Protein 4BE3 (pdb70)

Organism: Zobellia galactanivorans (strain DSM 12802 / CCUG 47099 / CIP 106680 / NCIMB 13871 / Dsij) (NCBI:txid63186)

Radius of gyration: 28.87 Å; Cα contacts (8 Å, |Δi|>4): 1869; chains: 2; bounding box: 66×68×76 Å

Foldseek 3Di:
DDFCCVQAVVPQQKWWQWQQRDTGNGRVPDADPQAWGWDDDVDAIWTKGKHFQFHDPDPLDRGGGGKIWGPDKDFLQFWKKKKFKWFWAAAFQAFFQLALQHQKWFFKWKFFPDQSRHTQKTWMWHFHHPDFFTWIKMWGKFQFDPDCVLIDIDIGTDFFDTSLQGAPTGRGGDHGGPRGAGGVFMKMKMFFRYSQKTWIWIGGPPHDIDIDIHRQQADQFADQVSDDPSCCPSCVLPRHRTTHPGGTRGPTMITMMGHTGHQAHLADCNVPRHRDTNTDCVVNDGVVSVVNRRMIMMIISYIDMDGHDDDD/DKAVCVQAVVQQQWWWAWQQGDTGNGRDVDADPQAWIWDADDDAIWTKGKHFQQHDPDPLDRGGGGKIWGPDKDFLQFWKKKKFKWFWQAFFQFWFQLFLQHQKWFFKWKFFPDQSRHTQKTWMWHFHHPAFFTWIKMWGKFSFDPDCLQIDIDIGTDWFDTSLQGDPTRPDGDDGGPTGAGGVFMKMKMFFRYSQKTWIWIGGPPHDIDIDIHRQQADQFADLVSDDVSCCPQCVLPNHRTTHDRRHRGPTIITMMGHTGHQAHLADCNVHRHRDINTDCPVNPGVVSVVNRRMIMMIISYMDMGGHDDDD

Nearest PDB structures (foldseek):
  4be3-assembly1_B  TM=1.001E+00  e=1.731E-63  Zobellia galactanivorans
  4ozx-assembly1_A  TM=7.334E-01  e=7.986E-20  Klebsiella pneumoniae
  8wok-assembly1_A  TM=7.374E-01  e=2.477E-18  Saccharina japonica
  7w12-assembly1_A  TM=7.523E-01  e=3.243E-16  Vibrio splendidus
  5xnr-assembly1_A  TM=7.032E-01  e=8.454E-13  Persicobacter sp. CCB-QB2

CATH classification: 2.60.120.200

Sequence (624 aa):
TKYPSELIPQMDEWKILLGDGTHKEDDLVNYAKDDFFYVEHENETDWVVFKTPNSGITSRTSSNTRTELGQKKHWIPETGGKLNATLKVQHVSTSGDARVAASYSVVVGQIHSDEGHENEPIKIFYKKFPGHTKGSVFWNYEINTKGDNSKRWDYSTAVWGYDMSVVGPTATSYPEEPEDGIALGEEEFSYEINVYEGIMYLTFSSSEGHKTIKFTKNLLKSNFTKKSDIPQQIKTLYASSIGRDGIERENAYAGEIQYFKLGAYNQTNGKSSPEDNLLVWSTGADVYDGDIAKQYANGSYAEVWFKEATLGSGSAPETKYPSELIPQMDEWKILLGDGTHKEDDLVNYAKDDFFYVEHENETDWVVFKTPNSGITSRTSSNTRTELGQKKHWIPETGGKLNATLKVQHVSTSGDARVAASYSVVVGQIHSSDEGHENEPIKIFYKKFPGHTKGSVFWNYEINTKGDNSKRWDYSTAVWGYDMSVVGPTATSYPEEEPEDGIALGEEFSYEINVYEGIMYLTFSSEEGHKTIKFTTKNLLKSNFTKKKSDIPQQIKTLYASIGRDGIERRENNAYAGEIQYFKLGAYNQTNGKSPEDNLVWSTGADVYDGDIIAKQYANGSYAEVWFKEATLGSSGSAPE

InterPro domains:
  IPR013320 Concanavalin A-like lectin/glucanase domain superfamily [SSF49899] (52-309)
  IPR014895 Alginate lyase 2 [PF08787] (49-343)

Secondary structure (DSSP, 8-state):
---GGGT-TTGGGEEEE-TTS-EES--TT--BTTTEEEEEETTEEEEEEEEESSS---TT-SS-EEEEEESS-B-TTT-EEEEEEEEEEE--S-S-TTSTTTTEEEEEEEEESSTT---SEEEEEE--TT-SEEEEEEEEE--BSS-GGG--EEEEEEES--TT---SBTTB-PPPPTT-EETT--EEEEEEEETTEEEEEEE-TTS--EEEEEESSS-S-SSGGGS-HHHHHHTTTT-----B-TTTTTT--EEEEEEEEE------GGG-TTT------GGG-HHHHHHTT-EEEEEEEEEEEE------/---GGGT-TTGGGEEEE-TTS-EES--TT--BTTTEEEEEETTEEEEEEEEESSS---TT-SS-EEEEEESS-B-TTT-EEEEEEEEEEE--S-S-TTSTTTTEEEEEEEEESSTT---SEEEEEE--TT-SEEEEEEEEE--BSS-GGG--EEEEEEES--TT---SBTTB--PPPTT-EETT--EEEEEEEETTEEEEEEE-TTS--EEEEEESSS-S--SGGGS-HHHHHHTGGGT----B-TTTTTT--EEEEEEEEE---SS-TTT-TTT------GGG-HHHHHHTT-EEEEEEEEEEEE------

Solvent-accessible surface area: 25024 Å² total; per-residue (Å²): 183,90,84,0,18,98,40,4,126,42,1,82,70,0,70,2,13,0,0,38,20,42,135,73,97,82,0,70,94,32,35,72,122,75,16,0,43,28,66,119,62,117,160,46,30,4,1,0,0,29,0,0,1,30,20,98,54,21,231,90,22,55,11,0,13,0,1,0,4,19,68,70,39,7,6,0,50,22,0,2,42,0,40,2,22,0,17,1,41,32,6,1,72,21,14,12,0,84,1,0,0,0,0,0,0,0,0,0,0,0,20,0,67,68,60,56,72,6,21,0,0,8,0,0,0,8,18,6,27,81,32,94,50,0,4,0,0,14,0,3,13,0,1,0,124,52,84,27,65,93,78,1,5,73,3,31,38,12,8,15,50,29,2,35,48,47,2,108,77,35,111,44,74,23,139,60,5,143,78,2,0,26,62,34,50,69,2,30,3,46,0,6,0,70,109,0,48,0,47,2,37,1,38,12,167,75,54,165,76,43,146,43,93,20,48,0,43,143,19,97,15,45,120,111,106,52,12,26,132,32,0,111,92,26,5,77,98,49,58,34,59,4,42,1,83,127,82,4,0,37,37,16,20,0,33,0,20,0,0,0,17,0,3,0,5,34,96,56,13,140,115,28,56,1,46,3,0,32,10,77,30,81,149,31,51,35,78,116,0,30,83,79,12,0,30,0,18,0,14,1,83,76,5,53,11,38,55,15,42,62,67,197,96,120,61,0,20,101,38,6,127,43,2,80,70,0,68,2,15,0,0,40,19,42,133,81,102,84,0,65,98,36,31,79,119,74,14,0,42,26,69,119,58,124,154,42,41,3,3,0,2,28,0,0,1,30,16,107,52,20,253,92,25,57,9,1,12,0,1,3,4,19,74,67,38,6,6,0,50,23,0,2,42,0,39,2,21,0,16,0,44,32,5,1,76,24,16,12,0,66,0,0,0,0,2,0,0,0,0,0,0,0,19,0,68,70,62,56,76,5,21,0,0,8,0,0,0,8,18,6,24,82,25,89,76,1,4,0,1,12,0,2,14,0,2,1,129,53,95,30,64,93,80,1,6,72,4,33,38,11,7,15,55,29,2,33,45,50,3,104,69,37,115,41,78,25,144,63,6,150,67,2,0,24,66,32,52,68,3,33,3,42,0,5,0,71,111,0,46,0,49,1,38,0,38,13,170,74,53,161,73,42,149,43,95,21,44,0,39,142,20,93,16,48,115,118,100,44,12,24,160,32,2,116,107,14,6,79,84,35,59,32,59,4,43,2,86,128,79,2,0,38,38,16,18,0,32,0,20,1,0,0,17,0,3,0,6,38,101,48,17,137,116,27,53,0,52,1,0,33,9,81,30,76,151,31,66,38,75,104,0,32,84,71,11,1,32,0,19,0,13,1,78,78,6,61,10,38,61,13,42,63,69,217

B-factor: mean 28.96, std 10.92, range [13.58, 100.96]

Structure (mmCIF, N/CA/C/O backbone):
data_4BE3
#
_entry.id   4BE3
#
_cell.length_a   93.420
_cell.length_b   93.910
_cell.length_c   130.150
_cell.angle_alpha   90.00
_cell.angle_beta   90.00
_cell.angle_gamma   90.00
#
_symmetry.space_group_name_H-M   'P 21 21 21'
#
loop_
_entity.id
_entity.type
_entity.pdbx_description
1 polymer 'ALGINATE LYASE, FAMILY PL7'
2 non-polymer 'S,R MESO-TARTARIC ACID'
3 non-polymer 'SODIUM ION'
4 non-polymer 'D(-)-TARTARIC ACID'
5 non-polymer 'L(+)-TARTARIC ACID'
6 water water
#
loop_
_atom_site.group_PDB
_atom_site.id
_atom_site.type_symbol
_atom_site.label_atom_id
_atom_site.label_alt_id
_atom_site.label_comp_id
_atom_site.label_asym_id
_atom_site.label_entity_id
_atom_site.label_seq_id
_atom_site.pdbx_PDB_ins_code
_atom_site.Cartn_x
_atom_site.Cartn_y
_atom_site.Cartn_z
_atom_site.occupancy
_atom_site.B_iso_or_equiv
_atom_site.auth_seq_id
_atom_site.auth_comp_id
_atom_site.auth_asym_id
_atom_site.auth_atom_id
_atom_site.pdbx_PDB_model_num
ATOM 1 N N . THR A 1 1 ? -18.683 103.764 22.318 0.50 40.96 39 THR A N 1
ATOM 2 C CA . THR A 1 1 ? -18.483 103.736 20.833 0.50 40.05 39 THR A CA 1
ATOM 3 C C . THR A 1 1 ? -17.006 104.082 20.413 0.50 40.77 39 THR A C 1
ATOM 4 O O . THR A 1 1 ? -16.638 103.936 19.239 0.50 34.62 39 THR A O 1
ATOM 8 N N . LYS A 1 2 ? -16.147 104.483 21.368 1.00 54.02 40 LYS A N 1
ATOM 9 C CA . LYS A 1 2 ? -14.780 104.749 21.020 1.00 43.81 40 LYS A CA 1
ATOM 10 C C . LYS A 1 2 ? -13.924 103.514 20.783 1.00 42.35 40 LYS A C 1
ATOM 11 O O . LYS A 1 2 ? -14.184 102.455 21.271 1.00 42.89 40 LYS A O 1
ATOM 17 N N . TYR A 1 3 ? -12.917 103.700 19.926 1.00 36.80 41 TYR A N 1
ATOM 18 C CA . TYR A 1 3 ? -11.894 102.708 19.678 1.00 33.68 41 TYR A CA 1
ATOM 19 C C . TYR A 1 3 ? -10.693 103.148 20.591 1.00 33.43 41 TYR A C 1
ATOM 20 O O . TYR A 1 3 ? -10.473 104.300 20.844 1.00 29.67 41 TYR A O 1
ATOM 29 N N . PRO A 1 4 ? -9.926 102.171 21.019 1.00 30.41 42 PRO A N 1
ATOM 30 C CA . PRO A 1 4 ? -8.685 102.440 21.757 1.00 28.95 42 PRO A CA 1
ATOM 31 C C . PRO A 1 4 ? -7.816 103.447 21.020 1.00 31.39 42 PRO A C 1
ATOM 32 O O . PRO A 1 4 ? -7.121 104.291 21.720 1.00 29.72 42 PRO A O 1
ATOM 36 N N . SER A 1 5 ? -7.850 103.496 19.628 1.00 28.50 43 SER A N 1
ATOM 37 C CA . SER A 1 5 ? -6.944 104.413 18.939 1.00 27.00 43 SER A CA 1
ATOM 38 C C . SER A 1 5 ? -7.342 105.848 19.261 1.00 28.13 43 SER A C 1
ATOM 39 O O . SER A 1 5 ? -6.508 106.720 19.070 1.00 27.39 43 SER A O 1
ATOM 42 N N . GLU A 1 6 ? -8.576 106.057 19.716 1.00 29.57 44 GLU A N 1
ATOM 43 C CA . GLU A 1 6 ? -8.945 107.442 20.055 1.00 28.70 44 GLU A CA 1
ATOM 44 C C . GLU A 1 6 ? -8.272 107.905 21.332 1.00 33.15 44 GLU A C 1
ATOM 45 O O . GLU A 1 6 ? -8.278 109.079 21.624 1.00 29.31 44 GLU A O 1
ATOM 51 N N . LEU A 1 7 ? -7.780 106.909 22.132 1.00 27.73 45 LEU A N 1
ATOM 52 C CA . LEU A 1 7 ? -7.069 107.244 23.457 1.00 30.01 45 LEU A CA 1
ATOM 53 C C . LEU A 1 7 ? -5.561 107.132 23.388 1.00 32.15 45 LEU A C 1
ATOM 54 O O . LEU A 1 7 ? -4.904 107.613 24.224 1.00 32.62 45 LEU A O 1
ATOM 59 N N . ILE A 1 8 ? -5.026 106.524 22.344 1.00 30.88 46 ILE A N 1
ATOM 60 C CA . ILE A 1 8 ? -3.615 106.289 22.200 1.00 30.25 46 ILE A CA 1
ATOM 61 C C . ILE A 1 8 ? -3.210 106.768 20.793 1.00 27.47 46 ILE A C 1
ATOM 62 O O . ILE A 1 8 ? -3.295 106.049 19.788 1.00 29.33 46 ILE A O 1
ATOM 67 N N . PRO A 1 9 ? -2.619 107.897 20.755 1.00 28.42 47 PRO A N 1
ATOM 68 C CA . PRO A 1 9 ? -2.317 108.517 19.467 1.00 30.60 47 PRO A CA 1
ATOM 69 C C . PRO A 1 9 ? -1.268 107.790 18.700 1.00 34.09 47 PRO A C 1
ATOM 70 O O . PRO A 1 9 ? -1.165 107.994 17.483 1.00 31.67 47 PRO A O 1
ATOM 74 N N . GLN A 1 10 ? -0.409 106.998 19.380 1.00 30.20 48 GLN A N 1
ATOM 75 C CA . GLN A 1 10 ? 0.525 106.203 18.649 1.00 28.67 48 GLN A CA 1
ATOM 76 C C . GLN A 1 10 ? 0.018 104.819 18.406 1.00 26.97 48 GLN A C 1
ATOM 77 O O . GLN A 1 10 ? 0.833 103.899 18.202 1.00 27.72 48 GLN A O 1
ATOM 83 N N . MET A 1 11 ? -1.288 104.640 18.266 1.00 27.95 49 MET A N 1
ATOM 84 C CA . MET A 1 11 ? -1.798 103.295 18.109 1.00 30.41 49 MET A CA 1
ATOM 85 C C . MET A 1 11 ? -1.250 102.640 16.866 1.00 27.90 49 MET A C 1
ATOM 86 O O . MET A 1 11 ? -1.040 101.374 16.857 1.00 29.06 49 MET A O 1
ATOM 91 N N . ASP A 1 12 ? -0.857 103.468 15.846 1.00 28.07 50 ASP A N 1
ATOM 92 C CA . ASP A 1 12 ? -0.392 102.816 14.628 1.00 29.22 50 ASP A CA 1
ATOM 93 C C . ASP A 1 12 ? 1.038 102.326 14.778 1.00 28.02 50 ASP A C 1
ATOM 94 O O . ASP A 1 12 ? 1.550 101.736 13.904 1.00 29.93 50 ASP A O 1
ATOM 99 N N . GLU A 1 13 ? 1.683 102.538 15.909 1.00 25.50 51 GLU A N 1
ATOM 100 C CA . GLU A 1 13 ? 3.041 102.012 16.207 1.00 24.55 51 GLU A CA 1
ATOM 101 C C . GLU A 1 13 ? 3.020 100.622 16.897 1.00 24.83 51 GLU A C 1
ATOM 102 O O . GLU A 1 13 ? 4.080 100.049 17.112 1.00 24.92 51 GLU A O 1
ATOM 108 N N . TRP A 1 14 ? 1.824 100.143 17.135 1.00 23.83 52 TRP A N 1
ATOM 109 C CA . TRP A 1 14 ? 1.631 98.819 17.776 1.00 25.29 52 TRP A CA 1
ATOM 110 C C . TRP A 1 14 ? 0.878 97.812 16.949 1.00 26.27 52 TRP A C 1
ATOM 111 O O . TRP A 1 14 ? -0.059 98.251 16.201 1.00 28.70 52 TRP A O 1
ATOM 122 N N . LYS A 1 15 ? 1.152 96.479 17.090 1.00 24.23 53 LYS A N 1
ATOM 123 C CA . LYS A 1 15 ? 0.291 95.435 16.571 1.00 24.59 53 LYS A CA 1
ATOM 124 C C . LYS A 1 15 ? -0.278 94.751 17.848 1.00 27.99 53 LYS A C 1
ATOM 125 O O . LYS A 1 15 ? 0.196 95.098 19.009 1.00 26.93 53 LYS A O 1
ATOM 131 N N . ILE A 1 16 ? -1.258 93.894 17.671 1.00 27.36 54 ILE A N 1
ATOM 132 C CA . ILE A 1 16 ? -1.809 93.217 18.880 1.00 25.26 54 ILE A CA 1
ATOM 133 C C . ILE A 1 16 ? -1.915 91.720 18.643 1.00 28.60 54 ILE A C 1
ATOM 134 O O . ILE A 1 16 ? -2.093 91.266 17.463 1.00 27.81 54 ILE A O 1
ATOM 139 N N . LEU A 1 17 ? -1.838 90.951 19.764 1.00 24.49 55 LEU A N 1
ATOM 140 C CA . LEU A 1 17 ? -2.330 89.555 19.739 1.00 25.88 55 LEU A CA 1
ATOM 141 C C . LEU A 1 17 ? -3.462 89.574 20.803 1.00 27.18 55 LEU A C 1
ATOM 142 O O . LEU A 1 17 ? -3.212 90.054 21.962 1.00 26.02 55 LEU A O 1
ATOM 147 N N . LEU A 1 18 ? -4.643 88.999 20.538 1.00 26.02 56 LEU A N 1
ATOM 148 C CA . LEU A 1 18 ? -5.733 88.887 21.527 1.00 25.95 56 LEU A CA 1
ATOM 149 C C . LEU A 1 18 ? -5.747 87.544 22.166 1.00 27.22 56 LEU A C 1
ATOM 150 O O . LEU A 1 18 ? -5.132 86.572 21.608 1.00 26.51 56 LEU A O 1
ATOM 155 N N . GLY A 1 19 ? -6.534 87.435 23.236 1.00 26.76 57 GLY A N 1
ATOM 156 C CA . GLY A 1 19 ? -6.614 86.182 24.039 1.00 24.76 57 GLY A CA 1
ATOM 157 C C . GLY A 1 19 ? -7.210 85.043 23.208 1.00 30.04 57 GLY A C 1
ATOM 158 O O . GLY A 1 19 ? -7.009 83.885 23.564 1.00 31.07 57 GLY A O 1
ATOM 159 N N . ASP A 1 20 ? -7.973 85.366 22.157 1.00 31.41 58 ASP A N 1
ATOM 160 C CA . ASP A 1 20 ? -8.459 84.307 21.319 1.00 34.85 58 ASP A CA 1
ATOM 161 C C . ASP A 1 20 ? -7.574 83.950 20.090 1.00 40.14 58 ASP A C 1
ATOM 162 O O . ASP A 1 20 ? -8.056 83.189 19.215 1.00 34.56 58 ASP A O 1
ATOM 167 N N . GLY A 1 21 ? -6.355 84.464 20.040 1.00 31.88 59 GLY A N 1
ATOM 168 C CA . GLY A 1 21 ? -5.291 84.119 19.083 1.00 32.31 59 GLY A CA 1
ATOM 169 C C . GLY A 1 21 ? -5.405 85.026 17.831 1.00 32.28 59 GLY A C 1
ATOM 170 O O . GLY A 1 21 ? -4.585 84.911 16.912 1.00 36.56 59 GLY A O 1
ATOM 171 N N . THR A 1 22 ? -6.263 86.032 17.854 1.00 30.51 60 THR A N 1
ATOM 172 C CA . THR A 1 22 ? -6.326 86.967 16.703 1.00 34.84 60 THR A CA 1
ATOM 173 C C . THR A 1 22 ? -5.075 87.844 16.673 1.00 37.43 60 THR A C 1
ATOM 174 O O . THR A 1 22 ? -4.759 88.480 17.700 1.00 32.22 60 THR A O 1
ATOM 178 N N . HIS A 1 23 ? -4.420 87.953 15.503 1.00 34.66 61 HIS A N 1
ATOM 179 C CA . HIS A 1 23 ? -3.337 88.933 15.313 1.00 32.56 61 HIS A CA 1
ATOM 180 C C . HIS A 1 23 ? -3.824 90.072 14.522 1.00 36.05 61 HIS A C 1
ATOM 181 O O . HIS A 1 23 ? -4.566 89.875 13.503 1.00 34.35 61 HIS A O 1
ATOM 188 N N . LYS A 1 24 ? -3.462 91.292 14.861 1.00 32.17 62 LYS A N 1
ATOM 189 C CA . LYS A 1 24 ? -4.013 92.426 14.069 1.00 32.96 62 LYS A CA 1
ATOM 190 C C . LYS A 1 24 ? -2.875 93.439 13.996 1.00 36.17 62 LYS A C 1
ATOM 191 O O . LYS A 1 24 ? -2.288 93.807 15.025 1.00 30.94 62 LYS A O 1
ATOM 197 N N . GLU A 1 25 ? -2.534 93.876 12.757 1.00 31.92 63 GLU A N 1
ATOM 198 C CA . GLU A 1 25 ? -1.346 94.723 12.627 1.00 34.35 63 GLU A CA 1
ATOM 199 C C . GLU A 1 25 ? -1.782 96.191 12.607 1.00 35.80 63 GLU A C 1
ATOM 200 O O . GLU A 1 25 ? -1.010 97.086 12.962 1.00 36.43 63 GLU A O 1
ATOM 206 N N . ASP A 1 26 ? -2.962 96.466 12.047 1.00 34.89 64 ASP A N 1
ATOM 207 C CA A ASP A 1 26 ? -3.468 97.879 11.897 0.50 34.77 64 ASP A CA 1
ATOM 208 C CA B ASP A 1 26 ? -3.411 97.826 11.867 0.50 35.72 64 ASP A CA 1
ATOM 209 C C . ASP A 1 26 ? -4.507 98.153 12.927 1.00 33.17 64 ASP A C 1
ATOM 210 O O . ASP A 1 26 ? -5.634 97.651 12.854 1.00 36.09 64 ASP A O 1
ATOM 219 N N . LEU A 1 27 ? -4.154 98.939 13.944 1.00 31.95 65 LEU A N 1
ATOM 220 C CA . LEU A 1 27 ? -5.054 98.986 15.155 1.00 29.62 65 LEU A CA 1
ATOM 221 C C . LEU A 1 27 ? -5.794 100.230 15.227 1.00 29.26 65 LEU A C 1
ATOM 222 O O . LEU A 1 27 ? -6.590 100.503 16.116 1.00 31.90 65 LEU A O 1
ATOM 227 N N . VAL A 1 28 ? -5.604 101.070 14.187 1.00 32.69 66 VAL A N 1
ATOM 228 C CA . VAL A 1 28 ? -6.484 102.247 14.147 1.00 30.13 66 VAL A CA 1
ATOM 229 C C . VAL A 1 28 ? -7.933 101.853 13.904 1.00 36.11 66 VAL A C 1
ATOM 230 O O . VAL A 1 28 ? -8.239 101.013 12.893 1.00 33.57 66 VAL A O 1
ATOM 234 N N . ASN A 1 29 ? -8.863 102.411 14.721 1.00 30.45 67 ASN A N 1
ATOM 235 C CA . ASN A 1 29 ? -10.270 102.001 14.665 1.00 32.25 67 ASN A CA 1
ATOM 236 C C . ASN A 1 29 ? -10.463 100.506 14.703 1.00 38.51 67 ASN A C 1
ATOM 237 O O . ASN A 1 29 ? -11.171 99.927 13.843 1.00 36.62 67 ASN A O 1
ATOM 242 N N . TYR A 1 30 ? -9.852 99.848 15.713 1.00 31.17 68 TYR A N 1
ATOM 243 C CA . TYR A 1 30 ? -10.023 98.397 15.866 1.00 33.05 68 TYR A CA 1
ATOM 244 C C . TYR A 1 30 ? -10.374 98.098 17.255 1.00 31.49 68 TYR A C 1
ATOM 245 O O . TYR A 1 30 ? -9.718 98.658 18.150 1.00 33.56 68 TYR A O 1
ATOM 254 N N . ALA A 1 31 ? -11.390 97.257 17.474 1.00 33.16 69 ALA A N 1
ATOM 255 C CA . ALA A 1 31 ? -11.668 96.798 18.864 1.00 30.57 69 ALA A CA 1
ATOM 256 C C . ALA A 1 31 ? -12.195 95.403 18.704 1.00 34.09 69 ALA A C 1
ATOM 257 O O . ALA A 1 31 ? -12.625 94.997 17.585 1.00 32.03 69 ALA A O 1
ATOM 259 N N . LYS A 1 32 ? -12.202 94.635 19.812 1.00 28.44 70 LYS A N 1
ATOM 260 C CA . LYS A 1 32 ? -12.915 93.414 19.753 1.00 32.98 70 LYS A CA 1
ATOM 261 C C . LYS A 1 32 ? -13.456 93.217 21.139 1.00 35.12 70 LYS A C 1
ATOM 262 O O . LYS A 1 32 ? -12.709 93.238 22.174 1.00 33.51 70 LYS A O 1
ATOM 268 N N . ASP A 1 33 ? -14.782 93.073 21.225 1.00 36.97 71 ASP A N 1
ATOM 269 C CA . ASP A 1 33 ? -15.479 92.897 22.471 1.00 34.76 71 ASP A CA 1
ATOM 270 C C . ASP A 1 33 ? -14.833 91.747 23.296 1.00 36.95 71 ASP A C 1
ATOM 271 O O . ASP A 1 33 ? -14.392 90.693 22.727 1.00 33.57 71 ASP A O 1
ATOM 276 N N . ASP A 1 34 ? -14.835 91.969 24.608 1.00 36.61 72 ASP A N 1
ATOM 277 C CA . ASP A 1 34 ? -14.209 90.982 25.581 1.00 35.78 72 ASP A CA 1
ATOM 278 C C . ASP A 1 34 ? -12.698 90.849 25.512 1.00 31.50 72 ASP A C 1
ATOM 279 O O . ASP A 1 34 ? -12.196 89.973 26.248 1.00 30.17 72 ASP A O 1
ATOM 284 N N . PHE A 1 35 ? -11.984 91.589 24.650 1.00 27.16 73 PHE A N 1
ATOM 285 C CA . PHE A 1 35 ? -10.507 91.472 24.639 1.00 27.13 73 PHE A CA 1
ATOM 286 C C . PHE A 1 35 ? -9.899 92.839 24.661 1.00 26.95 73 PHE A C 1
ATOM 287 O O . PHE A 1 35 ? -8.982 93.090 25.408 1.00 25.57 73 PHE A O 1
ATOM 295 N N . PHE A 1 36 ? -10.339 93.723 23.731 1.00 28.37 74 PHE A N 1
ATOM 296 C CA . PHE A 1 36 ? -9.496 94.934 23.487 1.00 24.66 74 PHE A CA 1
ATOM 297 C C . PHE A 1 36 ? -10.463 96.023 23.123 1.00 29.80 74 PHE A C 1
ATOM 298 O O . PHE A 1 36 ? -11.070 95.956 22.013 1.00 30.33 74 PHE A O 1
ATOM 306 N N . TYR A 1 37 ? -10.757 96.900 24.068 1.00 29.76 75 TYR A N 1
ATOM 307 C CA . TYR A 1 37 ? -11.937 97.807 23.859 1.00 31.28 75 TYR A CA 1
ATOM 308 C C . TYR A 1 37 ? -11.802 98.948 24.825 1.00 32.84 75 TYR A C 1
ATOM 309 O O . TYR A 1 37 ? -10.912 98.990 25.633 1.00 33.02 75 TYR A O 1
ATOM 318 N N . VAL A 1 38 ? -12.681 99.919 24.718 1.00 32.52 76 VAL A N 1
ATOM 319 C CA . VAL A 1 38 ? -12.584 101.143 25.555 1.00 31.34 76 VAL A CA 1
ATOM 320 C C . VAL A 1 38 ? -13.670 101.037 26.610 1.00 33.87 76 VAL A C 1
ATOM 321 O O . VAL A 1 38 ? -14.796 100.574 26.300 1.00 33.91 76 VAL A O 1
ATOM 325 N N . GLU A 1 39 ? -13.410 101.472 27.836 1.00 31.72 77 GLU A N 1
ATOM 326 C CA . GLU A 1 39 ? -14.441 101.516 28.887 1.00 34.45 77 GLU A CA 1
ATOM 327 C C . GLU A 1 39 ? -14.375 102.897 29.446 1.00 36.71 77 GLU A C 1
ATOM 328 O O . GLU A 1 39 ? -13.294 103.461 29.617 1.00 34.78 77 GLU A O 1
ATOM 334 N N . HIS A 1 40 ? -15.572 103.470 29.671 1.00 42.83 78 HIS A N 1
ATOM 335 C CA . HIS A 1 40 ? -15.703 104.834 30.188 1.00 43.96 78 HIS A CA 1
ATOM 336 C C . HIS A 1 40 ? -16.040 104.782 31.674 1.00 41.47 78 HIS A C 1
ATOM 337 O O . HIS A 1 40 ? -16.910 104.014 32.078 1.00 41.69 78 HIS A O 1
ATOM 344 N N . GLU A 1 41 ? -15.378 105.563 32.516 1.00 42.43 79 GLU A N 1
ATOM 345 C CA . GLU A 1 41 ? -15.666 105.545 33.948 1.00 47.56 79 GLU A CA 1
ATOM 346 C C . GLU A 1 41 ? -15.511 106.896 34.637 1.00 55.93 79 GLU A C 1
ATOM 347 O O . GLU A 1 41 ? -14.393 107.453 34.625 1.00 53.37 79 GLU A O 1
ATOM 353 N N . ASN A 1 42 ? -16.617 107.430 35.235 1.00 59.99 80 ASN A N 1
ATOM 354 C CA . ASN A 1 42 ? -16.702 108.911 35.616 1.00 64.85 80 ASN A CA 1
ATOM 355 C C . ASN A 1 42 ? -16.118 109.797 34.515 1.00 62.19 80 ASN A C 1
ATOM 356 O O . ASN A 1 42 ? -16.690 109.840 33.450 1.00 67.88 80 ASN A O 1
ATOM 361 N N . GLU A 1 43 ? -14.989 110.458 34.709 0.50 52.55 81 GLU A N 1
ATOM 362 C CA . GLU A 1 43 ? -14.556 111.371 33.669 0.50 52.71 81 GLU A CA 1
ATOM 363 C C . GLU A 1 43 ? -13.386 110.904 32.827 0.50 48.18 81 GLU A C 1
ATOM 364 O O . GLU A 1 43 ? -12.864 111.723 32.122 0.50 44.86 81 GLU A O 1
ATOM 370 N N . THR A 1 44 ? -12.995 109.614 32.887 1.00 49.00 82 THR A N 1
ATOM 371 C CA . THR A 1 44 ? -11.851 109.079 32.101 1.00 45.41 82 THR A CA 1
ATOM 372 C C . THR A 1 44 ? -12.254 107.886 31.212 1.00 39.33 82 THR A C 1
ATOM 373 O O . THR A 1 44 ? -13.025 107.040 31.597 1.00 42.64 82 THR A O 1
ATOM 377 N N . ASP A 1 45 ? -11.670 107.835 30.012 1.00 38.21 83 ASP A N 1
ATOM 378 C CA . ASP A 1 45 ? -11.815 106.672 29.144 1.00 39.11 83 ASP A CA 1
ATOM 379 C C . ASP A 1 45 ? -10.530 105.780 29.333 1.00 31.04 83 ASP A C 1
ATOM 380 O O . ASP A 1 45 ? -9.428 106.346 29.468 1.00 31.34 83 ASP A O 1
ATOM 385 N N . TRP A 1 46 ? -10.684 104.458 29.222 1.00 28.79 84 TRP A N 1
ATOM 386 C CA . TRP A 1 46 ? -9.535 103.554 29.461 1.00 28.69 84 TRP A CA 1
ATOM 387 C C . TRP A 1 46 ? -9.527 102.548 28.342 1.00 26.79 84 TRP A C 1
ATOM 388 O O . TRP A 1 46 ? -10.583 102.139 27.876 1.00 29.40 84 TRP A O 1
ATOM 399 N N . VAL A 1 47 ? -8.339 102.098 27.951 1.00 25.74 85 VAL A N 1
ATOM 400 C CA . VAL A 1 47 ? -8.217 101.069 27.027 1.00 22.90 85 VAL A CA 1
ATOM 401 C C . VAL A 1 47 ? -8.141 99.763 27.869 1.00 25.54 85 VAL A C 1
ATOM 402 O O . VAL A 1 47 ? -7.229 99.701 28.765 1.00 23.75 85 VAL A O 1
ATOM 406 N N . VAL A 1 48 ? -9.041 98.826 27.590 1.00 24.99 86 VAL A N 1
ATOM 407 C CA . VAL A 1 48 ? -9.102 97.622 28.394 1.00 26.88 86 VAL A CA 1
ATOM 408 C C . VAL A 1 48 ? -8.396 96.555 27.655 1.00 27.18 86 VAL A C 1
ATOM 409 O O . VAL A 1 48 ? -8.699 96.341 26.476 1.00 25.89 86 VAL A O 1
ATOM 413 N N . PHE A 1 49 ? -7.551 95.731 28.345 1.00 21.38 87 PHE A N 1
ATOM 414 C CA . PHE A 1 49 ? -7.066 94.560 27.762 1.00 22.84 87 PHE A CA 1
ATOM 415 C C . PHE A 1 49 ? -7.571 93.420 28.687 1.00 23.54 87 PHE A C 1
ATOM 416 O O . PHE A 1 49 ? -7.301 93.487 29.959 1.00 23.73 87 PHE A O 1
ATOM 424 N N . LYS A 1 50 ? -8.271 92.456 28.106 1.00 24.14 88 LYS A N 1
ATOM 425 C CA . LYS A 1 50 ? -8.872 91.423 28.955 1.00 23.28 88 LYS A CA 1
ATOM 426 C C . LYS A 1 50 ? -8.497 90.113 28.290 1.00 27.13 88 LYS A C 1
ATOM 427 O O . LYS A 1 50 ? -8.473 90.003 27.026 1.00 24.78 88 LYS A O 1
ATOM 433 N N . THR A 1 51 ? -8.106 89.126 29.097 1.00 23.03 89 THR A N 1
ATOM 434 C CA . THR A 1 51 ? -7.727 87.849 28.491 1.00 23.78 89 THR A CA 1
ATOM 435 C C . THR A 1 51 ? -8.021 86.689 29.480 1.00 24.35 89 THR A C 1
ATOM 436 O O . THR A 1 51 ? -7.787 86.839 30.678 1.00 23.16 89 THR A O 1
ATOM 440 N N . PRO A 1 52 ? -8.389 85.543 28.961 1.00 23.42 90 PRO A N 1
ATOM 441 C CA . PRO A 1 52 ? -8.681 84.452 29.940 1.00 21.38 90 PRO A CA 1
ATOM 442 C C . PRO A 1 52 ? -7.382 83.768 30.338 1.00 23.29 90 PRO A C 1
ATOM 443 O O . PRO A 1 52 ? -6.295 84.062 29.772 1.00 23.75 90 PRO A O 1
ATOM 447 N N . ASN A 1 53 ? -7.490 82.816 31.293 1.00 21.92 91 ASN A N 1
ATOM 448 C CA . ASN A 1 53 ? -6.329 82.068 31.657 1.00 24.18 91 ASN A CA 1
ATOM 449 C C . ASN A 1 53 ? -5.866 81.075 30.560 1.00 24.38 91 ASN A C 1
ATOM 450 O O . ASN A 1 53 ? -4.691 80.799 30.413 1.00 25.48 91 ASN A O 1
ATOM 455 N N . SER A 1 54 ? -6.855 80.582 29.755 1.00 26.09 92 SER A N 1
ATOM 456 C CA . SER A 1 54 ? -6.487 79.678 28.717 1.00 27.00 92 SER A CA 1
ATOM 457 C C . SER A 1 54 ? -7.286 80.058 27.435 1.00 29.74 92 SER A C 1
ATOM 458 O O . SER A 1 54 ? -8.499 79.880 27.384 1.00 33.13 92 SER A O 1
ATOM 461 N N . GLY A 1 55 ? -6.637 80.806 26.510 1.00 29.15 93 GLY A N 1
ATOM 462 C CA . GLY A 1 55 ? -7.351 81.111 25.177 1.00 29.88 93 GLY A CA 1
ATOM 463 C C . GLY A 1 55 ? -6.419 80.498 24.137 1.00 35.12 93 GLY A C 1
ATOM 464 O O . GLY A 1 55 ? -5.962 79.350 24.308 1.00 38.07 93 GLY A O 1
ATOM 465 N N . ILE A 1 56 ? -6.092 81.213 23.084 1.00 31.25 94 ILE A N 1
ATOM 466 C CA . ILE A 1 56 ? -5.114 80.719 22.109 1.00 32.01 94 ILE A CA 1
ATOM 467 C C . ILE A 1 56 ? -3.779 81.474 22.290 1.00 32.57 94 ILE A C 1
ATOM 468 O O . ILE A 1 56 ? -3.787 82.709 22.262 1.00 32.38 94 ILE A O 1
ATOM 473 N N . THR A 1 57 ? -2.717 80.717 22.576 1.00 33.45 95 THR A N 1
ATOM 474 C CA . THR A 1 57 ? -1.452 81.376 22.971 1.00 33.40 95 THR A CA 1
ATOM 475 C C . THR A 1 57 ? -0.592 81.631 21.674 1.00 37.29 95 THR A C 1
ATOM 476 O O . THR A 1 57 ? -0.791 81.021 20.606 1.00 34.18 95 THR A O 1
ATOM 480 N N . SER A 1 58 ? 0.441 82.473 21.811 1.00 33.93 96 SER A N 1
ATOM 481 C CA . SER A 1 58 ? 1.427 82.678 20.792 1.00 36.49 96 SER A CA 1
ATOM 482 C C . SER A 1 58 ? 2.303 81.411 20.729 1.00 40.80 96 SER A C 1
ATOM 483 O O . SER A 1 58 ? 2.311 80.552 21.655 1.00 39.73 96 SER A O 1
ATOM 486 N N . ARG A 1 59 ? 3.009 81.245 19.617 1.00 48.12 97 ARG A N 1
ATOM 487 C CA . ARG A 1 59 ? 3.904 80.071 19.472 1.00 53.76 97 ARG A CA 1
ATOM 488 C C . ARG A 1 59 ? 5.005 80.072 20.580 1.00 49.69 97 ARG A C 1
ATOM 489 O O . ARG A 1 59 ? 5.430 79.047 21.005 1.00 56.55 97 ARG A O 1
ATOM 497 N N . THR A 1 60 ? 5.421 81.251 21.042 1.00 52.62 98 THR A N 1
ATOM 498 C CA . THR A 1 60 ? 6.539 81.448 21.982 1.00 52.11 98 THR A CA 1
ATOM 499 C C . THR A 1 60 ? 6.122 81.217 23.481 1.00 57.47 98 THR A C 1
ATOM 500 O O . THR A 1 60 ? 6.967 81.306 24.406 1.00 55.31 98 THR A O 1
ATOM 504 N N . SER A 1 61 ? 4.842 80.955 23.748 1.00 43.66 99 SER A N 1
ATOM 505 C CA . SER A 1 61 ? 4.365 80.952 25.156 1.00 35.88 99 SER A CA 1
ATOM 506 C C . SER A 1 61 ? 3.270 79.961 25.517 1.00 36.19 99 SER A C 1
ATOM 507 O O . SER A 1 61 ? 2.374 79.676 24.710 1.00 38.47 99 SER A O 1
ATOM 510 N N . SER A 1 62 ? 3.283 79.498 26.772 1.00 32.50 100 SER A N 1
ATOM 511 C CA . SER A 1 62 ? 2.090 78.745 27.298 1.00 32.82 100 SER A CA 1
ATOM 512 C C . SER A 1 62 ? 0.991 79.664 27.849 1.00 31.06 100 SER A C 1
ATOM 513 O O . SER A 1 62 ? -0.050 79.187 28.255 1.00 31.00 100 SER A O 1
ATOM 516 N N . ASN A 1 63 ? 1.268 80.966 27.965 1.00 26.85 101 ASN A N 1
ATOM 517 C CA . ASN A 1 63 ? 0.328 81.861 28.637 1.00 22.57 101 ASN A CA 1
ATOM 518 C C . ASN A 1 63 ? -0.431 82.675 27.569 1.00 24.24 101 ASN A C 1
ATOM 519 O O . ASN A 1 63 ? 0.185 82.989 26.461 1.00 24.65 101 ASN A O 1
ATOM 524 N N . THR A 1 64 ? -1.685 83.013 27.866 1.00 22.45 102 THR A N 1
ATOM 525 C CA . THR A 1 64 ? -2.541 83.714 26.944 1.00 22.53 102 THR A CA 1
ATOM 526 C C . THR A 1 64 ? -2.404 85.197 27.184 1.00 23.36 102 THR A C 1
ATOM 527 O O . THR A 1 64 ? -2.046 85.665 28.344 1.00 23.35 102 THR A O 1
ATOM 531 N N . ARG A 1 65 ? -2.537 85.990 26.096 1.00 23.28 103 ARG A N 1
ATOM 532 C CA . ARG A 1 65 ? -2.380 87.472 26.350 1.00 20.05 103 ARG A CA 1
ATOM 533 C C . ARG A 1 65 ? -3.404 88.217 25.465 1.00 25.82 103 ARG A C 1
ATOM 534 O O . ARG A 1 65 ? -3.811 87.668 24.434 1.00 24.89 103 ARG A O 1
ATOM 542 N N . THR A 1 66 ? -3.746 89.429 25.883 1.00 21.09 104 THR A N 1
ATOM 543 C CA . THR A 1 66 ? -4.294 90.434 24.916 1.00 23.60 104 THR A CA 1
ATOM 544 C C . THR A 1 66 ? -3.300 91.546 25.069 1.00 22.43 104 THR A C 1
ATOM 545 O O . THR A 1 66 ? -3.263 92.211 26.186 1.00 22.26 104 THR A O 1
ATOM 549 N N . GLU A 1 67 ? -2.374 91.737 24.094 1.00 22.70 105 GLU A N 1
ATOM 550 C CA . GLU A 1 67 ? -1.208 92.615 24.469 1.00 21.36 105 GLU A CA 1
ATOM 551 C C . GLU A 1 67 ? -0.706 93.243 23.127 1.00 22.34 105 GLU A C 1
ATOM 552 O O . GLU A 1 67 ? -0.599 92.514 22.080 1.00 22.86 105 GLU A O 1
ATOM 558 N N . LEU A 1 68 ? -0.304 94.479 23.259 1.00 21.08 106 LEU A N 1
ATOM 559 C CA . LEU A 1 68 ? 0.328 95.193 22.064 1.00 21.53 106 LEU A CA 1
ATOM 560 C C . LEU A 1 68 ? 1.763 94.794 21.921 1.00 24.32 106 LEU A C 1
ATOM 561 O O . LEU A 1 68 ? 2.450 94.577 22.974 1.00 22.21 106 LEU A O 1
ATOM 566 N N . GLY A 1 69 ? 2.343 94.810 20.708 1.00 21.05 107 GLY A N 1
ATOM 567 C CA . GLY A 1 69 ? 3.784 94.649 20.546 1.00 21.90 107 GLY A CA 1
ATOM 568 C C . GLY A 1 69 ? 4.206 95.844 19.667 1.00 22.64 107 GLY A C 1
ATOM 569 O O . GLY A 1 69 ? 3.500 96.187 18.655 1.00 23.30 107 GLY A O 1
ATOM 570 N N . GLN A 1 70 ? 5.301 96.438 20.062 1.00 21.79 108 GLN A N 1
ATOM 571 C CA . GLN A 1 70 ? 5.762 97.634 19.284 1.00 23.18 108 GLN A CA 1
ATOM 572 C C . GLN A 1 70 ? 6.314 97.149 17.920 1.00 24.17 108 GLN A C 1
ATOM 573 O O . GLN A 1 70 ? 7.164 96.226 17.816 1.00 24.74 108 GLN A O 1
ATOM 579 N N . LYS A 1 71 ? 5.901 97.873 16.829 1.00 24.57 109 LYS A N 1
ATOM 580 C CA . LYS A 1 71 ? 6.316 97.406 15.467 1.00 24.29 109 LYS A CA 1
ATOM 581 C C . LYS A 1 71 ? 7.779 97.705 15.175 1.00 25.25 109 LYS A C 1
ATOM 582 O O . LYS A 1 71 ? 8.454 96.892 14.548 1.00 28.18 109 LYS A O 1
ATOM 588 N N . LYS A 1 72 ? 8.266 98.870 15.608 1.00 23.64 110 LYS A N 1
ATOM 589 C CA . LYS A 1 72 ? 9.654 99.244 15.271 1.00 27.19 110 LYS A CA 1
ATOM 590 C C . LYS A 1 72 ? 10.629 98.734 16.344 1.00 31.35 110 LYS A C 1
ATOM 591 O O . LYS A 1 72 ? 10.461 99.129 17.489 1.00 33.97 110 LYS A O 1
ATOM 597 N N . HIS A 1 73 ? 11.577 97.892 15.984 1.00 25.18 111 HIS A N 1
ATOM 598 C CA . HIS A 1 73 ? 12.382 97.226 16.989 1.00 25.10 111 HIS A CA 1
ATOM 599 C C . HIS A 1 73 ? 13.624 98.063 17.261 1.00 26.73 111 HIS A C 1
ATOM 600 O O . HIS A 1 73 ? 13.916 99.025 16.465 1.00 24.12 111 HIS A O 1
ATOM 607 N N . TRP A 1 74 ? 14.439 97.727 18.250 1.00 22.95 112 TRP A N 1
ATOM 608 C CA . TRP A 1 74 ? 15.601 98.492 18.584 1.00 22.13 112 TRP A CA 1
ATOM 609 C C . TRP A 1 74 ? 16.521 97.630 19.400 1.00 24.52 112 TRP A C 1
ATOM 610 O O . TRP A 1 74 ? 16.114 96.622 19.929 1.00 28.12 112 TRP A O 1
ATOM 621 N N . ILE A 1 75 ? 17.820 97.951 19.382 1.00 25.42 113 ILE A N 1
ATOM 622 C CA . ILE A 1 75 ? 18.793 97.288 20.265 1.00 24.09 113 ILE A CA 1
ATOM 623 C C . ILE A 1 75 ? 18.992 98.208 21.469 1.00 24.54 113 ILE A C 1
ATOM 624 O O . ILE A 1 75 ? 18.704 99.412 21.494 1.00 23.22 113 ILE A O 1
ATOM 629 N N . PRO A 1 76 ? 19.425 97.602 22.618 1.00 24.93 114 PRO A N 1
ATOM 630 C CA . PRO A 1 76 ? 19.521 98.430 23.835 1.00 24.44 114 PRO A CA 1
ATOM 631 C C . PRO A 1 76 ? 20.410 99.636 23.661 1.00 24.43 114 PRO A C 1
ATOM 632 O O . PRO A 1 76 ? 20.118 100.686 24.227 1.00 25.53 114 PRO A O 1
ATOM 636 N N . GLU A 1 77 ? 21.505 99.510 22.865 1.00 24.01 115 GLU A N 1
ATOM 637 C CA . GLU A 1 77 ? 22.346 100.651 22.681 1.00 24.12 115 GLU A CA 1
ATOM 638 C C . GLU A 1 77 ? 21.641 101.819 22.087 1.00 27.40 115 GLU A C 1
ATOM 639 O O . GLU A 1 77 ? 22.096 102.975 22.324 1.00 26.62 115 GLU A O 1
ATOM 645 N N . THR A 1 78 ? 20.648 101.592 21.207 1.00 23.14 116 THR A N 1
ATOM 646 C CA . THR A 1 78 ? 20.020 102.787 20.634 1.00 23.69 116 THR A CA 1
ATOM 647 C C . THR A 1 78 ? 18.814 103.181 21.461 1.00 26.16 116 THR A C 1
ATOM 648 O O . THR A 1 78 ? 18.367 104.283 21.359 1.00 30.37 116 THR A O 1
ATOM 652 N N . GLY A 1 79 ? 18.231 102.251 22.186 1.00 26.80 117 GLY A N 1
ATOM 653 C CA . GLY A 1 79 ? 17.294 102.748 23.295 1.00 25.02 117 GLY A CA 1
ATOM 654 C C . GLY A 1 79 ? 15.890 102.922 22.926 1.00 22.53 117 GLY A C 1
ATOM 655 O O . GLY A 1 79 ? 15.459 102.658 21.762 1.00 23.65 117 GLY A O 1
ATOM 656 N N . GLY A 1 80 ? 15.084 103.270 23.968 1.00 21.20 118 GLY A N 1
ATOM 657 C CA . GLY A 1 80 ? 13.678 103.438 23.725 1.00 20.47 118 GLY A CA 1
ATOM 658 C C . GLY A 1 80 ? 13.039 103.698 25.108 1.00 22.52 118 GLY A C 1
ATOM 659 O O . GLY A 1 80 ? 13.650 103.333 26.133 1.00 19.70 118 GLY A O 1
ATOM 660 N N . LYS A 1 81 ? 11.883 104.277 25.096 1.00 19.04 119 LYS A N 1
ATOM 661 C CA . LYS A 1 81 ? 11.171 104.584 26.392 1.00 20.77 119 LYS A CA 1
ATOM 662 C C . LYS A 1 81 ? 9.760 104.281 26.229 1.00 21.27 119 LYS A C 1
ATOM 663 O O . LYS A 1 81 ? 9.076 104.603 25.188 1.00 22.05 119 LYS A O 1
ATOM 669 N N . LEU A 1 82 ? 9.169 103.632 27.276 1.00 18.32 120 LEU A N 1
ATOM 670 C CA . LEU A 1 82 ? 7.787 103.352 27.273 1.00 16.83 120 LEU A CA 1
ATOM 671 C C . LEU A 1 82 ? 7.217 103.940 28.590 1.00 19.38 120 LEU A C 1
ATOM 672 O O . LEU A 1 82 ? 7.782 103.690 29.670 1.00 19.70 120 LEU A O 1
ATOM 677 N N . ASN A 1 83 ? 6.148 104.733 28.516 1.00 17.72 121 ASN A N 1
ATOM 678 C CA . ASN A 1 83 ? 5.442 105.220 29.699 1.00 21.42 121 ASN A CA 1
ATOM 679 C C . ASN A 1 83 ? 4.047 104.709 29.716 1.00 20.81 121 ASN A C 1
ATOM 680 O O . ASN A 1 83 ? 3.313 104.825 28.702 1.00 22.90 121 ASN A O 1
ATOM 685 N N . ALA A 1 84 ? 3.578 104.168 30.874 1.00 19.99 122 ALA A N 1
ATOM 686 C CA . ALA A 1 84 ? 2.256 103.754 30.970 1.00 21.21 122 ALA A CA 1
ATOM 687 C C . ALA A 1 84 ? 1.591 104.184 32.288 1.00 20.57 122 ALA A C 1
ATOM 688 O O . ALA A 1 84 ? 2.239 104.314 33.288 1.00 21.20 122 ALA A O 1
ATOM 690 N N . THR A 1 85 ? 0.302 104.463 32.269 1.00 21.22 123 THR A N 1
ATOM 691 C CA . THR A 1 85 ? -0.456 104.663 33.525 1.00 21.54 123 THR A CA 1
ATOM 692 C C . THR A 1 85 ? -1.613 103.741 33.424 1.00 21.79 123 THR A C 1
ATOM 693 O O . THR A 1 85 ? -2.359 103.737 32.409 1.00 20.65 123 THR A O 1
ATOM 697 N N . LEU A 1 86 ? -1.898 102.995 34.495 1.00 19.45 124 LEU A N 1
ATOM 698 C CA . LEU A 1 86 ? -2.859 101.871 34.323 1.00 17.88 124 LEU A CA 1
ATOM 699 C C . LEU A 1 86 ? -3.453 101.486 35.690 1.00 19.37 124 LEU A C 1
ATOM 700 O O . LEU A 1 86 ? -2.986 102.023 36.695 1.00 20.92 124 LEU A O 1
ATOM 705 N N . LYS A 1 87 ? -4.464 100.615 35.717 1.00 21.47 125 LYS A N 1
ATOM 706 C CA . LYS A 1 87 ? -4.888 99.970 36.976 1.00 23.11 125 LYS A CA 1
ATOM 707 C C . LYS A 1 87 ? -5.235 98.598 36.584 1.00 22.70 125 LYS A C 1
ATOM 708 O O . LYS A 1 87 ? -5.795 98.355 35.490 1.00 21.40 125 LYS A O 1
ATOM 714 N N . VAL A 1 88 ? -4.883 97.614 37.451 1.00 19.79 126 VAL A N 1
ATOM 715 C CA . VAL A 1 88 ? -5.265 96.267 37.208 1.00 20.41 126 VAL A CA 1
ATOM 716 C C . VAL A 1 88 ? -6.591 96.087 37.834 1.00 23.11 126 VAL A C 1
ATOM 717 O O . VAL A 1 88 ? -6.782 96.421 39.004 1.00 23.18 126 VAL A O 1
ATOM 721 N N . GLN A 1 89 ? -7.530 95.494 37.045 1.00 20.67 127 GLN A N 1
ATOM 722 C CA . GLN A 1 89 ? -8.944 95.354 37.487 1.00 21.20 127 GLN A CA 1
ATOM 723 C C . GLN A 1 89 ? -9.148 93.903 37.907 1.00 22.51 127 GLN A C 1
ATOM 724 O O . GLN A 1 89 ? -10.079 93.672 38.645 1.00 22.84 127 GLN A O 1
ATOM 730 N N . HIS A 1 90 ? -8.360 92.936 37.413 1.00 22.29 128 HIS A N 1
ATOM 731 C CA . HIS A 1 90 ? -8.700 91.590 37.760 1.00 22.34 128 HIS A CA 1
ATOM 732 C C . HIS A 1 90 ? -7.512 90.688 37.482 1.00 20.70 128 HIS A C 1
ATOM 733 O O . HIS A 1 90 ? -6.849 90.930 36.490 1.00 19.13 128 HIS A O 1
ATOM 740 N N . VAL A 1 91 ? -7.182 89.706 38.390 1.00 18.99 129 VAL A N 1
ATOM 741 C CA . VAL A 1 91 ? -6.252 88.618 38.081 1.00 17.87 129 VAL A CA 1
ATOM 742 C C . VAL A 1 91 ? -6.964 87.298 38.368 1.00 18.60 129 VAL A C 1
ATOM 743 O O . VAL A 1 91 ? -8.057 87.306 38.945 1.00 24.99 129 VAL A O 1
ATOM 747 N N . SER A 1 92 ? -6.357 86.181 37.971 1.00 20.30 130 SER A N 1
ATOM 748 C CA . SER A 1 92 ? -7.117 84.919 38.178 1.00 20.61 130 SER A CA 1
ATOM 749 C C . SER A 1 92 ? -7.436 84.735 39.637 1.00 21.49 130 SER A C 1
ATOM 750 O O . SER A 1 92 ? -6.562 84.919 40.514 1.00 21.40 130 SER A O 1
ATOM 753 N N . THR A 1 93 ? -8.673 84.286 39.928 1.00 23.37 131 THR A N 1
ATOM 754 C CA . THR A 1 93 ? -9.033 83.946 41.337 1.00 22.98 131 THR A CA 1
ATOM 755 C C . THR A 1 93 ? -8.746 82.503 41.622 1.00 27.00 131 THR A C 1
ATOM 756 O O . THR A 1 93 ? -9.131 82.081 42.679 1.00 27.63 131 THR A O 1
ATOM 760 N N . SER A 1 94 ? -8.203 81.721 40.692 1.00 22.80 132 SER A N 1
ATOM 761 C CA . SER A 1 94 ? -7.761 80.352 41.043 1.00 23.04 132 SER A CA 1
ATOM 762 C C . SER A 1 94 ? -6.325 80.143 40.564 1.00 23.37 132 SER A C 1
ATOM 763 O O . SER A 1 94 ? -5.800 80.926 39.760 1.00 21.30 132 SER A O 1
ATOM 766 N N . GLY A 1 95 ? -5.678 79.105 41.114 1.00 21.38 133 GLY A N 1
ATOM 767 C CA . GLY A 1 95 ? -4.244 78.857 40.714 1.00 19.45 133 GLY A CA 1
ATOM 768 C C . GLY A 1 95 ? -3.700 78.221 42.026 1.00 23.00 133 GLY A C 1
ATOM 769 O O . GLY A 1 95 ? -4.367 78.264 43.113 1.00 25.71 133 GLY A O 1
ATOM 770 N N . ASP A 1 96 ? -2.514 77.649 41.922 1.00 23.82 134 ASP A N 1
ATOM 771 C CA . ASP A 1 96 ? -1.873 76.958 43.010 1.00 22.27 134 ASP A CA 1
ATOM 772 C C . ASP A 1 96 ? -0.946 78.000 43.683 1.00 20.45 134 ASP A C 1
ATOM 773 O O . ASP A 1 96 ? -0.053 78.550 43.060 1.00 19.83 134 ASP A O 1
ATOM 778 N N . ALA A 1 97 ? -1.189 78.307 44.952 1.00 19.38 135 ALA A N 1
ATOM 779 C CA . ALA A 1 97 ? -0.338 79.391 45.619 1.00 18.46 135 ALA A CA 1
ATOM 780 C C . ALA A 1 97 ? 1.084 79.007 45.818 1.00 17.89 135 ALA A C 1
ATOM 781 O O . ALA A 1 97 ? 1.890 79.904 46.101 1.00 19.29 135 ALA A O 1
ATOM 783 N N . ARG A 1 98 ? 1.476 77.755 45.603 1.00 16.82 136 ARG A N 1
ATOM 784 C CA . ARG A 1 98 ? 2.897 77.411 45.734 1.00 17.35 136 ARG A CA 1
ATOM 785 C C . ARG A 1 98 ? 3.665 77.856 44.438 1.00 17.57 136 ARG A C 1
ATOM 786 O O . ARG A 1 98 ? 4.905 77.846 44.504 1.00 19.54 136 ARG A O 1
ATOM 794 N N . VAL A 1 99 ? 2.922 78.189 43.412 1.00 17.57 137 VAL A N 1
ATOM 795 C CA . VAL A 1 99 ? 3.599 78.493 42.055 1.00 16.64 137 VAL A CA 1
ATOM 796 C C . VAL A 1 99 ? 3.734 80.004 42.027 1.00 16.90 137 VAL A C 1
ATOM 797 O O . VAL A 1 99 ? 2.738 80.703 42.051 1.00 17.72 137 VAL A O 1
ATOM 801 N N . ALA A 1 100 ? 4.962 80.475 41.742 1.00 18.71 138 ALA A N 1
ATOM 802 C CA . ALA A 1 100 ? 5.345 81.929 41.821 1.00 17.37 138 ALA A CA 1
ATOM 803 C C . ALA A 1 100 ? 4.502 82.674 40.845 1.00 17.01 138 ALA A C 1
ATOM 804 O O . ALA A 1 100 ? 4.130 83.826 41.181 1.00 17.35 138 ALA A O 1
ATOM 806 N N . ALA A 1 101 ? 4.212 82.140 39.637 1.00 16.72 139 ALA A N 1
ATOM 807 C CA . ALA A 1 101 ? 3.391 82.981 38.704 1.00 17.18 139 ALA A CA 1
ATOM 808 C C . ALA A 1 101 ? 1.944 83.138 38.978 1.00 17.61 139 ALA A C 1
ATOM 809 O O . ALA A 1 101 ? 1.257 83.929 38.324 1.00 18.60 139 ALA A O 1
ATOM 811 N N . SER A 1 102 ? 1.387 82.272 39.908 1.00 17.47 140 SER A N 1
ATOM 812 C CA . SER A 1 102 ? -0.070 82.311 40.009 1.00 16.38 140 SER A CA 1
ATOM 813 C C . SER A 1 102 ? -0.605 83.719 40.394 1.00 17.49 140 SER A C 1
ATOM 814 O O . SER A 1 102 ? 0.030 84.454 41.121 1.00 17.62 140 SER A O 1
ATOM 817 N N . TYR A 1 103 ? -1.804 84.014 39.927 1.00 18.03 141 TYR A N 1
ATOM 818 C CA . TYR A 1 103 ? -2.573 85.190 40.288 1.00 17.43 141 TYR A CA 1
ATOM 819 C C . TYR A 1 103 ? -1.871 86.462 39.801 1.00 19.57 141 TYR A C 1
ATOM 820 O O . TYR A 1 103 ? -2.105 87.517 40.384 1.00 17.39 141 TYR A O 1
ATOM 829 N N . SER A 1 104 ? -1.152 86.332 38.696 1.00 18.32 142 SER A N 1
ATOM 830 C CA . SER A 1 104 ? -0.434 87.580 38.274 1.00 16.00 142 SER A CA 1
ATOM 831 C C . SER A 1 104 ? -0.696 87.868 36.769 1.00 19.25 142 SER A C 1
ATOM 832 O O . SER A 1 104 ? -1.157 87.016 35.978 1.00 18.59 142 SER A O 1
ATOM 835 N N . VAL A 1 105 ? -0.285 89.039 36.407 1.00 16.59 143 VAL A N 1
ATOM 836 C CA . VAL A 1 105 ? -0.481 89.496 34.966 1.00 16.54 143 VAL A CA 1
ATOM 837 C C . VAL A 1 105 ? 0.696 90.406 34.660 1.00 17.74 143 VAL A C 1
ATOM 838 O O . VAL A 1 105 ? 1.144 91.193 35.529 1.00 17.12 143 VAL A O 1
ATOM 842 N N . VAL A 1 106 ? 1.287 90.264 33.458 1.00 16.77 144 VAL A N 1
ATOM 843 C CA . VAL A 1 106 ? 2.419 91.200 33.109 1.00 14.51 144 VAL A CA 1
ATOM 844 C C . VAL A 1 106 ? 1.758 92.327 32.295 1.00 16.10 144 VAL A C 1
ATOM 845 O O . VAL A 1 106 ? 0.977 92.099 31.351 1.00 17.35 144 VAL A O 1
ATOM 849 N N . VAL A 1 107 ? 2.163 93.542 32.674 1.00 15.80 145 VAL A N 1
ATOM 850 C CA . VAL A 1 107 ? 1.537 94.779 32.229 1.00 17.14 145 VAL A CA 1
ATOM 851 C C . VAL A 1 107 ? 2.514 95.643 31.372 1.00 18.07 145 VAL A C 1
ATOM 852 O O . VAL A 1 107 ? 2.065 96.662 30.823 1.00 19.72 145 VAL A O 1
ATOM 856 N N . GLY A 1 108 ? 3.744 95.207 31.251 1.00 17.31 146 GLY A N 1
ATOM 857 C CA . GLY A 1 108 ? 4.739 95.838 30.290 1.00 16.03 146 GLY A CA 1
ATOM 858 C C . GLY A 1 108 ? 5.978 95.014 30.183 1.00 19.94 146 GLY A C 1
ATOM 859 O O . GLY A 1 108 ? 6.317 94.264 31.163 1.00 18.51 146 GLY A O 1
ATOM 860 N N . GLN A 1 109 ? 6.650 94.978 29.013 1.00 17.51 147 GLN A N 1
ATOM 861 C CA . GLN A 1 109 ? 7.824 94.188 28.923 1.00 18.45 147 GLN A CA 1
ATOM 862 C C . GLN A 1 109 ? 8.733 94.790 27.845 1.00 17.36 147 GLN A C 1
ATOM 863 O O . GLN A 1 109 ? 8.245 95.616 27.032 1.00 19.50 147 GLN A O 1
ATOM 869 N N . ILE A 1 110 ? 10.003 94.363 27.901 1.00 17.71 148 ILE A N 1
ATOM 870 C CA . ILE A 1 110 ? 10.869 94.441 26.686 1.00 17.63 148 ILE A CA 1
ATOM 871 C C . ILE A 1 110 ? 10.989 92.950 26.303 1.00 22.04 148 ILE A C 1
ATOM 872 O O . ILE A 1 110 ? 11.355 92.117 27.175 1.00 19.74 148 ILE A O 1
ATOM 877 N N . HIS A 1 111 ? 10.711 92.620 25.010 1.00 19.86 149 HIS A N 1
ATOM 878 C CA . HIS A 1 111 ? 10.876 91.246 24.572 1.00 21.78 149 HIS A CA 1
ATOM 879 C C . HIS A 1 111 ? 11.886 91.193 23.459 1.00 23.46 149 HIS A C 1
ATOM 880 O O . HIS A 1 111 ? 11.853 92.058 22.547 1.00 23.03 149 HIS A O 1
ATOM 887 N N . SER A 1 112 ? 12.772 90.192 23.488 1.00 20.91 150 SER A N 1
ATOM 888 C CA . SER A 1 112 ? 13.821 90.148 22.441 1.00 22.49 150 SER A CA 1
ATOM 889 C C . SER A 1 112 ? 13.122 89.479 21.201 1.00 25.95 150 SER A C 1
ATOM 890 O O . SER A 1 112 ? 12.329 88.487 21.268 1.00 25.54 150 SER A O 1
ATOM 893 N N . ASP A 1 113 ? 13.494 89.959 19.978 1.00 26.39 151 ASP A N 1
ATOM 894 C CA . ASP A 1 113 ? 12.880 89.440 18.740 1.00 27.32 151 ASP A CA 1
ATOM 895 C C . ASP A 1 113 ? 13.767 88.304 18.174 1.00 32.23 151 ASP A C 1
ATOM 896 O O . ASP A 1 113 ? 13.416 87.720 17.134 1.00 39.11 151 ASP A O 1
ATOM 901 N N . GLU A 1 114 ? 14.939 88.020 18.738 1.00 31.57 152 GLU A N 1
ATOM 902 C CA . GLU A 1 114 ? 15.804 86.974 18.117 1.00 37.37 152 GLU A CA 1
ATOM 903 C C . GLU A 1 114 ? 16.530 86.232 19.156 1.00 34.40 152 GLU A C 1
ATOM 904 O O . GLU A 1 114 ? 16.346 86.507 20.382 1.00 31.12 152 GLU A O 1
ATOM 910 N N . GLY A 1 115 ? 17.419 85.350 18.704 1.00 32.17 153 GLY A N 1
ATOM 911 C CA . GLY A 1 115 ? 18.218 84.585 19.699 1.00 31.36 153 GLY A CA 1
ATOM 912 C C . GLY A 1 115 ? 17.245 83.774 20.555 1.00 31.97 153 GLY A C 1
ATOM 913 O O . GLY A 1 115 ? 16.336 83.118 20.038 1.00 31.49 153 GLY A O 1
ATOM 914 N N . HIS A 1 116 ? 17.463 83.813 21.859 1.00 28.40 154 HIS A N 1
ATOM 915 C CA . HIS A 1 116 ? 16.589 83.088 22.780 1.00 29.52 154 HIS A CA 1
ATOM 916 C C . HIS A 1 116 ? 15.209 83.660 22.930 1.00 28.27 154 HIS A C 1
ATOM 917 O O . HIS A 1 116 ? 14.347 82.991 23.464 1.00 27.94 154 HIS A O 1
ATOM 924 N N . GLU A 1 117 ? 14.980 84.902 22.423 1.00 27.53 155 GLU A N 1
ATOM 925 C CA . GLU A 1 117 ? 13.657 85.531 22.534 1.00 25.88 155 GLU A CA 1
ATOM 926 C C . GLU A 1 117 ? 13.267 85.644 24.048 1.00 27.02 155 GLU A C 1
ATOM 927 O O . GLU A 1 117 ? 12.091 85.502 24.378 1.00 27.76 155 GLU A O 1
ATOM 933 N N . ASN A 1 118 ? 14.245 85.974 24.911 1.00 23.78 156 ASN A N 1
ATOM 934 C CA . ASN A 1 118 ? 13.866 86.151 26.359 1.00 23.94 156 ASN A CA 1
ATOM 935 C C . ASN A 1 118 ? 13.450 87.615 26.621 1.00 25.92 156 ASN A C 1
ATOM 936 O O . ASN A 1 118 ? 13.566 88.454 25.685 1.00 25.77 156 ASN A O 1
ATOM 941 N N . GLU A 1 119 ? 13.109 87.985 27.864 1.00 21.76 157 GLU A N 1
ATOM 942 C CA . GLU A 1 119 ? 12.748 89.397 28.165 1.00 20.98 157 GLU A CA 1
ATOM 943 C C . GLU A 1 119 ? 13.666 90.025 29.115 1.00 22.74 157 GLU A C 1
ATOM 944 O O . GLU A 1 119 ? 13.737 89.678 30.308 1.00 21.19 157 GLU A O 1
ATOM 950 N N . PRO A 1 120 ? 14.360 91.086 28.699 1.00 20.08 158 PRO A N 1
ATOM 951 C CA . PRO A 1 120 ? 15.089 91.885 29.613 1.00 20.82 158 PRO A CA 1
ATOM 952 C C . PRO A 1 120 ? 14.169 92.426 30.786 1.00 21.26 158 PRO A C 1
ATOM 953 O O . PRO A 1 120 ? 14.718 92.720 31.892 1.00 22.01 158 PRO A O 1
ATOM 957 N N . ILE A 1 121 ? 12.878 92.624 30.505 1.00 18.54 159 ILE A N 1
ATOM 958 C CA . ILE A 1 121 ? 12.003 93.011 31.683 1.00 16.53 159 ILE A CA 1
ATOM 959 C C . ILE A 1 121 ? 10.615 92.605 31.441 1.00 16.90 159 ILE A C 1
ATOM 960 O O . ILE A 1 121 ? 10.061 92.678 30.322 1.00 18.19 159 ILE A O 1
ATOM 965 N N . LYS A 1 122 ? 9.953 92.116 32.566 1.00 16.71 160 LYS A N 1
ATOM 966 C CA . LYS A 1 122 ? 8.522 91.894 32.503 1.00 15.57 160 LYS A CA 1
ATOM 967 C C . LYS A 1 122 ? 8.040 92.553 33.859 1.00 17.05 160 LYS A C 1
ATOM 968 O O . LYS A 1 122 ? 8.668 92.284 34.932 1.00 16.63 160 LYS A O 1
ATOM 974 N N . ILE A 1 123 ? 7.083 93.435 33.767 1.00 15.29 161 ILE A N 1
ATOM 975 C CA . ILE A 1 123 ? 6.522 94.084 35.021 1.00 16.55 161 ILE A CA 1
ATOM 976 C C . ILE A 1 123 ? 5.228 93.301 35.285 1.00 15.34 161 ILE A C 1
ATOM 977 O O . ILE A 1 123 ? 4.300 93.203 34.458 1.00 16.53 161 ILE A O 1
ATOM 982 N N . PHE A 1 124 ? 5.132 92.853 36.575 1.00 14.41 162 PHE A N 1
ATOM 983 C CA . PHE A 1 124 ? 3.960 92.042 36.997 1.00 13.71 162 PHE A CA 1
ATOM 984 C C . PHE A 1 124 ? 3.129 92.797 38.025 1.00 15.00 162 PHE A C 1
ATOM 985 O O . PHE A 1 124 ? 3.689 93.553 38.847 1.00 16.95 162 PHE A O 1
ATOM 993 N N . TYR A 1 125 ? 1.849 92.412 38.074 1.00 14.62 163 TYR A N 1
ATOM 994 C CA . TYR A 1 125 ? 0.990 92.783 39.228 1.00 14.00 163 TYR A CA 1
ATOM 995 C C . TYR A 1 125 ? 0.480 91.368 39.649 1.00 15.87 163 TYR A C 1
ATOM 996 O O . TYR A 1 125 ? -0.016 90.604 38.819 1.00 16.98 163 TYR A O 1
ATOM 1005 N N . LYS A 1 126 ? 0.635 91.053 40.967 1.00 15.93 164 LYS A N 1
ATOM 1006 C CA . LYS A 1 126 ? 0.175 89.741 41.469 1.00 14.08 164 LYS A CA 1
ATOM 1007 C C . LYS A 1 126 ? -0.674 89.979 42.755 1.00 16.57 164 LYS A C 1
ATOM 1008 O O . LYS A 1 126 ? -0.261 90.782 43.642 1.00 17.44 164 LYS A O 1
ATOM 1014 N N . LYS A 1 127 ? -1.824 89.297 42.843 1.00 16.54 165 LYS A N 1
ATOM 1015 C CA . LYS A 1 127 ? -2.637 89.541 44.066 1.00 17.02 165 LYS A CA 1
ATOM 1016 C C . LYS A 1 127 ? -3.255 88.183 44.410 1.00 17.79 165 LYS A C 1
ATOM 1017 O O . LYS A 1 127 ? -3.941 87.581 43.632 1.00 19.33 165 LYS A O 1
ATOM 1023 N N . PHE A 1 128 ? -2.976 87.726 45.655 1.00 16.77 166 PHE A N 1
ATOM 1024 C CA . PHE A 1 128 ? -3.645 86.469 46.088 1.00 19.37 166 PHE A CA 1
ATOM 1025 C C . PHE A 1 128 ? -5.139 86.611 46.259 1.00 21.84 166 PHE A C 1
ATOM 1026 O O . PHE A 1 128 ? -5.692 87.693 46.522 1.00 21.34 166 PHE A O 1
ATOM 1034 N N . PRO A 1 129 ? -5.845 85.497 46.111 1.00 22.25 167 PRO A N 1
ATOM 1035 C CA . PRO A 1 129 ? -7.271 85.569 46.185 1.00 22.47 167 PRO A CA 1
ATOM 1036 C C . PRO A 1 129 ? -7.688 86.093 47.562 1.00 24.90 167 PRO A C 1
ATOM 1037 O O . PRO A 1 129 ? -7.105 85.720 48.575 1.00 23.52 167 PRO A O 1
ATOM 1041 N N . GLY A 1 130 ? -8.734 86.911 47.561 1.00 26.19 168 GLY A N 1
ATOM 1042 C CA . GLY A 1 130 ? -9.206 87.473 48.874 1.00 28.08 168 GLY A CA 1
ATOM 1043 C C . GLY A 1 130 ? -8.429 88.660 49.374 1.00 27.50 168 GLY A C 1
ATOM 1044 O O . GLY A 1 130 ? -9.018 89.408 50.113 1.00 29.98 168 GLY A O 1
ATOM 1045 N N . HIS A 1 131 ? -7.182 88.935 48.937 1.00 23.67 169 HIS A N 1
ATOM 1046 C CA . HIS A 1 131 ? -6.451 90.068 49.402 1.00 23.53 169 HIS A CA 1
ATOM 1047 C C . HIS A 1 131 ? -6.975 91.353 48.823 1.00 24.14 169 HIS A C 1
ATOM 1048 O O . HIS A 1 131 ? -7.506 91.346 47.698 1.00 25.02 169 HIS A O 1
ATOM 1055 N N . THR A 1 132 ? -6.827 92.436 49.595 1.00 25.24 170 THR A N 1
ATOM 1056 C CA . THR A 1 132 ? -7.178 93.760 49.009 1.00 27.86 170 THR A CA 1
ATOM 1057 C C . THR A 1 132 ? -5.931 94.262 48.243 1.00 27.12 170 THR A C 1
ATOM 1058 O O . THR A 1 132 ? -6.084 94.816 47.152 1.00 27.96 170 THR A O 1
ATOM 1062 N N . LYS A 1 133 ? -4.738 94.074 48.786 1.00 23.53 171 LYS A N 1
ATOM 1063 C CA . LYS A 1 133 ? -3.572 94.713 48.136 1.00 23.60 171 LYS A CA 1
ATOM 1064 C C . LYS A 1 133 ? -2.809 93.602 47.463 1.00 23.70 171 LYS A C 1
ATOM 1065 O O . LYS A 1 133 ? -2.581 92.500 48.034 1.00 21.78 171 LYS A O 1
ATOM 1071 N N . GLY A 1 134 ? -2.300 93.944 46.267 1.00 21.69 172 GLY A N 1
ATOM 1072 C CA . GLY A 1 134 ? -1.434 93.033 45.510 1.00 19.73 172 GLY A CA 1
ATOM 1073 C C . GLY A 1 134 ? -0.014 93.673 45.473 1.00 20.83 172 GLY A C 1
ATOM 1074 O O . GLY A 1 134 ? 0.228 94.740 46.073 1.00 22.22 172 GLY A O 1
ATOM 1075 N N . SER A 1 135 ? 0.892 93.045 44.706 1.00 17.93 173 SER A N 1
ATOM 1076 C CA . SER A 1 135 ? 2.256 93.483 44.668 1.00 16.97 173 SER A CA 1
ATOM 1077 C C . SER A 1 135 ? 2.533 93.816 43.171 1.00 18.55 173 SER A C 1
ATOM 1078 O O . SER A 1 135 ? 1.990 93.218 42.239 1.00 18.70 173 SER A O 1
ATOM 1081 N N . VAL A 1 136 ? 3.450 94.738 43.037 1.00 15.57 174 VAL A N 1
ATOM 1082 C CA . VAL A 1 136 ? 4.040 95.050 41.667 1.00 15.50 174 VAL A CA 1
ATOM 1083 C C . VAL A 1 136 ? 5.497 94.735 41.771 1.00 17.14 174 VAL A C 1
ATOM 1084 O O . VAL A 1 136 ? 6.188 95.122 42.769 1.00 16.69 174 VAL A O 1
ATOM 1088 N N . PHE A 1 137 ? 6.029 93.939 40.830 1.00 16.55 175 PHE A N 1
ATOM 1089 C CA . PHE A 1 137 ? 7.424 93.634 40.905 1.00 15.58 175 PHE A CA 1
ATOM 1090 C C . PHE A 1 137 ? 7.919 93.469 39.461 1.00 16.76 175 PHE A C 1
ATOM 1091 O O . PHE A 1 137 ? 7.057 93.412 38.526 1.00 17.17 175 PHE A O 1
ATOM 1099 N N . TRP A 1 138 ? 9.207 93.477 39.235 1.00 16.49 176 TRP A N 1
ATOM 1100 C CA . TRP A 1 138 ? 9.643 93.306 37.828 1.00 15.92 176 TRP A CA 1
ATOM 1101 C C . TRP A 1 138 ? 10.720 92.256 37.743 1.00 15.61 176 TRP A C 1
ATOM 1102 O O . TRP A 1 138 ? 11.529 92.144 38.661 1.00 17.67 176 TRP A O 1
ATOM 1113 N N . ASN A 1 139 ? 10.751 91.504 36.647 1.00 15.69 177 ASN A N 1
ATOM 1114 C CA . ASN A 1 139 ? 11.707 90.358 36.550 1.00 15.62 177 ASN A CA 1
ATOM 1115 C C . ASN A 1 139 ? 12.691 90.665 35.380 1.00 16.52 177 ASN A C 1
ATOM 1116 O O . ASN A 1 139 ? 12.239 91.222 34.332 1.00 18.87 177 ASN A O 1
ATOM 1121 N N . TYR A 1 140 ? 13.944 90.293 35.579 1.00 16.86 178 TYR A N 1
ATOM 1122 C CA . TYR A 1 140 ? 14.967 90.381 34.496 1.00 17.50 178 TYR A CA 1
ATOM 1123 C C . TYR A 1 140 ? 15.204 88.935 34.124 1.00 19.84 178 TYR A C 1
ATOM 1124 O O . TYR A 1 140 ? 15.530 88.124 35.047 1.00 19.33 178 TYR A O 1
ATOM 1133 N N . GLU A 1 141 ? 15.135 88.543 32.826 1.00 17.95 179 GLU A N 1
ATOM 1134 C CA . GLU A 1 141 ? 15.471 87.165 32.503 1.00 19.10 179 GLU A CA 1
ATOM 1135 C C . GLU A 1 141 ? 16.859 87.138 31.887 1.00 22.09 179 GLU A C 1
ATOM 1136 O O . GLU A 1 141 ? 17.203 88.025 31.025 1.00 21.32 179 GLU A O 1
ATOM 1142 N N . ILE A 1 142 ? 17.741 86.198 32.292 1.00 19.95 180 ILE A N 1
ATOM 1143 C CA . ILE A 1 142 ? 19.087 86.227 31.719 1.00 21.12 180 ILE A CA 1
ATOM 1144 C C . ILE A 1 142 ? 19.071 85.880 30.248 1.00 22.61 180 ILE A C 1
ATOM 1145 O O . ILE A 1 142 ? 18.266 85.117 29.763 1.00 23.06 180 ILE A O 1
ATOM 1150 N N . ASN A 1 143 ? 19.995 86.532 29.492 1.00 22.25 181 ASN A N 1
ATOM 1151 C CA . ASN A 1 143 ? 20.181 86.068 28.131 1.00 24.69 181 ASN A CA 1
ATOM 1152 C C . ASN A 1 143 ? 21.201 84.903 28.128 1.00 25.47 181 ASN A C 1
ATOM 1153 O O . ASN A 1 143 ? 22.414 85.131 28.048 1.00 28.23 181 ASN A O 1
ATOM 1158 N N . THR A 1 144 ? 20.665 83.704 28.376 1.00 27.27 182 THR A N 1
ATOM 1159 C CA . THR A 1 144 ? 21.468 82.552 28.804 1.00 28.95 182 THR A CA 1
ATOM 1160 C C . THR A 1 144 ? 22.627 82.296 27.835 1.00 31.10 182 THR A C 1
ATOM 1161 O O . THR A 1 144 ? 22.429 82.368 26.627 1.00 32.16 182 THR A O 1
ATOM 1165 N N . LYS A 1 145 ? 23.804 82.059 28.378 1.00 31.90 183 LYS A N 1
ATOM 1166 C CA . LYS A 1 145 ? 24.981 81.640 27.538 1.00 35.50 183 LYS A CA 1
ATOM 1167 C C . LYS A 1 145 ? 24.697 80.219 27.232 1.00 36.16 183 LYS A C 1
ATOM 1168 O O . LYS A 1 145 ? 24.564 79.427 28.110 1.00 39.73 183 LYS A O 1
ATOM 1174 N N . GLY A 1 146 ? 24.594 79.842 25.960 1.00 46.11 184 GLY A N 1
ATOM 1175 C CA . GLY A 1 146 ? 24.305 78.411 25.691 1.00 47.29 184 GLY A CA 1
ATOM 1176 C C . GLY A 1 146 ? 22.819 78.053 25.753 1.00 46.16 184 GLY A C 1
ATOM 1177 O O . GLY A 1 146 ? 21.999 78.833 25.378 1.00 49.27 184 GLY A O 1
ATOM 1178 N N . ASP A 1 147 ? 22.483 76.909 26.292 1.00 41.40 185 ASP A N 1
ATOM 1179 C CA . ASP A 1 147 ? 21.170 76.332 26.182 1.00 46.18 185 ASP A CA 1
ATOM 1180 C C . ASP A 1 147 ? 20.209 77.108 27.086 1.00 41.36 185 ASP A C 1
ATOM 1181 O O . ASP A 1 147 ? 20.300 77.110 28.346 1.00 38.96 185 ASP A O 1
ATOM 1186 N N . ASN A 1 148 ? 19.215 77.625 26.435 1.00 38.54 186 ASN A N 1
ATOM 1187 C CA . ASN A 1 148 ? 18.189 78.442 27.142 1.00 33.64 186 ASN A CA 1
ATOM 1188 C C . ASN A 1 148 ? 17.283 77.617 28.057 1.00 35.99 186 ASN A C 1
ATOM 1189 O O . ASN A 1 148 ? 16.485 78.204 28.801 1.00 30.13 186 ASN A O 1
ATOM 1194 N N . SER A 1 149 ? 17.370 76.267 28.054 1.00 34.58 187 SER A N 1
ATOM 1195 C CA . SER A 1 149 ? 16.463 75.608 28.949 1.00 32.72 187 SER A CA 1
ATOM 1196 C C . SER A 1 149 ? 16.936 75.864 30.416 1.00 34.10 187 SER A C 1
ATOM 1197 O O . SER A 1 149 ? 16.194 75.491 31.306 1.00 35.20 187 SER A O 1
ATOM 1200 N N . LYS A 1 150 ? 18.162 76.376 30.636 1.00 32.18 188 LYS A N 1
ATOM 1201 C CA . LYS A 1 150 ? 18.603 76.607 32.007 1.00 33.10 188 LYS A CA 1
ATOM 1202 C C . LYS A 1 150 ? 18.338 78.088 32.433 1.00 33.07 188 LYS A C 1
ATOM 1203 O O . LYS A 1 150 ? 18.907 78.555 33.447 1.00 31.78 188 LYS A O 1
ATOM 1209 N N . ARG A 1 151 ? 17.580 78.823 31.622 1.00 28.10 189 ARG A N 1
ATOM 1210 C CA . ARG A 1 151 ? 17.326 80.265 31.959 1.00 26.66 189 ARG A CA 1
ATOM 1211 C C . ARG A 1 151 ? 16.584 80.454 33.257 1.00 26.33 189 ARG A C 1
ATOM 1212 O O . ARG A 1 151 ? 15.969 79.528 33.786 1.00 27.04 189 ARG A O 1
ATOM 1220 N N . TRP A 1 152 ? 16.539 81.718 33.763 1.00 24.01 190 TRP A N 1
ATOM 1221 C CA . TRP A 1 152 ? 15.676 82.011 34.923 1.00 22.08 190 TRP A CA 1
ATOM 1222 C C . TRP A 1 152 ? 15.470 83.525 34.897 1.00 19.43 190 TRP A C 1
ATOM 1223 O O . TRP A 1 152 ? 16.227 84.235 34.213 1.00 21.97 190 TRP A O 1
ATOM 1234 N N . ASP A 1 153 ? 14.523 83.928 35.722 1.00 20.20 191 ASP A N 1
ATOM 1235 C CA . ASP A 1 153 ? 14.152 85.332 35.950 1.00 20.52 191 ASP A CA 1
ATOM 1236 C C . ASP A 1 153 ? 14.625 85.677 37.357 1.00 24.54 191 ASP A C 1
ATOM 1237 O O . ASP A 1 153 ? 14.498 84.856 38.288 1.00 24.77 191 ASP A O 1
ATOM 1242 N N . TYR A 1 154 ? 15.094 86.887 37.553 1.00 18.05 192 TYR A N 1
ATOM 1243 C CA . TYR A 1 154 ? 15.423 87.404 38.863 1.00 19.97 192 TYR A CA 1
ATOM 1244 C C . TYR A 1 154 ? 14.430 88.500 39.156 1.00 21.03 192 TYR A C 1
ATOM 1245 O O . TYR A 1 154 ? 14.237 89.415 38.356 1.00 21.24 192 TYR A O 1
ATOM 1254 N N . SER A 1 155 ? 13.656 88.366 40.255 1.00 18.50 193 SER A N 1
ATOM 1255 C CA . SER A 1 155 ? 12.513 89.201 40.494 1.00 17.97 193 SER A CA 1
ATOM 1256 C C . SER A 1 155 ? 12.784 90.270 41.554 1.00 21.04 193 SER A C 1
ATOM 1257 O O . SER A 1 155 ? 13.349 89.968 42.644 1.00 21.35 193 SER A O 1
ATOM 1260 N N . THR A 1 156 ? 12.367 91.490 41.334 1.00 16.74 194 THR A N 1
ATOM 1261 C CA . THR A 1 156 ? 12.680 92.603 42.235 1.00 16.95 194 THR A CA 1
ATOM 1262 C C . THR A 1 156 ? 11.407 93.297 42.615 1.00 17.58 194 THR A C 1
ATOM 1263 O O . THR A 1 156 ? 10.624 93.769 41.707 1.00 18.09 194 THR A O 1
ATOM 1267 N N . ALA A 1 157 ? 11.083 93.411 43.898 1.00 18.01 195 ALA A N 1
ATOM 1268 C CA . ALA A 1 157 ? 9.867 94.060 44.308 1.00 18.23 195 ALA A CA 1
ATOM 1269 C C . ALA A 1 157 ? 9.792 95.567 44.112 1.00 17.66 195 ALA A C 1
ATOM 1270 O O . ALA A 1 157 ? 10.874 96.259 44.237 1.00 18.80 195 ALA A O 1
ATOM 1272 N N . VAL A 1 158 ? 8.636 96.054 43.668 1.00 17.74 196 VAL A N 1
ATOM 1273 C CA . VAL A 1 158 ? 8.441 97.514 43.631 1.00 18.01 196 VAL A CA 1
ATOM 1274 C C . VAL A 1 158 ? 7.617 97.922 44.860 1.00 20.70 196 VAL A C 1
ATOM 1275 O O . VAL A 1 158 ? 8.151 98.670 45.791 1.00 22.09 196 VAL A O 1
ATOM 1279 N N . TRP A 1 159 ? 6.354 97.522 44.917 1.00 18.63 197 TRP A N 1
ATOM 1280 C CA . TRP A 1 159 ? 5.482 97.774 46.143 1.00 19.55 197 TRP A CA 1
ATOM 1281 C C . TRP A 1 159 ? 4.990 96.376 46.467 1.00 21.90 197 TRP A C 1
ATOM 1282 O O . TRP A 1 159 ? 4.448 95.648 45.611 1.00 21.39 197 TRP A O 1
ATOM 1293 N N . GLY A 1 160 ? 5.278 95.907 47.703 1.00 22.50 198 GLY A N 1
ATOM 1294 C CA . GLY A 1 160 ? 4.749 94.586 48.020 1.00 20.78 198 GLY A CA 1
ATOM 1295 C C . GLY A 1 160 ? 5.853 93.543 47.920 1.00 18.73 198 GLY A C 1
ATOM 1296 O O . GLY A 1 160 ? 7.055 93.849 48.156 1.00 22.07 198 GLY A O 1
ATOM 1297 N N . TYR A 1 161 ? 5.459 92.380 47.444 1.00 17.48 199 TYR A N 1
ATOM 1298 C CA . TYR A 1 161 ? 6.386 91.268 47.385 1.00 16.55 199 TYR A CA 1
ATOM 1299 C C . TYR A 1 161 ? 6.999 91.125 45.968 1.00 19.69 199 TYR A C 1
ATOM 1300 O O . TYR A 1 161 ? 6.521 91.726 44.997 1.00 20.57 199 TYR A O 1
ATOM 1309 N N . ASP A 1 162 ? 8.068 90.399 45.866 1.00 18.09 200 ASP A N 1
ATOM 1310 C CA . ASP A 1 162 ? 8.521 89.961 44.495 1.00 17.96 200 ASP A CA 1
ATOM 1311 C C . ASP A 1 162 ? 7.888 88.547 44.180 1.00 18.21 200 ASP A C 1
ATOM 1312 O O . ASP A 1 162 ? 7.061 88.055 44.973 1.00 19.01 200 ASP A O 1
ATOM 1317 N N . MET A 1 163 ? 8.235 87.924 43.052 1.00 17.96 201 MET A N 1
ATOM 1318 C CA . MET A 1 163 ? 7.456 86.800 42.649 1.00 19.10 201 MET A CA 1
ATOM 1319 C C . MET A 1 163 ? 7.731 85.615 43.594 1.00 19.90 201 MET A C 1
ATOM 1320 O O . MET A 1 163 ? 6.941 84.631 43.544 1.00 20.25 201 MET A O 1
ATOM 1325 N N . SER A 1 164 ? 8.803 85.703 44.379 1.00 19.48 202 SER A N 1
ATOM 1326 C CA . SER A 1 164 ? 9.257 84.499 45.144 1.00 19.15 202 SER A CA 1
ATOM 1327 C C . SER A 1 164 ? 8.384 84.256 46.395 1.00 19.23 202 SER A C 1
ATOM 1328 O O . SER A 1 164 ? 8.512 83.224 47.053 1.00 20.02 202 SER A O 1
ATOM 1331 N N . VAL A 1 165 ? 7.555 85.225 46.753 1.00 16.00 203 VAL A N 1
ATOM 1332 C CA . VAL A 1 165 ? 6.749 85.095 47.999 1.00 18.67 203 VAL A CA 1
ATOM 1333 C C . VAL A 1 165 ? 5.525 84.238 47.650 1.00 21.39 203 VAL A C 1
ATOM 1334 O O . VAL A 1 165 ? 4.546 84.747 47.061 1.00 24.03 203 VAL A O 1
ATOM 1338 N N . VAL A 1 166 ? 5.578 82.961 47.953 1.00 20.20 204 VAL A N 1
ATOM 1339 C CA . VAL A 1 166 ? 4.522 82.013 47.555 1.00 18.48 204 VAL A CA 1
ATOM 1340 C C . VAL A 1 166 ? 3.772 81.594 48.807 1.00 22.55 204 VAL A C 1
ATOM 1341 O O . VAL A 1 166 ? 4.260 81.832 49.929 1.00 22.39 204 VAL A O 1
ATOM 1345 N N . GLY A 1 167 ? 2.680 80.843 48.597 1.00 20.10 205 GLY A N 1
ATOM 1346 C CA . GLY A 1 167 ? 1.965 80.297 49.779 1.00 19.85 205 GLY A CA 1
ATOM 1347 C C . GLY A 1 167 ? 2.668 78.941 50.072 1.00 24.59 205 GLY A C 1
ATOM 1348 O O . GLY A 1 167 ? 3.412 78.317 49.234 1.00 23.12 205 GLY A O 1
ATOM 1349 N N . PRO A 1 168 ? 2.505 78.505 51.313 1.00 25.36 206 PRO A N 1
ATOM 1350 C CA . PRO A 1 168 ? 3.258 77.287 51.735 1.00 27.51 206 PRO A CA 1
ATOM 1351 C C . PRO A 1 168 ? 2.454 76.067 51.228 1.00 26.01 206 PRO A C 1
ATOM 1352 O O . PRO A 1 168 ? 3.001 74.961 51.215 1.00 28.96 206 PRO A O 1
ATOM 1356 N N . THR A 1 169 ? 1.179 76.218 50.866 1.00 25.90 207 THR A N 1
ATOM 1357 C CA . THR A 1 169 ? 0.404 75.080 50.234 1.00 23.87 207 THR A CA 1
ATOM 1358 C C . THR A 1 169 ? -0.448 75.629 49.120 1.00 27.94 207 THR A C 1
ATOM 1359 O O . THR A 1 169 ? -0.437 76.835 48.947 1.00 26.32 207 THR A O 1
ATOM 1363 N N . ALA A 1 170 ? -1.137 74.803 48.345 1.00 25.81 208 ALA A N 1
ATOM 1364 C CA . ALA A 1 170 ? -1.845 75.299 47.133 1.00 25.09 208 ALA A CA 1
ATOM 1365 C C . ALA A 1 170 ? -2.931 76.250 47.431 1.00 28.03 208 ALA A C 1
ATOM 1366 O O . ALA A 1 170 ? -3.176 77.141 46.659 1.00 26.72 208 ALA A O 1
ATOM 1368 N N . THR A 1 171 ? -3.593 76.124 48.592 1.00 27.68 209 THR A N 1
ATOM 1369 C CA . THR A 1 171 ? -4.697 77.098 48.772 1.00 30.06 209 THR A CA 1
ATOM 1370 C C . THR A 1 171 ? -4.503 77.909 50.092 1.00 28.59 209 THR A C 1
ATOM 1371 O O . THR A 1 171 ? -5.488 78.460 50.583 1.00 30.77 209 THR A O 1
ATOM 1375 N N . SER A 1 172 ? -3.300 78.084 50.604 1.00 26.51 210 SER A N 1
ATOM 1376 C CA . SER A 1 172 ? -3.111 78.985 51.715 1.00 28.21 210 SER A CA 1
ATOM 1377 C C . SER A 1 172 ? -2.088 80.078 51.251 1.00 28.39 210 SER A C 1
ATOM 1378 O O . SER A 1 172 ? -1.185 79.760 50.453 1.00 25.87 210 SER A O 1
ATOM 1381 N N . TYR A 1 173 ? -2.321 81.325 51.639 1.00 22.64 211 TYR A N 1
ATOM 1382 C CA . TYR A 1 173 ? -1.590 82.448 51.004 1.00 21.83 211 TYR A CA 1
ATOM 1383 C C . TYR A 1 173 ? -0.766 83.150 52.061 1.00 23.48 211 TYR A C 1
ATOM 1384 O O . TYR A 1 173 ? -1.139 83.131 53.267 1.00 24.45 211 TYR A O 1
ATOM 1393 N N . PRO A 1 174 ? 0.297 83.798 51.655 1.00 21.55 212 PRO A N 1
ATOM 1394 C CA . PRO A 1 174 ? 1.021 84.652 52.624 1.00 22.03 212 PRO A CA 1
ATOM 1395 C C . PRO A 1 174 ? 0.066 85.809 52.997 1.00 25.18 212 PRO A C 1
ATOM 1396 O O . PRO A 1 174 ? -1.020 85.998 52.325 1.00 24.45 212 PRO A O 1
ATOM 1400 N N . GLU A 1 175 ? 0.432 86.561 53.990 1.00 22.50 213 GLU A N 1
ATOM 1401 C CA . GLU A 1 175 ? -0.483 87.670 54.323 1.00 25.27 213 GLU A CA 1
ATOM 1402 C C . GLU A 1 175 ? -0.358 88.779 53.229 1.00 25.69 213 GLU A C 1
ATOM 1403 O O . GLU A 1 175 ? 0.604 88.813 52.441 1.00 24.63 213 GLU A O 1
ATOM 1409 N N . GLU A 1 176 ? -1.345 89.597 53.144 1.00 25.05 214 GLU A N 1
ATOM 1410 C CA . GLU A 1 176 ? -1.323 90.639 52.055 1.00 25.54 214 GLU A CA 1
ATOM 1411 C C . GLU A 1 176 ? -0.188 91.597 52.349 1.00 25.71 214 GLU A C 1
ATOM 1412 O O . GLU A 1 176 ? 0.124 91.896 53.548 1.00 26.42 214 GLU A O 1
ATOM 1418 N N . PRO A 1 177 ? 0.446 92.132 51.276 1.00 23.84 215 PRO A N 1
ATOM 1419 C CA . PRO A 1 177 ? 1.531 93.043 51.505 1.00 26.71 215 PRO A CA 1
ATOM 1420 C C . PRO A 1 177 ? 0.941 94.356 52.015 1.00 28.48 215 PRO A C 1
ATOM 1421 O O . PRO A 1 177 ? 0.098 94.982 51.318 1.00 29.40 215 PRO A O 1
ATOM 1425 N N . GLU A 1 178 ? 1.475 94.846 53.090 1.00 27.76 216 GLU A N 1
ATOM 1426 C CA . GLU A 1 178 ? 0.973 96.119 53.652 1.00 32.26 216 GLU A CA 1
ATOM 1427 C C . GLU A 1 178 ? 1.256 97.311 52.770 1.00 31.89 216 GLU A C 1
ATOM 1428 O O . GLU A 1 178 ? 0.403 98.212 52.649 1.00 32.94 216 GLU A O 1
ATOM 1434 N N . ASP A 1 179 ? 2.353 97.260 52.033 1.00 29.78 217 ASP A N 1
ATOM 1435 C CA . ASP A 1 179 ? 2.632 98.413 51.193 1.00 27.69 217 ASP A CA 1
ATOM 1436 C C . ASP A 1 179 ? 2.125 98.151 49.718 1.00 32.00 217 ASP A C 1
ATOM 1437 O O . ASP A 1 179 ? 2.563 98.833 48.809 1.00 28.14 217 ASP A O 1
ATOM 1442 N N . GLY A 1 180 ? 1.223 97.222 49.484 1.00 26.12 218 GLY A N 1
ATOM 1443 C CA . GLY A 1 180 ? 0.850 96.944 48.050 1.00 22.58 218 GLY A CA 1
ATOM 1444 C C . GLY A 1 180 ? -0.200 97.844 47.407 1.00 24.77 218 GLY A C 1
ATOM 1445 O O . GLY A 1 180 ? -0.610 98.896 47.939 1.00 23.54 218 GLY A O 1
ATOM 1446 N N . ILE A 1 181 ? -0.692 97.356 46.270 1.00 20.45 219 ILE A N 1
ATOM 1447 C CA . ILE A 1 181 ? -1.519 98.177 45.326 1.00 22.87 219 ILE A CA 1
ATOM 1448 C C . ILE A 1 181 ? -2.790 97.381 45.143 1.00 23.38 219 ILE A C 1
ATOM 1449 O O . ILE A 1 181 ? -2.734 96.218 44.810 1.00 22.41 219 ILE A O 1
ATOM 1454 N N . ALA A 1 182 ? -3.949 98.029 45.363 1.00 23.14 220 ALA A N 1
ATOM 1455 C CA . ALA A 1 182 ? -5.283 97.382 45.220 1.00 24.22 220 ALA A CA 1
ATOM 1456 C C . ALA A 1 182 ? -5.686 97.190 43.728 1.00 25.98 220 ALA A C 1
ATOM 1457 O O . ALA A 1 182 ? -5.217 97.927 42.846 1.00 24.00 220 ALA A O 1
ATOM 1459 N N . LEU A 1 183 ? -6.574 96.273 43.451 1.00 24.26 221 LEU A N 1
ATOM 1460 C CA . LEU A 1 183 ? -7.278 96.336 42.141 1.00 22.63 221 LEU A CA 1
ATOM 1461 C C . LEU A 1 183 ? -7.943 97.636 42.001 1.00 25.88 221 LEU A C 1
ATOM 1462 O O . LEU A 1 183 ? -8.522 98.174 42.972 1.00 24.77 221 LEU A O 1
ATOM 1467 N N . GLY A 1 184 ? -7.842 98.217 40.795 1.00 24.32 222 GLY A N 1
ATOM 1468 C CA . GLY A 1 184 ? -8.586 99.453 40.555 1.00 26.31 222 GLY A CA 1
ATOM 1469 C C . GLY A 1 184 ? -7.768 100.652 41.042 1.00 28.70 222 GLY A C 1
ATOM 1470 O O . GLY A 1 184 ? -8.248 101.813 40.935 1.00 27.59 222 GLY A O 1
ATOM 1471 N N . GLU A 1 185 ? -6.557 100.427 41.546 1.00 24.20 223 GLU A N 1
ATOM 1472 C CA . GLU A 1 185 ? -5.710 101.548 42.035 1.00 23.47 223 GLU A CA 1
ATOM 1473 C C . GLU A 1 185 ? -4.690 101.954 40.939 1.00 24.39 223 GLU A C 1
ATOM 1474 O O . GLU A 1 185 ? -3.916 101.106 40.477 1.00 25.02 223 GLU A O 1
ATOM 1480 N N . GLU A 1 186 ? -4.678 103.241 40.523 1.00 24.81 224 GLU A N 1
ATOM 1481 C CA A GLU A 1 186 ? -3.793 103.692 39.465 0.50 23.35 224 GLU A CA 1
ATOM 1482 C CA B GLU A 1 186 ? -3.834 103.616 39.417 0.50 23.86 224 GLU A CA 1
ATOM 1483 C C . GLU A 1 186 ? -2.333 103.618 39.824 1.00 24.44 224 GLU A C 1
ATOM 1484 O O . GLU A 1 186 ? -1.946 104.048 40.904 1.00 23.38 224 GLU A O 1
ATOM 1495 N N . PHE A 1 187 ? -1.464 103.158 38.883 1.00 20.95 225 PHE A N 1
ATOM 1496 C CA . PHE A 1 187 ? -0.025 103.381 39.068 1.00 20.48 225 PHE A CA 1
ATOM 1497 C C . PHE A 1 187 ? 0.597 103.576 37.659 1.00 20.94 225 PHE A C 1
ATOM 1498 O O . PHE A 1 187 ? -0.092 103.314 36.641 1.00 21.71 225 PHE A O 1
ATOM 1506 N N . SER A 1 188 ? 1.817 104.109 37.669 1.00 19.80 226 SER A N 1
ATOM 1507 C CA . SER A 1 188 ? 2.543 104.388 36.419 1.00 21.86 226 SER A CA 1
ATOM 1508 C C . SER A 1 188 ? 3.852 103.627 36.428 1.00 19.87 226 SER A C 1
ATOM 1509 O O . SER A 1 188 ? 4.451 103.484 37.482 1.00 21.34 226 SER A O 1
ATOM 1512 N N . TYR A 1 189 ? 4.395 103.291 35.243 1.00 18.32 227 TYR A N 1
ATOM 1513 C CA . TYR A 1 189 ? 5.725 102.831 35.114 1.00 16.82 227 TYR A CA 1
ATOM 1514 C C . TYR A 1 189 ? 6.336 103.582 33.906 1.00 19.41 227 TYR A C 1
ATOM 1515 O O . TYR A 1 189 ? 5.612 104.062 32.972 1.00 20.16 227 TYR A O 1
ATOM 1524 N N . GLU A 1 190 ? 7.624 103.674 33.977 1.00 18.00 228 GLU A N 1
ATOM 1525 C CA . GLU A 1 190 ? 8.413 104.073 32.794 1.00 19.98 228 GLU A CA 1
ATOM 1526 C C . GLU A 1 190 ? 9.557 103.159 32.651 1.00 18.49 228 GLU A C 1
ATOM 1527 O O . GLU A 1 190 ? 10.303 102.913 33.655 1.00 20.46 228 GLU A O 1
ATOM 1533 N N . ILE A 1 191 ? 9.769 102.641 31.424 1.00 17.75 229 ILE A N 1
ATOM 1534 C CA . ILE A 1 191 ? 10.953 101.854 31.155 1.00 15.98 229 ILE A CA 1
ATOM 1535 C C . ILE A 1 191 ? 11.767 102.758 30.137 1.00 20.52 229 ILE A C 1
ATOM 1536 O O . ILE A 1 191 ? 11.288 102.941 29.021 1.00 20.41 229 ILE A O 1
ATOM 1541 N N . ASN A 1 192 ? 12.889 103.274 30.623 1.00 19.81 230 ASN A N 1
ATOM 1542 C CA . ASN A 1 192 ? 13.734 104.202 29.781 1.00 19.38 230 ASN A CA 1
ATOM 1543 C C . ASN A 1 192 ? 15.055 103.566 29.506 1.00 19.96 230 ASN A C 1
ATOM 1544 O O . ASN A 1 192 ? 15.924 103.439 30.425 1.00 20.39 230 ASN A O 1
ATOM 1549 N N . VAL A 1 193 ? 15.271 103.071 28.285 1.00 21.11 231 VAL A N 1
ATOM 1550 C CA . VAL A 1 193 ? 16.561 102.414 27.987 1.00 19.37 231 VAL A CA 1
ATOM 1551 C C . VAL A 1 193 ? 17.368 103.459 27.214 1.00 22.74 231 VAL A C 1
ATOM 1552 O O . VAL A 1 193 ? 16.913 103.888 26.157 1.00 21.38 231 VAL A O 1
ATOM 1556 N N . TYR A 1 194 ? 18.437 103.893 27.807 1.00 22.41 232 TYR A N 1
ATOM 1557 C CA . TYR A 1 194 ? 19.319 104.915 27.189 1.00 23.57 232 TYR A CA 1
ATOM 1558 C C . TYR A 1 194 ? 20.729 104.417 27.138 1.00 27.08 232 TYR A C 1
ATOM 1559 O O . TYR A 1 194 ? 21.331 104.108 28.197 1.00 27.15 232 TYR A O 1
ATOM 1568 N N . GLU A 1 195 ? 21.298 104.315 25.896 1.00 27.16 233 GLU A N 1
ATOM 1569 C CA . GLU A 1 195 ? 22.599 103.824 25.723 1.00 27.43 233 GLU A CA 1
ATOM 1570 C C . GLU A 1 195 ? 22.829 102.461 26.432 1.00 26.87 233 GLU A C 1
ATOM 1571 O O . GLU A 1 195 ? 23.862 102.231 27.043 1.00 28.78 233 GLU A O 1
ATOM 1577 N N . GLY A 1 196 ? 21.848 101.611 26.331 1.00 25.66 234 GLY A N 1
ATOM 1578 C CA . GLY A 1 196 ? 22.037 100.246 26.775 1.00 27.16 234 GLY A CA 1
ATOM 1579 C C . GLY A 1 196 ? 21.731 100.066 28.277 1.00 25.15 234 GLY A C 1
ATOM 1580 O O . GLY A 1 196 ? 21.882 98.936 28.762 1.00 25.55 234 GLY A O 1
ATOM 1581 N N . ILE A 1 197 ? 21.410 101.149 28.965 1.00 23.19 235 ILE A N 1
ATOM 1582 C CA . ILE A 1 197 ? 21.124 101.058 30.426 1.00 24.04 235 ILE A CA 1
ATOM 1583 C C . ILE A 1 197 ? 19.633 101.305 30.641 1.00 23.06 235 ILE A C 1
ATOM 1584 O O . ILE A 1 197 ? 19.055 102.250 30.154 1.00 22.02 235 ILE A O 1
ATOM 1589 N N . MET A 1 198 ? 18.952 100.394 31.376 1.00 20.95 236 MET A N 1
ATOM 1590 C CA . MET A 1 198 ? 17.531 100.456 31.551 1.00 19.69 236 MET A CA 1
ATOM 1591 C C . MET A 1 198 ? 17.299 101.166 32.909 1.00 23.52 236 MET A C 1
ATOM 1592 O O . MET A 1 198 ? 17.755 100.657 33.950 1.00 24.17 236 MET A O 1
ATOM 1597 N N . TYR A 1 199 ? 16.627 102.308 32.886 1.00 21.30 237 TYR A N 1
ATOM 1598 C CA . TYR A 1 199 ? 16.295 103.074 34.045 1.00 23.32 237 TYR A CA 1
ATOM 1599 C C . TYR A 1 199 ? 14.769 102.934 34.220 1.00 22.20 237 TYR A C 1
ATOM 1600 O O . TYR A 1 199 ? 13.926 103.326 33.327 1.00 21.41 237 TYR A O 1
ATOM 1609 N N . LEU A 1 200 ? 14.311 102.383 35.375 1.00 19.74 238 LEU A N 1
ATOM 1610 C CA . LEU A 1 200 ? 12.906 102.208 35.630 1.00 18.07 238 LEU A CA 1
ATOM 1611 C C . LEU A 1 200 ? 12.410 103.185 36.652 1.00 18.44 238 LEU A C 1
ATOM 1612 O O . LEU A 1 200 ? 13.178 103.527 37.590 1.00 22.01 238 LEU A O 1
ATOM 1617 N N . THR A 1 201 ? 11.153 103.629 36.415 1.00 17.85 239 THR A N 1
ATOM 1618 C CA . THR A 1 201 ? 10.545 104.490 37.474 1.00 19.71 239 THR A CA 1
ATOM 1619 C C . THR A 1 201 ? 9.181 103.962 37.675 1.00 18.79 239 THR A C 1
ATOM 1620 O O . THR A 1 201 ? 8.372 103.871 36.696 1.00 20.38 239 THR A O 1
ATOM 1624 N N . PHE A 1 202 ? 8.769 103.821 38.922 1.00 19.58 240 PHE A N 1
ATOM 1625 C CA . PHE A 1 202 ? 7.401 103.412 39.239 1.00 19.26 240 PHE A CA 1
ATOM 1626 C C . PHE A 1 202 ? 6.754 104.365 40.227 1.00 20.95 240 PHE A C 1
ATOM 1627 O O . PHE A 1 202 ? 7.433 104.737 41.183 1.00 22.60 240 PHE A O 1
ATOM 1635 N N . SER A 1 203 ? 5.539 104.843 39.933 1.00 22.20 241 SER A N 1
ATOM 1636 C CA A SER A 1 203 ? 4.954 105.835 40.854 0.50 22.25 241 SER A CA 1
ATOM 1637 C CA B SER A 1 203 ? 4.915 105.861 40.823 0.50 23.90 241 SER A CA 1
ATOM 1638 C C . SER A 1 203 ? 3.478 105.542 41.015 1.00 23.55 241 SER A C 1
ATOM 1639 O O . SER A 1 203 ? 2.828 104.933 40.143 1.00 22.15 241 SER A O 1
ATOM 1644 N N . SER A 1 204 ? 2.930 105.942 42.154 1.00 22.94 242 SER A N 1
ATOM 1645 C CA . SER A 1 204 ? 1.524 105.754 42.407 1.00 24.76 242 SER A CA 1
ATOM 1646 C C . SER A 1 204 ? 1.129 106.695 43.573 1.00 27.63 242 SER A C 1
ATOM 1647 O O . SER A 1 204 ? 1.883 106.857 44.512 1.00 26.98 242 SER A O 1
ATOM 1650 N N . GLU A 1 205 ? 0.012 107.383 43.415 1.00 29.38 243 GLU A N 1
ATOM 1651 C CA . GLU A 1 205 ? -0.319 108.406 44.425 1.00 33.02 243 GLU A CA 1
ATOM 1652 C C . GLU A 1 205 ? -0.393 107.772 45.852 1.00 31.98 243 GLU A C 1
ATOM 1653 O O . GLU A 1 205 ? -1.075 106.755 46.123 1.00 30.74 243 GLU A O 1
ATOM 1659 N N . GLY A 1 206 ? 0.349 108.368 46.772 1.00 31.27 244 GLY A N 1
ATOM 1660 C CA . GLY A 1 206 ? 0.266 107.867 48.123 1.00 36.58 244 GLY A CA 1
ATOM 1661 C C . GLY A 1 206 ? 1.292 106.778 48.403 1.00 35.42 244 GLY A C 1
ATOM 1662 O O . GLY A 1 206 ? 1.361 106.293 49.504 1.00 34.16 244 GLY A O 1
ATOM 1663 N N . HIS A 1 207 ? 2.079 106.383 47.411 1.00 28.73 245 HIS A N 1
ATOM 1664 C CA . HIS A 1 207 ? 3.141 105.447 47.534 1.00 29.16 245 HIS A CA 1
ATOM 1665 C C . HIS A 1 207 ? 4.435 106.037 47.113 1.00 26.63 245 HIS A C 1
ATOM 1666 O O . HIS A 1 207 ? 4.474 107.049 46.434 1.00 27.35 245 HIS A O 1
ATOM 1673 N N . LYS A 1 208 ? 5.523 105.431 47.574 1.00 26.07 246 LYS A N 1
ATOM 1674 C CA . LYS A 1 208 ? 6.839 105.954 47.248 1.00 27.47 246 LYS A CA 1
ATOM 1675 C C . LYS A 1 208 ? 7.140 105.723 45.765 1.00 24.05 246 LYS A C 1
ATOM 1676 O O . LYS A 1 208 ? 6.765 104.724 45.182 1.00 25.87 246 LYS A O 1
ATOM 1682 N N . THR A 1 209 ? 7.777 106.697 45.148 1.00 24.80 247 THR A N 1
ATOM 1683 C CA . THR A 1 209 ? 8.247 106.466 43.723 1.00 24.22 247 THR A CA 1
ATOM 1684 C C . THR A 1 209 ? 9.519 105.668 43.827 1.00 24.59 247 THR A C 1
ATOM 1685 O O . THR A 1 209 ? 10.460 106.005 44.612 1.00 25.44 247 THR A O 1
ATOM 1689 N N . 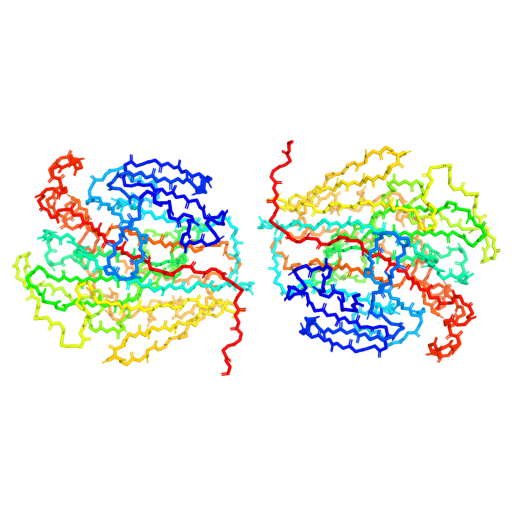ILE A 1 210 ? 9.636 104.625 43.056 1.00 22.39 248 ILE A N 1
ATOM 1690 C CA . ILE A 1 210 ? 10.733 103.716 43.224 1.00 23.48 248 ILE A CA 1
ATOM 1691 C C . ILE A 1 210 ? 11.500 103.624 41.899 1.00 23.22 248 ILE A C 1
ATOM 1692 O O . ILE A 1 210 ? 10.825 103.504 40.845 1.00 22.90 248 ILE A O 1
ATOM 1697 N N . LYS A 1 211 ? 12.811 103.732 41.940 1.00 23.11 249 LYS A N 1
ATOM 1698 C CA . LYS A 1 211 ? 13.601 103.742 40.666 1.00 22.18 249 LYS A CA 1
ATOM 1699 C C . LYS A 1 211 ? 14.587 102.613 40.666 1.00 22.67 249 LYS A C 1
ATOM 1700 O O . LYS A 1 211 ? 15.117 102.247 41.791 1.00 22.58 249 LYS A O 1
ATOM 1706 N N . PHE A 1 212 ? 14.995 102.106 39.494 1.00 21.07 250 PHE A N 1
ATOM 1707 C CA . PHE A 1 212 ? 16.002 101.040 39.436 1.00 20.72 250 PHE A CA 1
ATOM 1708 C C . PHE A 1 212 ? 16.913 101.358 38.211 1.00 22.15 250 PHE A C 1
ATOM 1709 O O . PHE A 1 212 ? 16.412 101.919 37.229 1.00 22.55 250 PHE A O 1
ATOM 1717 N N . THR A 1 213 ? 18.113 100.829 38.232 1.00 21.68 251 THR A N 1
ATOM 1718 C CA . THR A 1 213 ? 19.045 100.963 37.043 1.00 21.77 251 THR A CA 1
ATOM 1719 C C . THR A 1 213 ? 19.520 99.611 36.748 1.00 24.05 251 THR A C 1
ATOM 1720 O O . THR A 1 213 ? 20.053 98.888 37.661 1.00 26.03 251 THR A O 1
ATOM 1724 N N . LYS A 1 214 ? 19.429 99.142 35.519 1.00 22.25 252 LYS A N 1
ATOM 1725 C CA . LYS A 1 214 ? 19.975 97.800 35.185 1.00 22.76 252 LYS A CA 1
ATOM 1726 C C . LYS A 1 214 ? 20.700 97.897 33.825 1.00 23.94 252 LYS A C 1
ATOM 1727 O O . LYS A 1 214 ? 20.064 98.239 32.819 1.00 23.32 252 LYS A O 1
ATOM 1733 N N . ASN A 1 215 ? 22.018 97.595 33.803 1.00 23.15 253 ASN A N 1
ATOM 1734 C CA . ASN A 1 215 ? 22.763 97.685 32.552 1.00 25.26 253 ASN A CA 1
ATO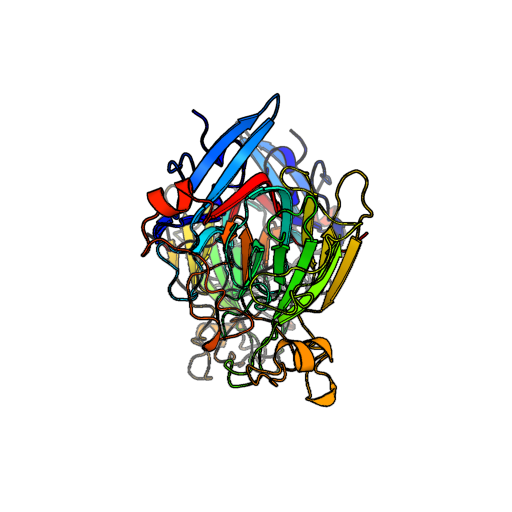M 1735 C C . ASN A 1 215 ? 22.409 96.488 31.692 1.00 27.36 253 ASN A C 1
ATOM 1736 O O . ASN A 1 215 ? 22.544 95.350 32.124 1.00 28.64 253 ASN A O 1
ATOM 1741 N N . LEU A 1 216 ? 21.912 96.710 30.473 1.00 22.35 254 LEU A N 1
ATOM 1742 C CA . LEU A 1 216 ? 21.583 95.562 29.605 1.00 22.76 254 LEU A CA 1
ATOM 1743 C C . LEU A 1 216 ? 22.723 95.118 28.649 1.00 23.62 254 LEU A C 1
ATOM 1744 O O . LEU A 1 216 ? 22.539 94.133 27.913 1.00 25.28 254 LEU A O 1
ATOM 1749 N N . LEU A 1 217 ? 23.900 95.788 28.820 1.00 24.51 255 LEU A N 1
ATOM 1750 C CA . LEU A 1 217 ? 25.059 95.491 27.977 1.00 27.89 255 LEU A CA 1
ATOM 1751 C C . LEU A 1 217 ? 26.135 94.699 28.676 1.00 31.17 255 LEU A C 1
ATOM 1752 O O . LEU A 1 217 ? 27.059 94.252 27.993 1.00 30.73 255 LEU A O 1
ATOM 1757 N N . LYS A 1 218 ? 26.075 94.609 30.020 1.00 29.00 256 LYS A N 1
ATOM 1758 C CA . LYS A 1 218 ? 27.192 93.929 30.762 1.00 32.64 256 LYS A CA 1
ATOM 1759 C C . LYS A 1 218 ? 26.446 93.094 31.833 1.00 28.95 256 LYS A C 1
ATOM 1760 O O . LYS A 1 218 ? 25.748 93.625 32.706 1.00 28.49 256 LYS A O 1
ATOM 1766 N N . SER A 1 219 ? 26.625 91.801 31.757 1.00 31.21 257 SER A N 1
ATOM 1767 C CA . SER A 1 219 ? 25.880 90.932 32.684 1.00 29.97 257 SER A CA 1
ATOM 1768 C C . SER A 1 219 ? 26.503 90.959 34.110 1.00 34.30 257 SER A C 1
ATOM 1769 O O . SER A 1 219 ? 27.717 90.961 34.242 1.00 32.81 257 SER A O 1
ATOM 1772 N N . ASN A 1 220 ? 25.671 90.837 35.135 1.00 33.05 258 ASN A N 1
ATOM 1773 C CA . ASN A 1 220 ? 26.062 90.609 36.508 1.00 39.07 258 ASN A CA 1
ATOM 1774 C C . ASN A 1 220 ? 26.097 89.121 36.822 1.00 38.98 258 ASN A C 1
ATOM 1775 O O . ASN A 1 220 ? 26.359 88.744 38.008 1.00 34.20 258 ASN A O 1
ATOM 1780 N N . PHE A 1 221 ? 25.770 88.270 35.838 1.00 32.81 259 PHE A N 1
ATOM 1781 C CA . PHE A 1 221 ? 25.462 86.863 36.147 1.00 35.31 259 PHE A CA 1
ATOM 1782 C C . PHE A 1 221 ? 26.299 85.889 35.316 1.00 34.43 259 PHE A C 1
ATOM 1783 O O . PHE A 1 221 ? 25.727 84.951 34.758 1.00 32.35 259 PHE A O 1
ATOM 1791 N N . THR A 1 222 ? 27.613 86.106 35.240 1.00 35.92 260 THR A N 1
ATOM 1792 C CA . THR A 1 222 ? 28.405 85.386 34.195 1.00 39.62 260 THR A CA 1
ATOM 1793 C C . THR A 1 222 ? 28.981 84.082 34.775 1.00 47.43 260 THR A C 1
ATOM 1794 O O . THR A 1 222 ? 29.541 83.297 34.024 1.00 43.56 260 THR A O 1
ATOM 1798 N N . LYS A 1 223 ? 28.830 83.846 36.096 1.00 45.99 261 LYS A N 1
ATOM 1799 C CA . LYS A 1 223 ? 29.195 82.505 36.647 1.00 47.71 261 LYS A CA 1
ATOM 1800 C C . LYS A 1 223 ? 28.326 82.002 37.740 1.00 49.28 261 LYS A C 1
ATOM 1801 O O . LYS A 1 223 ? 27.513 82.781 38.329 1.00 43.58 261 LYS A O 1
ATOM 1807 N N . LYS A 1 224 ? 28.493 80.713 38.067 1.00 48.01 262 LYS A N 1
ATOM 1808 C CA . LYS A 1 224 ? 27.560 80.078 39.023 1.00 48.88 262 LYS A CA 1
ATOM 1809 C C . LYS A 1 224 ? 27.508 80.798 40.357 1.00 46.38 262 LYS A C 1
ATOM 1810 O O . LYS A 1 224 ? 26.418 80.943 40.935 1.00 42.39 262 LYS A O 1
ATOM 1816 N N . SER A 1 225 ? 28.647 81.335 40.804 1.00 47.72 263 SER A N 1
ATOM 1817 C CA . SER A 1 225 ? 28.728 82.006 42.102 1.00 50.18 263 SER A CA 1
ATOM 1818 C C . SER A 1 225 ? 28.054 83.394 42.134 1.00 49.90 263 SER A C 1
ATOM 1819 O O . SER A 1 225 ? 27.930 84.045 43.191 1.00 43.75 263 SER A O 1
ATOM 1822 N N . ASP A 1 226 ? 27.653 83.857 40.954 1.00 47.78 264 ASP A N 1
ATOM 1823 C CA . ASP A 1 226 ? 26.816 85.044 40.825 1.00 45.28 264 ASP A CA 1
ATOM 1824 C C . ASP A 1 226 ? 25.298 84.806 40.762 1.00 40.44 264 ASP A C 1
AT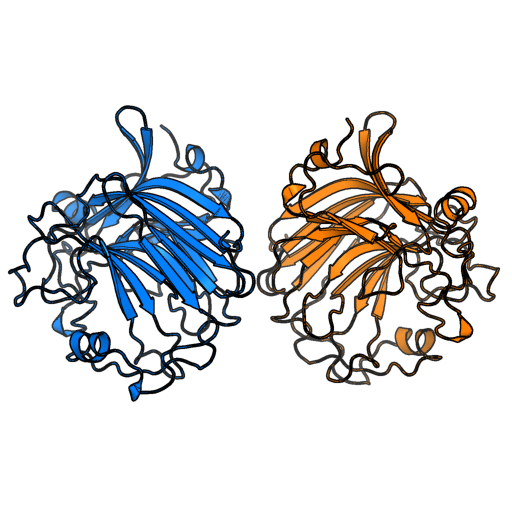OM 1825 O O . ASP A 1 226 ? 24.543 85.768 40.833 1.00 34.59 264 ASP A O 1
ATOM 1830 N N . ILE A 1 227 ? 24.823 83.573 40.679 1.00 37.78 265 ILE A N 1
ATOM 1831 C CA . ILE A 1 227 ? 23.365 83.397 40.658 1.00 32.40 265 ILE A CA 1
ATOM 1832 C C . ILE A 1 227 ? 22.772 83.834 41.984 1.00 32.64 265 ILE A C 1
ATOM 1833 O O . ILE A 1 227 ? 23.196 83.340 43.046 1.00 33.79 265 ILE A O 1
ATOM 1838 N N . PRO A 1 228 ? 21.811 84.736 42.005 1.00 31.69 266 PRO A N 1
ATOM 1839 C CA . PRO A 1 228 ? 21.283 85.118 43.331 1.00 29.26 266 PRO A CA 1
ATOM 1840 C C . PRO A 1 228 ? 20.658 83.947 44.166 1.00 33.34 266 PRO A C 1
ATOM 1841 O O . PRO A 1 228 ? 20.088 82.996 43.648 1.00 28.58 266 PRO A O 1
ATOM 1845 N N . GLN A 1 229 ? 20.726 84.065 45.487 1.00 30.72 267 GLN A N 1
ATOM 1846 C CA . GLN A 1 229 ? 19.988 83.067 46.292 1.00 29.27 267 GLN A CA 1
ATOM 1847 C C . GLN A 1 229 ? 18.539 82.941 45.968 1.00 29.86 267 GLN A C 1
ATOM 1848 O O . GLN A 1 229 ? 17.944 81.826 46.108 1.00 27.61 267 GLN A O 1
ATOM 1854 N N . GLN A 1 230 ? 17.864 84.036 45.483 1.00 25.23 268 GLN A N 1
ATOM 1855 C CA . GLN A 1 230 ? 16.494 83.938 45.153 1.00 23.90 268 GLN A CA 1
ATOM 1856 C C . GLN A 1 230 ? 16.289 82.871 44.082 1.00 22.64 268 GLN A C 1
ATOM 1857 O O . GLN A 1 230 ? 15.249 82.191 44.150 1.00 23.62 268 GLN A O 1
ATOM 1863 N N . ILE A 1 231 ? 17.236 82.786 43.152 1.00 24.47 269 ILE A N 1
ATOM 1864 C CA . ILE A 1 231 ? 17.078 81.823 41.993 1.00 25.35 269 ILE A CA 1
ATOM 1865 C C . ILE A 1 231 ? 17.268 80.386 42.584 1.00 23.60 269 ILE A C 1
ATOM 1866 O O . ILE A 1 231 ? 16.490 79.515 42.353 1.00 24.45 269 ILE A O 1
ATOM 1871 N N . LYS A 1 232 ? 18.287 80.230 43.433 1.00 25.47 270 LYS A N 1
ATOM 1872 C CA . LYS A 1 232 ? 18.571 78.828 43.992 1.00 24.94 270 LYS A CA 1
ATOM 1873 C C . LYS A 1 232 ? 17.323 78.385 44.694 1.00 22.33 270 LYS A C 1
ATOM 1874 O O . LYS A 1 232 ? 16.923 77.167 44.614 1.00 24.73 270 LYS A O 1
ATOM 1880 N N . THR A 1 233 ? 16.699 79.285 45.493 1.00 23.41 271 THR A N 1
ATOM 1881 C CA . THR A 1 233 ? 15.517 78.958 46.250 1.00 23.05 271 THR A CA 1
ATOM 1882 C C . THR A 1 233 ? 14.280 78.751 45.327 1.00 24.45 271 THR A C 1
ATOM 1883 O O . THR A 1 233 ? 13.573 77.718 45.429 1.00 23.46 271 THR A O 1
ATOM 1887 N N . LEU A 1 234 ? 13.959 79.755 44.527 1.00 22.13 272 LEU A N 1
ATOM 1888 C CA . LEU A 1 234 ? 12.640 79.636 43.843 1.00 24.50 272 LEU A CA 1
ATOM 1889 C C . LEU A 1 234 ? 12.713 78.509 42.743 1.00 22.31 272 LEU A C 1
ATOM 1890 O O . LEU A 1 234 ? 11.678 77.858 42.492 1.00 23.59 272 LEU A O 1
ATOM 1895 N N . TYR A 1 235 ? 13.896 78.277 42.143 1.00 20.40 273 TYR A N 1
ATOM 1896 C CA . TYR A 1 235 ? 13.979 77.285 41.095 1.00 21.08 273 TYR A CA 1
ATOM 1897 C C . TYR A 1 235 ? 14.445 75.921 41.658 1.00 22.50 273 TYR A C 1
ATOM 1898 O O . TYR A 1 235 ? 14.807 75.052 40.874 1.00 25.17 273 TYR A O 1
ATOM 1907 N N . ALA A 1 236 ? 14.450 75.739 43.019 1.00 22.10 274 ALA A N 1
ATOM 1908 C CA . ALA A 1 236 ? 15.070 74.519 43.533 1.00 24.57 274 ALA A CA 1
ATOM 1909 C C . ALA A 1 236 ? 14.277 73.253 43.043 1.00 25.17 274 ALA A C 1
ATOM 1910 O O . ALA A 1 236 ? 14.872 72.232 43.016 1.00 30.19 274 ALA A O 1
ATOM 1912 N N . SER A 1 237 ? 12.972 73.378 42.754 1.00 31.50 275 SER A N 1
ATOM 1913 C CA A SER A 1 237 ? 12.396 72.052 42.377 0.50 38.86 275 SER A CA 1
ATOM 1914 C CA B SER A 1 237 ? 12.101 72.253 42.294 0.50 37.92 275 SER A CA 1
ATOM 1915 C C . SER A 1 237 ? 12.428 71.868 40.863 1.00 47.35 275 SER A C 1
ATOM 1916 O O . SER A 1 237 ? 12.384 70.712 40.457 1.00 49.35 275 SER A O 1
ATOM 1921 N N . ILE A 1 238 ? 12.756 72.936 40.098 1.00 39.07 276 ILE A N 1
ATOM 1922 C CA . ILE A 1 238 ? 12.847 72.930 38.605 1.00 42.69 276 ILE A CA 1
ATOM 1923 C C . ILE A 1 238 ? 14.178 72.514 38.125 1.00 43.91 276 ILE A C 1
ATOM 1924 O O . ILE A 1 238 ? 14.191 71.822 37.138 1.00 42.75 276 ILE A O 1
ATOM 1929 N N . GLY A 1 239 ? 15.289 72.984 38.736 1.00 38.77 277 GLY A N 1
ATOM 1930 C CA . GLY A 1 239 ? 16.660 72.721 38.272 1.00 46.76 277 GLY A CA 1
ATOM 1931 C C . GLY A 1 239 ? 16.983 73.812 37.225 1.00 48.24 277 GLY A C 1
ATOM 1932 O O . GLY A 1 239 ? 16.700 73.611 36.036 1.00 50.21 277 GLY A O 1
ATOM 1933 N N . ARG A 1 240 ? 17.383 75.027 37.622 1.00 41.87 278 ARG A N 1
ATOM 1934 C CA . ARG A 1 240 ? 17.798 76.107 36.621 1.00 41.33 278 ARG A CA 1
ATOM 1935 C C . ARG A 1 240 ? 18.960 76.830 37.218 1.00 42.02 278 ARG A C 1
ATOM 1936 O O . ARG A 1 240 ? 18.859 77.537 38.210 1.00 40.31 278 ARG A O 1
ATOM 1944 N N . ASP A 1 241 ? 20.069 76.639 36.571 1.00 41.72 279 ASP A N 1
ATOM 1945 C CA . ASP A 1 241 ? 21.322 77.095 37.061 1.00 43.13 279 ASP A CA 1
ATOM 1946 C C . ASP A 1 241 ? 22.117 77.675 35.856 1.00 39.42 279 ASP A C 1
ATOM 1947 O O . ASP A 1 241 ? 23.340 77.584 35.835 1.00 37.04 279 ASP A O 1
ATOM 1952 N N . GLY A 1 242 ? 21.402 78.286 34.856 1.00 32.68 280 GLY A N 1
ATOM 1953 C CA . GLY A 1 242 ? 22.184 78.892 33.765 1.00 34.22 280 GLY A CA 1
ATOM 1954 C C . GLY A 1 242 ? 23.006 80.081 34.185 1.00 30.90 280 GLY A C 1
ATOM 1955 O O . GLY A 1 242 ? 22.718 80.730 35.216 1.00 32.39 280 GLY A O 1
ATOM 1956 N N . ILE A 1 243 ? 23.967 80.403 33.359 1.00 31.78 281 ILE A N 1
ATOM 1957 C CA . ILE A 1 243 ? 24.735 81.615 33.468 1.00 31.97 281 ILE A CA 1
ATOM 1958 C C . ILE A 1 243 ? 24.404 82.478 32.231 1.00 31.15 281 ILE A C 1
ATOM 1959 O O . ILE A 1 243 ? 23.929 81.970 31.174 1.00 30.50 281 ILE A O 1
ATOM 1964 N N . GLU A 1 244 ? 24.711 83.760 32.350 1.00 28.45 282 GLU A N 1
ATOM 1965 C CA . GLU A 1 244 ? 24.340 84.701 31.275 1.00 27.56 282 GLU A CA 1
ATOM 1966 C C . GLU A 1 244 ? 25.552 85.063 30.444 1.00 30.28 282 GLU A C 1
ATOM 1967 O O . GLU A 1 244 ? 26.705 85.143 30.944 1.00 29.02 282 GLU A O 1
ATOM 1973 N N . ARG A 1 245 ? 25.346 85.258 29.159 1.00 29.38 283 ARG A N 1
ATOM 1974 C CA . ARG A 1 245 ? 26.496 85.748 28.327 1.00 32.69 283 ARG A CA 1
ATOM 1975 C C . ARG A 1 245 ? 27.020 87.062 28.857 1.00 33.78 283 ARG A C 1
ATOM 1976 O O . ARG A 1 245 ? 26.252 87.899 29.377 1.00 32.65 283 ARG A O 1
ATOM 1984 N N . GLU A 1 246 ? 28.302 87.298 28.579 1.00 31.72 284 GLU A N 1
ATOM 1985 C CA . GLU A 1 246 ? 29.025 88.355 29.237 1.00 32.78 284 GLU A CA 1
ATOM 1986 C C . GLU A 1 246 ? 28.402 89.702 28.859 1.00 32.46 284 GLU A C 1
ATOM 1987 O O . GLU A 1 246 ? 28.385 90.646 29.657 1.00 32.49 284 GLU A O 1
ATOM 1993 N N . ASN A 1 247 ? 27.908 89.780 27.639 1.00 30.63 285 ASN A N 1
ATOM 1994 C CA . ASN A 1 247 ? 27.393 91.096 27.168 1.00 31.57 285 ASN A CA 1
ATOM 1995 C C . ASN A 1 247 ? 25.895 91.179 27.182 1.00 30.16 285 ASN A C 1
ATOM 1996 O O . ASN A 1 247 ? 25.271 92.084 26.531 1.00 29.61 285 ASN A O 1
ATOM 2001 N N . ALA A 1 248 ? 25.295 90.259 27.972 1.00 29.54 286 ALA A N 1
ATOM 2002 C CA . ALA A 1 248 ? 23.841 90.289 28.184 1.00 27.34 286 ALA A CA 1
ATOM 2003 C C . ALA A 1 248 ? 23.071 90.510 26.866 1.00 25.85 286 ALA A C 1
ATOM 2004 O O . ALA A 1 248 ? 23.064 89.644 25.974 1.00 26.68 286 ALA A O 1
ATOM 2006 N N . TYR A 1 249 ? 22.276 91.599 26.766 1.00 23.07 287 TYR A N 1
ATOM 2007 C CA . TYR A 1 249 ? 21.416 91.713 25.593 1.00 22.07 287 TYR A CA 1
ATOM 2008 C C . TYR A 1 249 ? 22.108 92.735 24.582 1.00 24.64 287 TYR A C 1
ATOM 2009 O O . TYR A 1 249 ? 21.392 93.275 23.752 1.00 23.71 287 TYR A O 1
ATOM 2018 N N . ALA A 1 250 ? 23.388 93.109 24.848 1.00 24.69 288 ALA A N 1
ATOM 2019 C CA . ALA A 1 250 ? 24.093 94.045 23.819 1.00 26.50 288 ALA A CA 1
ATOM 2020 C C . ALA A 1 250 ? 23.813 93.593 22.375 1.00 27.82 288 ALA A C 1
ATOM 2021 O O . ALA A 1 250 ? 23.942 92.381 22.065 1.00 26.98 288 ALA A O 1
ATOM 2023 N N . GLY A 1 251 ? 23.275 94.514 21.534 1.00 27.57 289 GLY A N 1
ATOM 2024 C CA . GLY A 1 251 ? 23.122 94.263 20.120 1.00 28.87 289 GLY A CA 1
ATOM 2025 C C . GLY A 1 251 ? 21.974 93.334 19.770 1.00 29.28 289 GLY A C 1
ATOM 2026 O O . GLY A 1 251 ? 21.775 92.937 18.622 1.00 30.20 289 GLY A O 1
ATOM 2027 N N . GLU A 1 252 ? 21.208 92.927 20.765 1.00 26.24 290 GLU A N 1
ATOM 2028 C CA . GLU A 1 252 ? 20.085 91.993 20.495 1.00 26.30 290 GLU A CA 1
ATOM 2029 C C . GLU A 1 252 ? 18.819 92.779 20.223 1.00 24.22 290 GLU A C 1
ATOM 2030 O O . GLU A 1 252 ? 18.325 93.643 21.078 1.00 26.24 290 GLU A O 1
ATOM 2036 N N . ILE A 1 253 ? 18.173 92.477 19.090 1.00 23.15 291 ILE A N 1
ATOM 2037 C CA . ILE A 1 253 ? 17.013 93.316 18.731 1.00 22.35 291 ILE A CA 1
ATOM 2038 C C . ILE A 1 253 ? 15.813 93.025 19.638 1.00 24.60 291 ILE A C 1
ATOM 2039 O O . ILE A 1 253 ? 15.510 91.873 19.912 1.00 24.42 291 ILE A O 1
ATOM 2044 N N . GLN A 1 254 ? 15.168 94.097 20.080 1.00 21.24 292 GLN A N 1
ATOM 2045 C CA . GLN A 1 254 ? 13.961 93.946 20.965 1.00 26.94 292 GLN A CA 1
ATOM 2046 C C . GLN A 1 254 ? 12.947 94.981 20.790 1.00 23.74 292 GLN A C 1
ATOM 2047 O O . GLN A 1 254 ? 13.083 95.842 19.869 1.00 23.28 292 GLN A O 1
ATOM 2053 N N . TYR A 1 255 ? 11.814 94.835 21.506 1.00 21.88 293 TYR A N 1
ATOM 2054 C CA . TYR A 1 255 ? 10.773 95.782 21.346 1.00 19.89 293 TYR A CA 1
ATOM 2055 C C . TYR A 1 255 ? 9.884 95.802 22.579 1.00 21.25 293 TYR A C 1
ATOM 2056 O O . TYR A 1 255 ? 9.940 94.829 23.384 1.00 20.74 293 TYR A O 1
ATOM 2065 N N . PHE A 1 256 ? 9.163 96.873 22.766 1.00 19.03 294 PHE A N 1
ATOM 2066 C CA . PHE A 1 256 ? 8.243 96.924 23.945 1.00 19.94 294 PHE A CA 1
ATOM 2067 C C . PHE A 1 256 ? 7.001 96.186 23.721 1.00 21.19 294 PHE A C 1
ATOM 2068 O O . PHE A 1 256 ? 6.521 96.009 22.571 1.00 21.52 294 PHE A O 1
ATOM 2076 N N . LYS A 1 257 ? 6.353 95.717 24.826 1.00 19.16 295 LYS A N 1
ATOM 2077 C CA . LYS A 1 257 ? 4.983 95.198 24.773 1.00 18.65 295 LYS A CA 1
ATOM 2078 C C . LYS A 1 257 ? 4.205 95.725 25.973 1.00 18.53 295 LYS A C 1
ATOM 2079 O O . LYS A 1 257 ? 4.809 96.076 27.011 1.00 19.05 295 LYS A O 1
ATOM 2085 N N . LEU A 1 258 ? 2.912 95.802 25.817 1.00 18.96 296 LEU A N 1
ATOM 2086 C CA . LEU A 1 258 ? 2.085 96.451 26.868 1.00 20.09 296 LEU A CA 1
ATOM 2087 C C . LEU A 1 258 ? 0.737 95.839 26.733 1.00 21.85 296 LEU A C 1
ATOM 2088 O O . LEU A 1 258 ? 0.165 95.736 25.566 1.00 23.24 296 LEU A O 1
ATOM 2093 N N . GLY A 1 259 ? 0.052 95.580 27.894 1.00 20.50 297 GLY A N 1
ATOM 2094 C CA . GLY A 1 259 ? -1.356 95.131 27.852 1.00 18.66 297 GLY A CA 1
ATOM 2095 C C . GLY A 1 259 ? -1.597 94.160 29.043 1.00 20.06 297 GLY A C 1
ATOM 2096 O O . GLY A 1 259 ? -1.188 94.516 30.180 1.00 19.82 297 GLY A O 1
ATOM 2097 N N . ALA A 1 260 ? -2.256 93.013 28.759 1.00 22.45 298 ALA A N 1
ATOM 2098 C CA . ALA A 1 260 ? -2.523 92.001 29.796 1.00 22.23 298 ALA A CA 1
ATOM 2099 C C . ALA A 1 260 ? -1.979 90.666 29.309 1.00 22.70 298 ALA A C 1
ATOM 2100 O O . ALA A 1 260 ? -2.630 89.977 28.522 1.00 21.88 298 ALA A O 1
ATOM 2102 N N . TYR A 1 261 ? -0.807 90.275 29.822 1.00 18.94 299 TYR A N 1
ATOM 2103 C CA . TYR A 1 261 ? -0.207 88.985 29.423 1.00 19.63 299 TYR A CA 1
ATOM 2104 C C . TYR A 1 261 ? -0.424 88.152 30.684 1.00 19.64 299 TYR A C 1
ATOM 2105 O O . TYR A 1 261 ? 0.281 88.354 31.711 1.00 18.47 299 TYR A O 1
ATOM 2114 N N . ASN A 1 262 ? -1.381 87.275 30.608 1.00 20.65 300 ASN A N 1
ATOM 2115 C CA . ASN A 1 262 ? -1.878 86.529 31.830 1.00 21.34 300 ASN A CA 1
ATOM 2116 C C . ASN A 1 262 ? -0.853 85.527 32.220 1.00 21.73 300 ASN A C 1
ATOM 2117 O O . ASN A 1 262 ? -0.520 84.716 31.395 1.00 27.81 300 ASN A O 1
ATOM 2122 N N . GLN A 1 263 ? -0.345 85.526 33.485 1.00 17.85 301 GLN A N 1
ATOM 2123 C CA . GLN A 1 263 ? 0.611 84.465 33.764 1.00 16.63 301 GLN A CA 1
ATOM 2124 C C . GLN A 1 263 ? -0.095 83.347 34.540 1.00 20.30 301 GLN A C 1
ATOM 2125 O O . GLN A 1 263 ? 0.579 82.387 34.907 1.00 20.65 301 GLN A O 1
ATOM 2131 N N . THR A 1 264 ? -1.410 83.406 34.658 1.00 19.92 302 THR A N 1
ATOM 2132 C CA . THR A 1 264 ? -2.050 82.214 35.277 1.00 19.45 302 THR A CA 1
ATOM 2133 C C . THR A 1 264 ? -2.663 81.340 34.147 1.00 21.24 302 THR A C 1
ATOM 2134 O O . THR A 1 264 ? -3.459 81.782 33.334 1.00 25.01 302 THR A O 1
ATOM 2138 N N . ASN A 1 265 ? -2.157 80.138 34.060 1.00 21.29 303 ASN A N 1
ATOM 2139 C CA . ASN A 1 265 ? -2.619 79.145 33.058 1.00 22.71 303 ASN A CA 1
ATOM 2140 C C . ASN A 1 265 ? -3.181 77.932 33.754 1.00 26.46 303 ASN A C 1
ATOM 2141 O O . ASN A 1 265 ? -3.259 77.867 34.998 1.00 24.42 303 ASN A O 1
ATOM 2146 N N . GLY A 1 266 ? -3.544 76.932 32.943 1.00 26.24 304 GLY A N 1
ATOM 2147 C CA . GLY A 1 266 ? -4.101 75.713 33.552 1.00 25.75 304 GLY A CA 1
ATOM 2148 C C . GLY A 1 266 ? -3.137 74.562 33.487 1.00 29.80 304 GLY A C 1
ATOM 2149 O O . GLY A 1 266 ? -3.554 73.415 33.780 1.00 29.02 304 GLY A O 1
ATOM 2150 N N . LYS A 1 267 ? -1.845 74.824 33.282 1.00 24.02 305 LYS A N 1
ATOM 2151 C CA . LYS A 1 267 ? -0.867 73.746 33.257 1.00 26.85 305 LYS A CA 1
ATOM 2152 C C . LYS A 1 267 ? -0.642 73.155 34.639 1.00 26.66 305 LYS A C 1
ATOM 2153 O O . LYS A 1 267 ? -0.769 73.833 35.660 1.00 25.68 305 LYS A O 1
ATOM 2159 N N . SER A 1 268 ? -0.215 71.904 34.656 1.00 26.05 306 SER A N 1
ATOM 2160 C CA A SER A 1 268 ? -0.008 71.197 35.917 0.50 25.66 306 SER A CA 1
ATOM 2161 C CA B SER A 1 268 ? -0.012 71.210 35.894 0.50 26.02 306 SER A CA 1
ATOM 2162 C C . SER A 1 268 ? 1.219 71.714 36.640 1.00 24.78 306 SER A C 1
ATOM 2163 O O . SER A 1 268 ? 2.331 71.749 36.065 1.00 26.94 306 SER A O 1
ATOM 2168 N N . PRO A 1 269 ? 1.063 72.111 37.918 1.00 26.34 307 PRO A N 1
ATOM 2169 C CA . PRO A 1 269 ? 2.249 72.600 38.695 1.00 25.07 307 PRO A CA 1
ATOM 2170 C C . PRO A 1 269 ? 3.355 71.610 38.744 1.00 29.85 307 PRO A C 1
ATOM 2171 O O . PRO A 1 269 ? 4.481 72.004 38.695 1.00 29.11 307 PRO A O 1
ATOM 2175 N N . GLU A 1 270 ? 3.024 70.297 38.739 1.00 27.35 308 GLU A N 1
ATOM 2176 C CA . GLU A 1 270 ? 4.082 69.274 38.763 1.00 35.72 308 GLU A CA 1
ATOM 2177 C C . GLU A 1 270 ? 4.998 69.418 37.573 1.00 36.36 308 GLU A C 1
ATOM 2178 O O . GLU A 1 270 ? 6.170 69.086 37.621 1.00 40.47 308 GLU A O 1
ATOM 2184 N N . ASP A 1 271 ? 4.509 69.903 36.468 1.00 35.88 309 ASP A N 1
ATOM 2185 C CA . ASP A 1 271 ? 5.392 70.065 35.320 1.00 36.97 309 ASP A CA 1
ATOM 2186 C C . ASP A 1 271 ? 6.343 71.268 35.383 1.00 38.55 309 ASP A C 1
ATOM 2187 O O . ASP A 1 271 ? 7.393 71.245 34.777 1.00 35.60 309 ASP A O 1
ATOM 2192 N N . ASN A 1 272 ? 5.968 72.336 36.086 1.00 28.84 310 ASN A N 1
ATOM 2193 C CA . ASN A 1 272 ? 6.909 73.449 36.237 1.00 29.50 310 ASN A CA 1
ATOM 2194 C C . ASN A 1 272 ? 6.361 74.251 37.463 1.00 28.06 310 ASN A C 1
ATOM 2195 O O . ASN A 1 272 ? 5.392 74.999 37.336 1.00 21.65 310 ASN A O 1
ATOM 2200 N N . LEU A 1 273 ? 6.941 73.989 38.608 1.0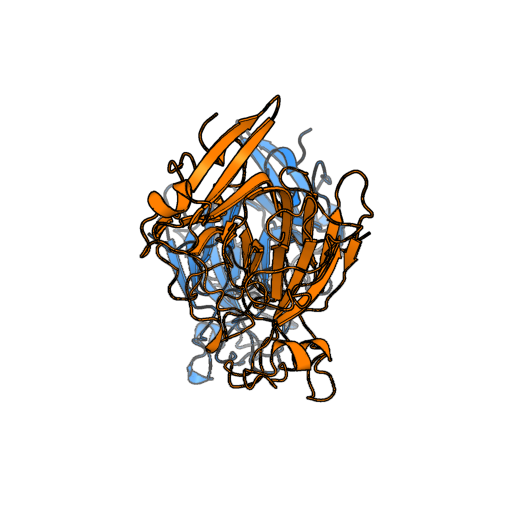0 25.53 311 LEU A N 1
ATOM 2201 C CA A LEU A 1 273 ? 6.496 74.661 39.864 0.50 25.02 311 LEU A CA 1
ATOM 2202 C CA B LEU A 1 273 ? 6.490 74.620 39.838 0.50 24.74 311 LEU A CA 1
ATOM 2203 C C . LEU A 1 273 ? 6.642 76.167 39.920 1.00 23.98 311 LEU A C 1
ATOM 2204 O O . LEU A 1 273 ? 6.172 76.758 40.824 1.00 24.56 311 LEU A O 1
ATOM 2213 N N . VAL A 1 274 ? 7.326 76.838 38.974 1.00 21.09 312 VAL A N 1
ATOM 2214 C CA . VAL A 1 274 ? 7.451 78.290 38.998 1.00 19.36 312 VAL A CA 1
ATOM 2215 C C . VAL A 1 274 ? 6.433 78.971 38.091 1.00 20.61 312 VAL A C 1
ATOM 2216 O O . VAL A 1 274 ? 5.853 80.023 38.448 1.00 20.68 312 VAL A O 1
ATOM 2220 N N . TRP A 1 275 ? 6.117 78.306 36.958 1.00 19.95 313 TRP A N 1
ATOM 2221 C CA . TRP A 1 275 ? 5.252 78.978 35.925 1.00 19.31 313 TRP A CA 1
ATOM 2222 C C . TRP A 1 275 ? 3.965 78.228 35.567 1.00 20.42 313 TRP A C 1
ATOM 2223 O O . TRP A 1 275 ? 3.157 78.836 34.883 1.00 22.93 313 TRP A O 1
ATOM 2234 N N . SER A 1 276 ? 3.795 76.929 35.944 1.00 20.04 314 SER A N 1
ATOM 2235 C CA . SER A 1 276 ? 2.542 76.207 35.580 1.00 19.14 314 SER A CA 1
ATOM 2236 C C . SER A 1 276 ? 1.639 76.267 36.800 1.00 18.90 314 SER A C 1
ATOM 2237 O O . SER A 1 276 ? 1.945 75.675 37.795 1.00 19.95 314 SER A O 1
ATOM 2240 N N . THR A 1 277 ? 0.560 77.058 36.673 1.00 19.53 315 THR A N 1
ATOM 2241 C CA . THR A 1 277 ? -0.157 77.484 37.857 1.00 20.50 315 THR A CA 1
ATOM 2242 C C . THR A 1 277 ? -1.410 76.653 38.214 1.00 22.01 315 THR A C 1
ATOM 2243 O O . THR A 1 277 ? -1.979 76.861 39.263 1.00 22.72 315 THR A O 1
ATOM 2247 N N . GLY A 1 278 ? -1.831 75.762 37.317 1.00 21.63 316 GLY A N 1
ATOM 2248 C CA . GLY A 1 278 ? -2.912 74.794 37.694 1.00 25.80 316 GLY A CA 1
ATOM 2249 C C . GLY A 1 278 ? -4.210 75.507 38.072 1.00 27.48 316 GLY A C 1
ATOM 2250 O O . GLY A 1 278 ? -4.902 75.047 38.957 1.00 25.72 316 GLY A O 1
ATOM 2251 N N . ALA A 1 279 ? -4.566 76.595 37.393 1.00 25.41 317 ALA A N 1
ATOM 2252 C CA . ALA A 1 279 ? -5.775 77.327 37.696 1.00 23.80 317 ALA A CA 1
ATOM 2253 C C . ALA A 1 279 ? -6.966 76.676 36.980 1.00 27.96 317 ALA A C 1
ATOM 2254 O O . ALA A 1 279 ? -6.789 75.770 36.123 1.00 25.92 317 ALA A O 1
ATOM 2256 N N . ASP A 1 280 ? -8.151 77.146 37.331 1.00 25.24 318 ASP A N 1
ATOM 2257 C CA . ASP A 1 280 ? -9.367 76.630 36.697 1.00 30.09 318 ASP A CA 1
ATOM 2258 C C . ASP A 1 280 ? -9.480 77.288 35.319 1.00 30.47 318 ASP A C 1
ATOM 2259 O O . ASP A 1 280 ? -9.434 78.538 35.275 1.00 28.06 318 ASP A O 1
ATOM 2264 N N . VAL A 1 281 ? -9.560 76.477 34.230 1.00 28.74 319 VAL A N 1
ATOM 2265 C CA . VAL A 1 281 ? -9.561 77.098 32.858 1.00 27.77 319 VAL A CA 1
ATOM 2266 C C . VAL A 1 281 ? -10.796 76.590 32.090 1.00 34.94 319 VAL A C 1
ATOM 2267 O O . VAL A 1 281 ? -10.897 76.907 30.933 1.00 32.85 319 VAL A O 1
ATOM 2271 N N . TYR A 1 282 ? -11.642 75.716 32.714 1.00 32.15 320 TYR A N 1
ATOM 2272 C CA . TYR A 1 282 ? -12.987 75.305 32.041 1.00 37.38 320 TYR A CA 1
ATOM 2273 C C . TYR A 1 282 ? -12.744 74.824 30.615 1.00 38.34 320 TYR A C 1
ATOM 2274 O O . TYR A 1 282 ? -13.409 75.275 29.652 1.00 40.09 320 TYR A O 1
ATOM 2283 N N . ASP A 1 283 ? -11.725 73.974 30.463 1.00 40.37 321 ASP A N 1
ATOM 2284 C CA . ASP A 1 283 ? -11.354 73.372 29.196 1.00 47.47 321 ASP A CA 1
ATOM 2285 C C . ASP A 1 283 ? -11.179 74.397 28.024 1.00 49.86 321 ASP A C 1
ATOM 2286 O O . ASP A 1 283 ? -11.459 74.114 26.834 1.00 44.31 321 ASP A O 1
ATOM 2291 N N . GLY A 1 284 ? -10.719 75.608 28.351 1.00 40.41 322 GLY A N 1
ATOM 2292 C CA . GLY A 1 284 ? -10.440 76.550 27.308 1.00 40.46 322 GLY A CA 1
ATOM 2293 C C . GLY A 1 284 ? -11.638 77.402 26.893 1.00 39.51 322 GLY A C 1
ATOM 2294 O O . GLY A 1 284 ? -11.506 78.251 25.981 1.00 35.91 322 GLY A O 1
ATOM 2295 N N . ASP A 1 285 ? -12.763 77.251 27.573 1.00 37.14 323 ASP A N 1
ATOM 2296 C CA . ASP A 1 285 ? -13.951 77.972 27.131 1.00 39.55 323 ASP A CA 1
ATOM 2297 C C . ASP A 1 285 ? -13.865 79.385 27.646 1.00 36.75 323 ASP A C 1
ATOM 2298 O O . ASP A 1 285 ? -13.954 79.631 28.851 1.00 33.98 323 ASP A O 1
ATOM 2303 N N . ILE A 1 286 ? -13.731 80.341 26.749 1.00 38.41 324 ILE A N 1
ATOM 2304 C CA . ILE A 1 286 ? -13.412 81.712 27.206 1.00 36.44 324 ILE A CA 1
ATOM 2305 C C . ILE A 1 286 ? -14.600 82.308 27.972 1.00 38.81 324 ILE A C 1
ATOM 2306 O O . ILE A 1 286 ? -14.422 82.939 29.005 1.00 33.53 324 ILE A O 1
ATOM 2311 N N . ALA A 1 287 ? -15.841 82.175 27.449 1.00 37.13 325 ALA A N 1
ATOM 2312 C CA . ALA A 1 287 ? -16.980 82.707 28.159 1.00 38.08 325 ALA A CA 1
ATOM 2313 C C . ALA A 1 287 ? -17.107 82.073 29.560 1.00 35.03 325 ALA A C 1
ATOM 2314 O O . ALA A 1 287 ? -17.412 82.795 30.486 1.00 39.21 325 ALA A O 1
ATOM 2316 N N . LYS A 1 288 ? -16.851 80.776 29.749 1.00 34.70 326 LYS A N 1
ATOM 2317 C CA . LYS A 1 288 ? -16.971 80.190 31.110 1.00 34.27 326 LYS A CA 1
ATOM 2318 C C . LYS A 1 288 ? -15.821 80.721 32.079 1.00 33.67 326 LYS A C 1
ATOM 2319 O O . LYS A 1 288 ? -16.055 81.029 33.226 1.00 33.00 326 LYS A O 1
ATOM 2325 N N . GLN A 1 289 ? -14.635 80.922 31.530 1.00 31.91 327 GLN A N 1
ATOM 2326 C CA . GLN A 1 289 ? -13.539 81.511 32.330 1.00 27.78 327 GLN A CA 1
ATOM 2327 C C . GLN A 1 289 ? -13.926 82.957 32.723 1.00 29.36 327 GLN A C 1
ATOM 2328 O O . GLN A 1 289 ? -13.776 83.385 33.845 1.00 30.09 327 GLN A O 1
ATOM 2334 N N . TYR A 1 290 ? -14.509 83.689 31.796 1.00 31.86 328 TYR A N 1
ATOM 2335 C CA . TYR A 1 290 ? -14.907 85.039 32.120 1.00 30.35 328 TYR A CA 1
ATOM 2336 C C . TYR A 1 290 ? -15.988 85.137 33.175 1.00 33.68 328 TYR A C 1
ATOM 2337 O O . TYR A 1 290 ? -16.094 86.143 33.867 1.00 35.19 328 TYR A O 1
ATOM 2346 N N . ALA A 1 291 ? -16.861 84.125 33.227 1.00 35.69 329 ALA A N 1
ATOM 2347 C CA . ALA A 1 291 ? -17.933 84.126 34.183 1.00 37.84 329 ALA A CA 1
ATOM 2348 C C . ALA A 1 291 ? -17.489 83.639 35.525 1.00 38.18 329 ALA A C 1
ATOM 2349 O O . ALA A 1 291 ? -18.223 83.770 36.537 1.00 36.54 329 ALA A O 1
ATOM 2351 N N . ASN A 1 292 ? -16.292 83.080 35.597 1.00 30.86 330 ASN A N 1
ATOM 2352 C CA . ASN A 1 292 ? -15.897 82.456 36.930 1.00 29.97 330 ASN A CA 1
ATOM 2353 C C . ASN A 1 292 ? -14.515 82.983 37.400 1.00 31.18 330 ASN A C 1
ATOM 2354 O O . ASN A 1 292 ? -13.799 82.284 38.152 1.00 30.90 330 ASN A O 1
ATOM 2359 N N . GLY A 1 293 ? -14.113 84.182 36.982 1.00 29.86 331 GLY A N 1
ATOM 2360 C CA . GLY A 1 293 ? -12.890 84.739 37.572 1.00 30.15 331 GLY A CA 1
ATOM 2361 C C . GLY A 1 293 ? -11.577 84.261 36.965 1.00 27.10 331 GLY A C 1
ATOM 2362 O O . GLY A 1 293 ? -10.520 84.581 37.524 1.00 24.53 331 GLY A O 1
ATOM 2363 N N . SER A 1 294 ? -11.614 83.469 35.912 1.00 26.15 332 SER A N 1
ATOM 2364 C CA . SER A 1 294 ? -10.420 82.855 35.376 1.00 25.32 332 SER A CA 1
ATOM 2365 C C . SER A 1 294 ? -9.911 83.750 34.212 1.00 25.57 332 SER A C 1
ATOM 2366 O O . SER A 1 294 ? -9.785 83.326 33.032 1.00 24.41 332 SER A O 1
ATOM 2369 N N . TYR A 1 295 ? -9.505 84.965 34.599 1.00 24.03 333 TYR A N 1
ATOM 2370 C CA . TYR A 1 295 ? -8.977 85.891 33.585 1.00 22.45 333 TYR A CA 1
ATOM 2371 C C . TYR A 1 295 ? -8.260 87.036 34.237 1.00 23.36 333 TYR A C 1
ATOM 2372 O O . TYR A 1 295 ? -8.294 87.225 35.494 1.00 23.19 333 TYR A O 1
ATOM 2381 N N . ALA A 1 296 ? -7.552 87.835 33.370 1.00 21.28 334 ALA A N 1
ATOM 2382 C CA . ALA A 1 296 ? -6.938 89.000 33.904 1.00 21.17 334 ALA A CA 1
ATOM 2383 C C . ALA A 1 296 ? -7.453 90.175 33.074 1.00 21.90 334 ALA A C 1
ATOM 2384 O O . ALA A 1 296 ? -7.830 89.998 31.919 1.00 20.89 334 ALA A O 1
ATOM 2386 N N . GLU A 1 297 ? -7.456 91.349 33.665 1.00 19.83 335 GLU A N 1
ATOM 2387 C CA . GLU A 1 297 ? -7.985 92.481 32.978 1.00 21.92 335 GLU A CA 1
ATOM 2388 C C . GLU A 1 297 ? -7.282 93.751 33.456 1.00 20.49 335 GLU A C 1
ATOM 2389 O O . GLU A 1 297 ? -7.135 93.978 34.677 1.00 21.82 335 GLU A O 1
ATOM 2395 N N . VAL A 1 298 ? -6.763 94.554 32.539 1.00 20.31 336 VAL A N 1
ATOM 2396 C CA . VAL A 1 298 ? -5.855 95.649 32.954 1.00 20.21 336 VAL A CA 1
ATOM 2397 C C . VAL A 1 298 ? -6.351 96.871 32.076 1.00 23.17 336 VAL A C 1
ATOM 2398 O O . VAL A 1 298 ? -6.599 96.654 30.861 1.00 23.05 336 VAL A O 1
ATOM 2402 N N . TRP A 1 299 ? -6.459 98.036 32.706 1.00 20.25 337 TRP A N 1
ATOM 2403 C CA . TRP A 1 299 ? -6.944 99.222 31.993 1.00 21.44 337 TRP A CA 1
ATOM 2404 C C . TRP A 1 299 ? -5.877 100.227 31.907 1.00 23.79 337 TRP A C 1
ATOM 2405 O O . TRP A 1 299 ? -5.171 100.462 32.878 1.00 21.89 337 TRP A O 1
ATOM 2416 N N . PHE A 1 300 ? -5.667 100.842 30.741 1.00 22.17 338 PHE A N 1
ATOM 2417 C CA . PHE A 1 300 ? -4.599 101.802 30.650 1.00 20.45 338 PHE A CA 1
ATOM 2418 C C . PHE A 1 300 ? -5.184 103.114 30.297 1.00 24.20 338 PHE A C 1
ATOM 2419 O O . PHE A 1 300 ? -6.110 103.177 29.408 1.00 24.11 338 PHE A O 1
ATOM 2427 N N . LYS A 1 301 ? -4.680 104.167 30.888 1.00 23.74 339 LYS A N 1
ATOM 2428 C CA . LYS A 1 301 ? -5.196 105.466 30.348 1.00 29.56 339 LYS A CA 1
ATOM 2429 C C . LYS A 1 301 ? -4.088 106.209 29.592 1.00 33.20 339 LYS A C 1
ATOM 2430 O O . LYS A 1 301 ? -4.308 107.252 28.963 1.00 30.34 339 LYS A O 1
ATOM 2436 N N . GLU A 1 302 ? -2.874 105.743 29.696 1.00 26.62 340 GLU A N 1
ATOM 2437 C CA . GLU A 1 302 ? -1.820 106.404 28.896 1.00 30.24 340 GLU A CA 1
ATOM 2438 C C . GLU A 1 302 ? -0.848 105.300 28.529 1.00 29.60 340 GLU A C 1
ATOM 2439 O O . GLU A 1 302 ? -0.576 104.345 29.370 1.00 26.37 340 GLU A O 1
ATOM 2445 N N . ALA A 1 303 ? -0.372 105.285 27.262 1.00 25.51 341 ALA A N 1
ATOM 2446 C CA . ALA A 1 303 ? 0.677 104.316 26.799 1.00 23.78 341 ALA A CA 1
ATOM 2447 C C . ALA A 1 303 ? 1.430 105.167 25.753 1.00 26.25 341 ALA A C 1
ATOM 2448 O O . ALA A 1 303 ? 0.869 105.469 24.659 1.00 28.84 341 ALA A O 1
ATOM 2450 N N . THR A 1 304 ? 2.663 105.537 26.033 1.00 23.15 342 THR A N 1
ATOM 2451 C CA . THR A 1 304 ? 3.443 106.397 25.111 1.00 23.63 342 THR A CA 1
ATOM 2452 C C . THR A 1 304 ? 4.761 105.767 24.843 1.00 24.54 342 THR A C 1
ATOM 2453 O O . THR A 1 304 ? 5.490 105.497 25.823 1.00 25.74 342 THR A O 1
ATOM 2457 N N . LEU A 1 305 ? 5.180 105.762 23.571 1.00 24.03 343 LEU A N 1
ATOM 2458 C CA . LEU A 1 305 ? 6.536 105.354 23.179 1.00 22.11 343 LEU A CA 1
ATOM 2459 C C . LEU A 1 305 ? 7.365 106.560 22.913 1.00 23.48 343 LEU A C 1
ATOM 2460 O O . LEU A 1 305 ? 6.837 107.527 22.300 1.00 26.33 343 LEU A O 1
ATOM 2465 N N . GLY A 1 306 ? 8.626 106.558 23.276 1.00 24.96 344 GLY A N 1
ATOM 2466 C CA . GLY A 1 306 ? 9.554 107.694 22.840 1.00 26.68 344 GLY A CA 1
ATOM 2467 C C . GLY A 1 306 ? 10.993 107.188 22.869 1.00 26.23 344 GLY A C 1
ATOM 2468 O O . GLY A 1 306 ? 11.280 105.968 22.917 1.00 22.73 344 GLY A O 1
ATOM 2469 N N . SER A 1 307 ? 11.901 108.149 22.711 1.00 23.95 345 SER A N 1
ATOM 2470 C CA . SER A 1 307 ? 13.248 107.755 22.618 1.00 26.72 345 SER A CA 1
ATOM 2471 C C . SER A 1 307 ? 13.764 107.661 24.102 1.00 25.94 345 SER A C 1
ATOM 2472 O O . SER A 1 307 ? 13.327 108.341 24.995 1.00 28.11 345 SER A O 1
ATOM 2475 N N . GLY A 1 308 ? 14.766 106.797 24.272 1.00 23.32 346 GLY A N 1
ATOM 2476 C CA . GLY A 1 308 ? 15.528 106.726 25.510 1.00 24.16 346 GLY A CA 1
ATOM 2477 C C . GLY A 1 308 ? 16.150 108.108 25.841 1.00 25.85 346 GLY A C 1
ATOM 2478 O O . GLY A 1 308 ? 16.515 108.908 24.898 1.00 22.62 346 GLY A O 1
ATOM 2479 N N . SER A 1 309 ? 16.262 108.443 27.110 1.00 25.42 347 SER A N 1
ATOM 2480 C CA . SER A 1 309 ? 16.872 109.713 27.514 1.00 25.40 347 SER A CA 1
ATOM 2481 C C . SER A 1 309 ? 17.770 109.591 28.693 1.00 29.10 347 SER A C 1
ATOM 2482 O O . SER A 1 309 ? 17.595 108.799 29.577 1.00 27.45 347 SER A O 1
ATOM 2485 N N . ALA A 1 310 ? 18.772 110.478 28.755 1.00 29.58 348 ALA A N 1
ATOM 2486 C CA . ALA A 1 310 ? 19.757 110.524 29.899 1.00 32.19 348 ALA A CA 1
ATOM 2487 C C . ALA A 1 310 ? 18.963 110.863 31.153 1.00 36.76 348 ALA A C 1
ATOM 2488 O O . ALA A 1 310 ? 18.206 111.796 31.138 1.00 35.87 348 ALA A O 1
ATOM 2490 N N . PRO A 1 311 ? 19.059 110.050 32.234 1.00 45.18 349 PRO A N 1
ATOM 2491 C CA . PRO A 1 311 ? 18.312 110.562 33.436 1.00 52.05 349 PRO A CA 1
ATOM 2492 C C . PRO A 1 311 ? 18.915 111.972 33.891 1.00 51.01 349 PRO A C 1
ATOM 2493 O O . PRO A 1 311 ? 20.149 112.115 33.869 1.00 52.29 349 PRO A O 1
ATOM 2497 N N . GLU A 1 312 ? 18.069 112.956 34.213 0.50 52.11 350 GLU A N 1
ATOM 2498 C CA . GLU A 1 312 ? 18.509 114.365 34.449 0.50 59.28 350 GLU A CA 1
ATOM 2499 C C . GLU A 1 312 ? 19.390 114.474 35.675 0.50 57.16 350 GLU A C 1
ATOM 2500 O O . GLU A 1 312 ? 19.147 113.768 36.654 0.50 52.05 350 GLU A O 1
ATOM 2506 N N . THR B 1 1 ? 6.305 133.111 7.947 1.00 48.46 39 THR B N 1
ATOM 2507 C CA . THR B 1 1 ? 6.974 132.022 8.765 1.00 51.13 39 THR B CA 1
ATOM 2508 C C . THR B 1 1 ? 8.412 132.441 9.193 1.00 38.77 39 THR B C 1
ATOM 2509 O O . THR B 1 1 ? 8.936 133.456 8.758 1.00 55.65 39 THR B O 1
ATOM 2513 N N . LYS B 1 2 ? 9.024 131.693 10.049 1.00 47.54 40 LYS B N 1
ATOM 2514 C CA . LYS B 1 2 ? 10.347 132.092 10.149 1.00 50.07 40 LYS B CA 1
ATOM 2515 C C . LYS B 1 2 ? 11.148 130.954 10.637 1.00 38.19 40 LYS B C 1
ATOM 2516 O O . LYS B 1 2 ? 12.395 130.915 10.349 1.00 50.86 40 LYS B O 1
ATOM 2522 N N . TYR B 1 3 ? 10.509 130.077 11.442 1.00 31.45 41 TYR B N 1
ATOM 2523 C CA . TYR B 1 3 ? 11.394 129.026 11.932 1.00 30.71 41 TYR B CA 1
ATOM 2524 C C . TYR B 1 3 ? 11.192 127.798 10.999 1.00 24.05 41 TYR B C 1
ATOM 2525 O O . TYR B 1 3 ? 10.101 127.314 10.854 1.00 28.16 41 TYR B O 1
ATOM 2534 N N . PRO B 1 4 ? 12.286 127.138 10.662 1.00 24.52 42 PRO B N 1
ATOM 2535 C CA . PRO B 1 4 ? 12.176 125.906 9.893 1.00 24.91 42 PRO B CA 1
ATOM 2536 C C . PRO B 1 4 ? 11.242 124.969 10.638 1.00 22.59 42 PRO B C 1
ATOM 2537 O O . PRO B 1 4 ? 10.541 124.108 10.014 1.00 24.72 42 PRO B O 1
ATOM 2541 N N . SER B 1 5 ? 11.109 125.096 11.972 1.00 23.51 43 SER B N 1
ATOM 2542 C CA . SER B 1 5 ? 10.230 124.052 12.671 1.00 22.44 43 SER B CA 1
ATOM 2543 C C . SER B 1 5 ? 8.739 124.371 12.409 1.00 26.02 43 SER B C 1
ATOM 2544 O O . SER B 1 5 ? 7.904 123.515 12.603 1.00 29.52 43 SER B O 1
ATOM 2547 N N . GLU B 1 6 ? 8.413 125.558 11.834 1.00 23.59 44 GLU B N 1
ATOM 2548 C CA . GLU B 1 6 ? 7.021 125.744 11.434 1.00 24.19 44 GLU B CA 1
ATOM 2549 C C . GLU B 1 6 ? 6.677 124.980 10.163 1.00 27.42 44 GLU B C 1
ATOM 2550 O O . GLU B 1 6 ? 5.478 124.847 9.851 1.00 28.33 44 GLU B O 1
ATOM 2556 N N . LEU B 1 7 ? 7.737 124.532 9.467 1.00 24.90 45 LEU B N 1
ATOM 2557 C CA . LEU B 1 7 ? 7.528 123.799 8.186 1.00 27.42 45 LEU B CA 1
ATOM 2558 C C . LEU B 1 7 ? 7.757 122.360 8.317 1.00 29.27 45 LEU B C 1
ATOM 2559 O O . LEU B 1 7 ? 7.229 121.587 7.442 1.00 29.15 45 LEU B O 1
ATOM 2564 N N . ILE B 1 8 ? 8.571 121.936 9.269 1.00 26.16 46 ILE B N 1
ATOM 2565 C CA . ILE B 1 8 ? 8.933 120.523 9.475 1.00 25.77 46 ILE B CA 1
ATOM 2566 C C . ILE B 1 8 ? 8.490 120.091 10.845 1.00 24.46 46 ILE B C 1
ATOM 2567 O O . ILE B 1 8 ? 9.079 120.386 11.917 1.00 28.05 46 ILE B O 1
ATOM 2572 N N . PRO B 1 9 ? 7.362 119.386 10.852 1.00 29.76 47 PRO B N 1
ATOM 2573 C CA . PRO B 1 9 ? 6.763 119.049 12.206 1.00 32.12 47 PRO B CA 1
ATOM 2574 C C . PRO B 1 9 ? 7.602 118.105 13.016 1.00 33.07 47 PRO B C 1
ATOM 2575 O O . PRO B 1 9 ? 7.411 118.003 14.227 1.00 28.14 47 PRO B O 1
ATOM 2579 N N . GLN B 1 10 ? 8.575 117.394 12.401 1.00 26.99 48 GLN B N 1
ATOM 2580 C CA . GLN B 1 10 ? 9.444 116.497 13.136 1.00 24.20 48 GLN B CA 1
ATOM 2581 C C . GLN B 1 10 ? 10.778 117.178 13.461 1.00 27.50 48 GLN B C 1
ATOM 2582 O O . GLN B 1 10 ? 11.738 116.548 13.802 1.00 25.49 48 GLN B O 1
ATOM 2588 N N . MET B 1 11 ? 10.806 118.504 13.486 1.00 24.15 49 MET B N 1
ATOM 2589 C CA . MET B 1 11 ? 12.067 119.168 13.787 1.00 27.57 49 MET B CA 1
ATOM 2590 C C . MET B 1 11 ? 12.693 118.737 15.111 1.00 26.49 49 MET B C 1
ATOM 2591 O O . MET B 1 11 ? 13.893 118.675 15.233 1.00 25.65 49 MET B O 1
ATOM 2596 N N . ASP B 1 12 ? 11.908 118.376 16.148 1.00 25.87 50 ASP B N 1
ATOM 2597 C CA . ASP B 1 12 ? 12.481 117.917 17.352 1.00 25.71 50 ASP B CA 1
ATOM 2598 C C . ASP B 1 12 ? 13.176 116.571 17.264 1.00 27.16 50 ASP B C 1
ATOM 2599 O O . ASP B 1 12 ? 13.840 116.180 18.196 1.00 28.01 50 ASP B O 1
ATOM 2604 N N . GLU B 1 13 ? 13.048 115.876 16.125 1.00 25.20 51 GLU B N 1
ATOM 2605 C CA . GLU B 1 13 ? 13.849 114.650 15.963 1.00 21.31 51 GLU B CA 1
ATOM 2606 C C . GLU B 1 13 ? 15.297 114.838 15.404 1.00 20.75 51 GLU B C 1
ATOM 2607 O O . GLU B 1 13 ? 15.983 113.771 15.217 1.00 22.53 51 GLU B O 1
ATOM 2613 N N . TRP B 1 14 ? 15.687 116.094 15.154 1.00 21.22 52 TRP B N 1
ATOM 2614 C CA . TRP B 1 14 ? 17.006 116.360 14.557 1.00 20.15 52 TRP B CA 1
ATOM 2615 C C . TRP B 1 14 ? 17.799 117.327 15.388 1.00 21.91 52 TRP B C 1
ATOM 2616 O O . TRP B 1 14 ? 17.227 118.209 16.094 1.00 23.29 52 TRP B O 1
ATOM 2627 N N . LYS B 1 15 ? 19.126 117.171 15.293 1.00 21.18 53 LYS B N 1
ATOM 2628 C CA . LYS B 1 15 ? 20.009 118.171 15.837 1.00 20.94 53 LYS B CA 1
ATOM 2629 C C . LYS B 1 15 ? 20.680 118.835 14.593 1.00 22.12 53 LYS B C 1
ATOM 2630 O O . LYS B 1 15 ? 20.482 118.319 13.512 1.00 19.82 53 LYS B O 1
ATOM 2636 N N . ILE B 1 16 ? 21.383 119.951 14.804 1.00 19.67 54 ILE B N 1
ATOM 2637 C CA . ILE B 1 16 ? 22.097 120.532 13.629 1.00 19.74 54 ILE B CA 1
ATOM 2638 C C . ILE B 1 16 ? 23.502 120.932 13.935 1.00 22.01 54 ILE B C 1
ATOM 2639 O O . ILE B 1 16 ? 23.880 121.188 15.092 1.00 21.81 54 ILE B O 1
ATOM 2644 N N . LEU B 1 17 ? 24.373 120.908 12.851 1.00 18.58 55 LEU B N 1
ATOM 2645 C CA . LEU B 1 17 ? 25.610 121.603 12.940 1.00 20.32 55 LEU B CA 1
ATOM 2646 C C . LEU B 1 17 ? 25.537 122.640 11.828 1.00 20.17 55 LEU B C 1
ATOM 2647 O O . LEU B 1 17 ? 25.191 122.303 10.710 1.00 18.95 55 LEU B O 1
ATOM 2652 N N . LEU B 1 18 ? 25.900 123.886 12.127 1.00 19.34 56 LEU B N 1
ATOM 2653 C CA . LEU B 1 18 ? 25.965 124.912 11.093 1.00 20.54 56 LEU B CA 1
ATOM 2654 C C . LEU B 1 18 ? 27.325 125.116 10.536 1.00 21.41 56 LEU B C 1
ATOM 2655 O O . LEU B 1 18 ? 28.318 124.692 11.078 1.00 21.66 56 LEU B O 1
ATOM 2660 N N . GLY B 1 19 ? 27.367 125.878 9.444 1.00 21.38 57 GLY B N 1
ATOM 2661 C CA . GLY B 1 19 ? 28.617 126.083 8.718 1.00 20.28 57 GLY B CA 1
ATOM 2662 C C . GLY B 1 19 ? 29.582 126.920 9.560 1.00 22.38 57 GLY B C 1
ATOM 2663 O O . GLY B 1 19 ? 30.776 126.892 9.285 1.00 25.92 57 GLY B O 1
ATOM 2664 N N . ASP B 1 20 ? 29.089 127.657 10.558 1.00 23.03 58 ASP B N 1
ATOM 2665 C CA . ASP B 1 20 ? 30.016 128.453 11.440 1.00 25.47 58 ASP B CA 1
ATOM 2666 C C . ASP B 1 20 ? 30.450 127.576 12.670 1.00 28.02 58 ASP B C 1
ATOM 2667 O O . ASP B 1 20 ? 31.086 128.097 13.570 1.00 28.17 58 ASP B O 1
ATOM 2672 N N . GLY B 1 21 ? 30.132 126.263 12.674 1.00 25.10 59 GLY B N 1
ATOM 2673 C CA . GLY B 1 21 ? 30.522 125.347 13.792 1.00 25.55 59 GLY B CA 1
ATOM 2674 C C . GLY B 1 21 ? 29.489 125.308 14.912 1.00 27.03 59 GLY B C 1
ATOM 2675 O O . GLY B 1 21 ? 29.698 124.558 15.864 1.00 27.79 59 GLY B O 1
ATOM 2676 N N . THR B 1 22 ? 28.396 126.065 14.810 1.00 25.67 60 THR B N 1
ATOM 2677 C CA . THR B 1 22 ? 27.390 126.008 15.936 1.00 25.45 60 THR B CA 1
ATOM 2678 C C . THR B 1 22 ? 26.717 124.640 15.952 1.00 25.64 60 THR B C 1
ATOM 2679 O O . THR B 1 22 ? 26.211 124.199 14.939 1.00 24.10 60 THR B O 1
ATOM 2683 N N . HIS B 1 23 ? 26.615 123.986 17.125 1.00 26.52 61 HIS B N 1
ATOM 2684 C CA . HIS B 1 23 ? 25.812 122.789 17.272 1.00 25.06 61 HIS B CA 1
ATOM 2685 C C . HIS B 1 23 ? 24.557 123.180 17.987 1.00 29.08 61 HIS B C 1
ATOM 2686 O O . HIS B 1 23 ? 24.643 123.998 18.987 1.00 26.61 61 HIS B O 1
ATOM 2693 N N . LYS B 1 24 ? 23.412 122.639 17.665 1.00 24.66 62 LYS B N 1
ATOM 2694 C CA . LYS B 1 24 ? 22.189 123.022 18.461 1.00 26.66 62 LYS B CA 1
ATOM 2695 C C . LYS B 1 24 ? 21.364 121.751 18.452 1.00 30.10 62 LYS B C 1
ATOM 2696 O O . LYS B 1 24 ? 21.143 121.170 17.369 1.00 24.40 62 LYS B O 1
ATOM 2702 N N . GLU B 1 25 ? 20.933 121.313 19.638 1.00 28.01 63 GLU B N 1
ATOM 2703 C CA . GLU B 1 25 ? 20.175 120.068 19.777 1.00 29.31 63 GLU B CA 1
ATOM 2704 C C . GLU B 1 25 ? 18.676 120.328 19.649 1.00 26.99 63 GLU B C 1
ATOM 2705 O O . GLU B 1 25 ? 17.981 119.445 19.185 1.00 28.58 63 GLU B O 1
ATOM 2711 N N . ASP B 1 26 ? 18.175 121.469 20.165 1.00 26.93 64 ASP B N 1
ATOM 2712 C CA A ASP B 1 26 ? 16.734 121.762 20.192 0.50 27.02 64 ASP B CA 1
ATOM 2713 C CA B ASP B 1 26 ? 16.803 121.679 20.237 0.50 27.45 64 ASP B CA 1
ATOM 2714 C C . ASP B 1 26 ? 16.443 122.694 19.120 1.00 27.65 64 ASP B C 1
ATOM 2715 O O . ASP B 1 26 ? 16.764 123.888 19.238 1.00 28.80 64 ASP B O 1
ATOM 2724 N N . LEU B 1 27 ? 15.841 122.203 18.061 1.00 24.47 65 LEU B N 1
ATOM 2725 C CA . LEU B 1 27 ? 15.628 123.031 16.867 1.00 22.89 65 LEU B CA 1
ATOM 2726 C C . LEU B 1 27 ? 14.290 123.645 16.738 1.00 26.21 65 LEU B C 1
ATOM 2727 O O . LEU B 1 27 ? 14.009 124.330 15.801 1.00 26.62 65 LEU B O 1
ATOM 2732 N N . VAL B 1 28 ? 13.365 123.348 17.694 1.00 23.62 66 VAL B N 1
ATOM 2733 C CA . VAL B 1 28 ? 12.059 124.024 17.592 1.00 23.36 66 VAL B CA 1
ATOM 2734 C C . VAL B 1 28 ? 12.221 125.517 17.902 1.00 24.82 66 VAL B C 1
ATOM 2735 O O . VAL B 1 28 ? 12.939 125.859 18.887 1.00 24.11 66 VAL B O 1
ATOM 2739 N N . ASN B 1 29 ? 11.672 126.359 17.026 1.00 21.56 67 ASN B N 1
ATOM 2740 C CA . ASN B 1 29 ? 11.853 127.807 17.133 1.00 22.60 67 ASN B CA 1
ATOM 2741 C C . ASN B 1 29 ? 13.313 128.244 17.116 1.00 25.30 67 ASN B C 1
ATOM 2742 O O . ASN B 1 29 ? 13.732 129.162 17.885 1.00 22.73 67 ASN B O 1
ATOM 2747 N N . TYR B 1 30 ? 14.074 127.740 16.130 1.00 23.28 68 TYR B N 1
ATOM 2748 C CA . TYR B 1 30 ? 15.495 128.071 16.024 1.00 23.14 68 TYR B CA 1
ATOM 2749 C C . TYR B 1 30 ? 15.772 128.445 14.572 1.00 25.74 68 TYR B C 1
ATOM 2750 O O . TYR B 1 30 ? 15.364 127.755 13.688 1.00 23.18 68 TYR B O 1
ATOM 2759 N N . ALA B 1 31 ? 16.465 129.554 14.369 1.00 23.99 69 ALA B N 1
ATOM 2760 C CA . ALA B 1 31 ? 16.943 129.853 13.005 1.00 24.47 69 ALA B CA 1
ATOM 2761 C C . ALA B 1 31 ? 18.247 130.587 13.193 1.00 27.68 69 ALA B C 1
ATOM 2762 O O . ALA B 1 31 ? 18.446 131.203 14.236 1.00 26.05 69 ALA B O 1
ATOM 2764 N N . LYS B 1 32 ? 19.146 130.596 12.165 1.00 23.19 70 LYS B N 1
ATOM 2765 C CA . LYS B 1 32 ? 20.307 131.432 12.268 1.00 25.35 70 LYS B CA 1
ATOM 2766 C C . LYS B 1 32 ? 20.494 132.010 10.876 1.00 26.54 70 LYS B C 1
ATOM 2767 O O . LYS B 1 32 ? 20.630 131.224 9.905 1.00 25.97 70 LYS B O 1
ATOM 2773 N N . ASP B 1 33 ? 20.442 133.346 10.765 1.00 27.34 71 ASP B N 1
ATOM 2774 C CA . ASP B 1 33 ? 20.558 134.017 9.439 1.00 28.90 71 ASP B CA 1
ATOM 2775 C C . ASP B 1 33 ? 21.861 133.537 8.753 1.00 28.31 71 ASP B C 1
ATOM 2776 O O . ASP B 1 33 ? 22.879 133.230 9.410 1.00 27.05 71 ASP B O 1
ATOM 2781 N N . ASP B 1 34 ? 21.761 133.422 7.438 1.00 28.93 72 ASP B N 1
ATOM 2782 C CA . ASP B 1 34 ? 22.969 132.968 6.605 1.00 29.48 72 ASP B CA 1
ATOM 2783 C C . ASP B 1 34 ? 23.311 131.460 6.752 1.00 26.81 72 ASP B C 1
ATOM 2784 O O . ASP B 1 34 ? 24.232 131.075 6.111 1.00 22.93 72 ASP B O 1
ATOM 2789 N N . PHE B 1 35 ? 22.577 130.703 7.586 1.00 23.48 73 PHE B N 1
ATOM 2790 C CA . PHE B 1 35 ? 22.820 129.237 7.659 1.00 21.14 73 PHE B CA 1
ATOM 2791 C C . PHE B 1 35 ? 21.561 128.436 7.618 1.00 21.27 73 PHE B C 1
ATOM 2792 O O . PHE B 1 35 ? 21.509 127.452 6.849 1.00 20.70 73 PHE B O 1
ATOM 2800 N N . PHE B 1 36 ? 20.576 128.742 8.513 1.00 18.99 74 PHE B N 1
ATOM 2801 C CA . PHE B 1 36 ? 19.442 127.823 8.642 1.00 20.11 74 PHE B CA 1
ATOM 2802 C C . PHE B 1 36 ? 18.209 128.686 8.877 1.00 21.70 74 PHE B C 1
ATOM 2803 O O . PHE B 1 36 ? 18.140 129.302 9.966 1.00 21.50 74 PHE B O 1
ATOM 2811 N N . TYR B 1 37 ? 17.365 128.842 7.860 1.00 21.50 75 TYR B N 1
ATOM 2812 C CA . TYR B 1 37 ? 16.304 129.809 7.947 1.00 25.82 75 TYR B CA 1
ATOM 2813 C C . TYR B 1 37 ? 15.214 129.465 6.946 1.00 27.24 75 TYR B C 1
ATOM 2814 O O . TYR B 1 37 ? 15.280 128.497 6.278 1.00 25.56 75 TYR B O 1
ATOM 2823 N N . VAL B 1 38 ? 14.222 130.315 6.826 1.00 23.30 76 VAL B N 1
ATOM 2824 C CA . VAL B 1 38 ? 13.110 129.915 5.933 1.00 24.50 76 VAL B CA 1
ATOM 2825 C C . VAL B 1 38 ? 13.097 130.999 4.841 1.00 26.21 76 VAL B C 1
ATOM 2826 O O . VAL B 1 38 ? 13.303 132.184 5.104 1.00 28.71 76 VAL B O 1
ATOM 2830 N N . GLU B 1 39 ? 12.824 130.607 3.602 1.00 27.23 77 GLU B N 1
ATOM 2831 C CA . GLU B 1 39 ? 12.672 131.549 2.521 1.00 29.61 77 GLU B CA 1
ATOM 2832 C C . GLU B 1 39 ? 11.297 131.261 1.929 1.00 30.79 77 GLU B C 1
ATOM 2833 O O . GLU B 1 39 ? 10.843 130.128 1.831 1.00 30.57 77 GLU B O 1
ATOM 2839 N N . HIS B 1 40 ? 10.566 132.351 1.630 1.00 33.75 78 HIS B N 1
ATOM 2840 C CA . HIS B 1 40 ? 9.244 132.230 1.052 1.00 38.74 78 HIS B CA 1
ATOM 2841 C C . HIS B 1 40 ? 9.332 132.440 -0.451 1.00 40.66 78 HIS B C 1
ATOM 2842 O O . HIS B 1 40 ? 9.918 133.374 -0.891 1.00 37.34 78 HIS B O 1
ATOM 2849 N N . GLU B 1 41 ? 8.771 131.575 -1.262 1.00 46.48 79 GLU B N 1
ATOM 2850 C CA . GLU B 1 41 ? 8.953 131.879 -2.674 1.00 52.05 79 GLU B CA 1
ATOM 2851 C C . GLU B 1 41 ? 7.721 131.495 -3.455 1.00 63.60 79 GLU B C 1
ATOM 2852 O O . GLU B 1 41 ? 7.289 130.326 -3.393 1.00 54.87 79 GLU B O 1
ATOM 2858 N N . ASN B 1 42 ? 7.175 132.481 -4.208 1.00 73.24 80 ASN B N 1
ATOM 2859 C CA . ASN B 1 42 ? 5.820 132.373 -4.832 1.00 71.98 80 ASN B CA 1
ATOM 2860 C C . ASN B 1 42 ? 4.798 131.793 -3.791 1.00 63.21 80 ASN B C 1
ATOM 2861 O O . ASN B 1 42 ? 4.413 132.493 -2.903 1.00 66.35 80 ASN B O 1
ATOM 2866 N N . GLU B 1 43 ? 4.428 130.532 -3.820 0.50 53.05 81 GLU B N 1
ATOM 2867 C CA . GLU B 1 43 ? 3.368 130.142 -2.955 0.50 51.09 81 GLU B CA 1
ATOM 2868 C C . GLU B 1 43 ? 3.823 129.048 -2.017 0.50 47.70 81 GLU B C 1
ATOM 2869 O O . GLU B 1 43 ? 3.018 128.377 -1.400 0.50 45.92 81 GLU B O 1
ATOM 2875 N N . THR B 1 44 ? 5.131 128.834 -1.918 1.00 51.68 82 THR B N 1
ATOM 2876 C CA . THR B 1 44 ? 5.669 127.870 -0.929 1.00 45.53 82 THR B CA 1
ATOM 2877 C C . THR B 1 44 ? 6.806 128.371 -0.015 1.00 39.39 82 THR B C 1
ATOM 2878 O O . THR B 1 44 ? 7.578 129.258 -0.381 1.00 35.79 82 THR B O 1
ATOM 2882 N N . ASP B 1 45 ? 6.795 127.882 1.224 1.00 34.40 83 ASP B N 1
ATOM 2883 C CA . ASP B 1 45 ? 7.918 128.160 2.146 1.00 32.44 83 ASP B CA 1
ATOM 2884 C C . ASP B 1 45 ? 8.944 127.031 2.168 1.00 27.16 83 ASP B C 1
ATOM 2885 O O . ASP B 1 45 ? 8.588 125.845 2.185 1.00 28.35 83 ASP B O 1
ATOM 2890 N N . TRP B 1 46 ? 10.217 127.409 2.182 1.00 25.62 84 TRP B N 1
ATOM 2891 C CA . TRP B 1 46 ? 11.275 126.390 2.169 1.00 25.87 84 TRP B CA 1
ATOM 2892 C C . TRP B 1 46 ? 12.225 126.535 3.329 1.00 23.41 84 TRP B C 1
ATOM 2893 O O . TRP B 1 46 ? 12.554 127.675 3.724 1.00 23.95 84 TRP B O 1
ATOM 2904 N N . VAL B 1 47 ? 12.721 125.398 3.819 1.00 20.85 85 VAL B N 1
ATOM 2905 C CA . VAL B 1 47 ? 13.802 125.442 4.800 1.00 19.68 85 VAL B CA 1
ATOM 2906 C C . VAL B 1 47 ? 15.156 125.498 4.032 1.00 22.15 85 VAL B C 1
ATOM 2907 O O . VAL B 1 47 ? 15.453 124.644 3.164 1.00 21.28 85 VAL B O 1
ATOM 2911 N N . VAL B 1 48 ? 15.900 126.552 4.308 1.00 20.12 86 VAL B N 1
ATOM 2912 C CA . VAL B 1 48 ? 17.185 126.781 3.607 1.00 20.33 86 VAL B CA 1
ATOM 2913 C C . VAL B 1 48 ? 18.356 126.315 4.454 1.00 21.44 86 VAL B C 1
ATOM 2914 O O . VAL B 1 48 ? 18.455 126.683 5.663 1.00 20.57 86 VAL B O 1
ATOM 2918 N N . PHE B 1 49 ? 19.266 125.469 3.912 1.00 18.88 87 PHE B N 1
ATOM 2919 C CA . PHE B 1 49 ? 20.554 125.233 4.563 1.00 19.08 87 PHE B CA 1
ATOM 2920 C C . PHE B 1 49 ? 21.601 125.887 3.675 1.00 19.37 87 PHE B C 1
ATOM 2921 O O . PHE B 1 49 ? 21.688 125.589 2.496 1.00 19.25 87 PHE B O 1
ATOM 2929 N N . LYS B 1 50 ? 22.410 126.736 4.258 1.00 18.09 88 LYS B N 1
ATOM 2930 C CA . LYS B 1 50 ? 23.420 127.407 3.432 1.00 19.24 88 LYS B CA 1
ATOM 2931 C C . LYS B 1 50 ? 24.710 127.244 4.192 1.00 20.36 88 LYS B C 1
ATOM 2932 O O . LYS B 1 50 ? 24.764 127.330 5.449 1.00 19.89 88 LYS B O 1
ATOM 2938 N N . THR B 1 51 ? 25.792 126.989 3.430 1.00 19.37 89 THR B N 1
ATOM 2939 C CA . THR B 1 51 ? 27.123 126.783 4.101 1.00 18.82 89 THR B CA 1
ATOM 2940 C C . THR B 1 51 ? 28.238 127.252 3.156 1.00 20.12 89 THR B C 1
ATOM 2941 O O . THR B 1 51 ? 28.189 126.984 1.953 1.00 20.38 89 THR B O 1
ATOM 2945 N N . PRO B 1 52 ? 29.313 127.807 3.723 1.00 21.18 90 PRO B N 1
ATOM 2946 C CA . PRO B 1 52 ? 30.470 128.231 2.878 1.00 19.63 90 PRO B CA 1
ATOM 2947 C C . PRO B 1 52 ? 31.306 127.007 2.519 1.00 20.58 90 PRO B C 1
ATOM 2948 O O . PRO B 1 52 ? 31.108 125.932 3.084 1.00 20.20 90 PRO B O 1
ATOM 2952 N N . ASN B 1 53 ? 32.226 127.197 1.584 1.00 19.24 91 ASN B N 1
ATOM 2953 C CA . ASN B 1 53 ? 33.125 126.101 1.321 1.00 21.46 91 ASN B CA 1
ATOM 2954 C C . ASN B 1 53 ? 34.105 125.887 2.488 1.00 23.52 91 ASN B C 1
ATOM 2955 O O . ASN B 1 53 ? 34.537 124.744 2.694 1.00 23.90 91 ASN B O 1
ATOM 2960 N N . SER B 1 54 ? 34.403 126.940 3.270 1.00 21.44 92 SER B N 1
ATOM 2961 C CA . SER B 1 54 ? 35.344 126.694 4.349 1.00 20.92 92 SER B CA 1
ATOM 2962 C C . SER B 1 54 ? 34.755 127.458 5.570 1.00 26.84 92 SER B C 1
ATOM 2963 O O . SER B 1 54 ? 34.748 128.681 5.565 1.00 23.88 92 SER B O 1
ATOM 2966 N N . GLY B 1 55 ? 34.148 126.718 6.530 1.00 23.78 93 GLY B N 1
ATOM 2967 C CA . GLY B 1 55 ? 33.585 127.435 7.763 1.00 27.51 93 GLY B CA 1
ATOM 2968 C C . GLY B 1 55 ? 34.291 126.702 8.910 1.00 29.80 93 GLY B C 1
ATOM 2969 O O . GLY B 1 55 ? 35.471 126.397 8.845 1.00 31.49 93 GLY B O 1
ATOM 2970 N N . ILE B 1 56 ? 33.587 126.309 9.925 1.00 26.21 94 ILE B N 1
ATOM 2971 C CA . ILE B 1 56 ? 34.169 125.478 10.969 1.00 24.38 94 ILE B CA 1
ATOM 2972 C C . ILE B 1 56 ? 33.582 124.078 10.769 1.00 26.40 94 ILE B C 1
ATOM 2973 O O . ILE B 1 56 ? 32.400 123.924 10.783 1.00 26.35 94 ILE B O 1
ATOM 2978 N N . THR B 1 57 ? 34.463 123.084 10.603 1.00 26.91 95 THR B N 1
ATOM 2979 C CA . THR B 1 57 ? 33.999 121.790 10.243 1.00 25.90 95 THR B CA 1
ATOM 2980 C C . THR B 1 57 ? 33.791 120.927 11.494 1.00 32.89 95 THR B C 1
ATOM 2981 O O . THR B 1 57 ? 34.308 121.241 12.572 1.00 31.76 95 THR B O 1
ATOM 2985 N N . SER B 1 58 ? 33.074 119.812 11.337 1.00 27.45 96 SER B N 1
ATOM 2986 C CA . SER B 1 58 ? 33.001 118.799 12.368 1.00 29.86 96 SER B CA 1
ATOM 2987 C C . SER B 1 58 ? 34.396 118.194 12.566 1.00 32.48 96 SER B C 1
ATOM 2988 O O . SER B 1 58 ? 35.283 118.328 11.696 1.00 32.57 96 SER B O 1
ATOM 2991 N N . ARG B 1 59 ? 34.615 117.531 13.725 1.00 34.56 97 ARG B N 1
ATOM 2992 C CA . ARG B 1 59 ? 35.901 116.859 13.936 1.00 42.95 97 ARG B CA 1
ATOM 2993 C C . ARG B 1 59 ? 36.086 115.748 12.926 1.00 40.77 97 ARG B C 1
ATOM 2994 O O . ARG B 1 59 ? 37.154 115.420 12.536 1.00 49.71 97 ARG B O 1
ATOM 3002 N N . THR B 1 60 ? 34.988 115.191 12.454 1.00 43.00 98 THR B N 1
ATOM 3003 C CA . THR B 1 60 ? 34.978 113.982 11.588 1.00 44.60 98 THR B CA 1
ATOM 3004 C C . THR B 1 60 ? 35.346 114.361 10.084 1.00 43.44 98 THR B C 1
ATOM 3005 O O . THR B 1 60 ? 35.444 113.454 9.238 1.00 42.75 98 THR B O 1
ATOM 3009 N N . SER B 1 61 ? 35.429 115.660 9.710 1.00 34.45 99 SER B N 1
ATOM 3010 C CA . SER B 1 61 ? 35.439 115.945 8.249 1.00 32.95 99 SER B CA 1
ATOM 3011 C C . SER B 1 61 ? 36.220 117.190 7.899 1.00 29.92 99 SER B C 1
ATOM 3012 O O . SER B 1 61 ? 36.412 118.099 8.708 1.00 31.58 99 SER B O 1
ATOM 3015 N N . SER B 1 62 ? 36.749 117.235 6.690 1.00 28.27 100 SER B N 1
ATOM 3016 C CA . SER B 1 62 ? 37.356 118.475 6.196 1.00 29.29 100 SER B CA 1
ATOM 3017 C C . SER B 1 62 ? 36.353 119.395 5.525 1.00 27.77 100 SER B C 1
ATOM 3018 O O . SER B 1 62 ? 36.767 120.460 5.047 1.00 26.80 100 SER B O 1
ATOM 3021 N N . ASN B 1 63 ? 35.137 118.892 5.325 1.00 22.60 101 ASN B N 1
ATOM 3022 C CA . ASN B 1 63 ? 34.157 119.696 4.574 1.00 22.21 101 ASN B CA 1
ATOM 3023 C C . ASN B 1 63 ? 33.207 120.388 5.600 1.00 23.12 101 ASN B C 1
ATOM 3024 O O . ASN B 1 63 ? 32.851 119.778 6.626 1.00 23.87 101 ASN B O 1
ATOM 3029 N N . THR B 1 64 ? 32.717 121.553 5.211 1.00 19.17 102 THR B N 1
ATOM 3030 C CA . THR B 1 64 ? 31.807 122.310 6.025 1.00 18.89 102 THR B CA 1
ATOM 3031 C C . THR B 1 64 ? 30.374 121.948 5.710 1.00 18.63 102 THR B C 1
ATOM 3032 O O . THR B 1 64 ? 30.069 121.608 4.550 1.00 20.08 102 THR B O 1
ATOM 3036 N N . ARG B 1 65 ? 29.471 121.995 6.752 1.00 19.44 103 ARG B N 1
ATOM 3037 C CA . ARG B 1 65 ? 28.099 121.610 6.501 1.00 19.18 103 ARG B CA 1
ATOM 3038 C C . ARG B 1 65 ? 27.162 122.489 7.328 1.00 20.85 103 ARG B C 1
ATOM 3039 O O . ARG B 1 65 ? 27.615 123.070 8.373 1.00 19.51 103 ARG B O 1
ATOM 3047 N N . THR B 1 66 ? 25.927 122.723 6.792 1.00 18.53 104 THR B N 1
ATOM 3048 C CA . THR B 1 66 ? 24.818 123.143 7.709 1.00 17.76 104 THR B CA 1
ATOM 3049 C C . THR B 1 66 ? 23.933 121.978 7.447 1.00 17.27 104 THR B C 1
ATOM 3050 O O . THR B 1 66 ? 23.275 121.906 6.313 1.00 17.53 104 THR B O 1
ATOM 3054 N N . GLU B 1 67 ? 23.722 121.088 8.459 1.00 16.43 105 GLU B N 1
ATOM 3055 C CA . GLU B 1 67 ? 23.078 119.807 8.129 1.00 16.26 105 GLU B CA 1
ATOM 3056 C C . GLU B 1 67 ? 22.481 119.248 9.455 1.00 16.99 105 GLU B C 1
ATOM 3057 O O . GLU B 1 67 ? 23.121 119.331 10.529 1.00 17.74 105 GLU B O 1
ATOM 3063 N N . LEU B 1 68 ? 21.293 118.717 9.271 1.00 18.70 106 LEU B N 1
ATOM 3064 C CA . LEU B 1 68 ? 20.581 117.983 10.385 1.00 18.55 106 LEU B CA 1
ATOM 3065 C C . LEU B 1 68 ? 21.182 116.623 10.604 1.00 20.04 106 LEU B C 1
ATOM 3066 O O . LEU B 1 68 ? 21.583 115.946 9.601 1.00 17.47 106 LEU B O 1
ATOM 3071 N N . GLY B 1 69 ? 21.214 116.143 11.872 1.00 19.44 107 GLY B N 1
ATOM 3072 C CA . GLY B 1 69 ? 21.572 114.770 12.088 1.00 19.22 107 GLY B CA 1
ATOM 3073 C C . GLY B 1 69 ? 20.429 114.192 12.927 1.00 20.49 107 GLY B C 1
ATOM 3074 O O . GLY B 1 69 ? 19.928 114.851 13.864 1.00 19.73 107 GLY B O 1
ATOM 3075 N N . GLN B 1 70 ? 19.937 112.999 12.592 1.00 20.49 108 GLN B N 1
ATOM 3076 C CA . GLN B 1 70 ? 18.782 112.410 13.302 1.00 18.48 108 GLN B CA 1
ATOM 3077 C C . GLN B 1 70 ? 19.275 111.999 14.719 1.00 21.50 108 GLN B C 1
ATOM 3078 O O . GLN B 1 70 ? 20.289 111.301 14.879 1.00 21.62 108 GLN B O 1
ATOM 3084 N N . LYS B 1 71 ? 18.451 112.329 15.760 1.00 20.38 109 LYS B N 1
ATOM 3085 C CA . LYS B 1 71 ? 18.928 112.055 17.135 1.00 21.49 109 LYS B CA 1
ATOM 3086 C C . LYS B 1 71 ? 18.806 110.560 17.485 1.00 22.46 109 LYS B C 1
ATOM 3087 O O . LYS B 1 71 ? 19.637 110.042 18.241 1.00 24.06 109 LYS B O 1
ATOM 3093 N N . LYS B 1 72 ? 17.781 109.929 16.967 1.00 21.91 110 LYS B N 1
ATOM 3094 C CA . LYS B 1 72 ? 17.544 108.491 17.425 1.00 26.27 110 LYS B CA 1
ATOM 3095 C C . LYS B 1 72 ? 18.194 107.522 16.424 1.00 25.01 110 LYS B C 1
ATOM 3096 O O . LYS B 1 72 ? 17.764 107.519 15.261 1.00 28.19 110 LYS B O 1
ATOM 3102 N N . HIS B 1 73 ? 19.191 106.779 16.843 1.00 22.42 111 HIS B N 1
ATOM 3103 C CA . HIS B 1 73 ? 19.956 105.993 15.868 1.00 20.76 111 HIS B CA 1
ATOM 3104 C C . HIS B 1 73 ? 19.382 104.638 15.684 1.00 25.60 111 HIS B C 1
ATOM 3105 O O . HIS B 1 73 ? 18.447 104.264 16.450 1.00 23.24 111 HIS B O 1
ATOM 3112 N N . TRP B 1 74 ? 19.910 103.853 14.733 1.00 20.34 112 TRP B N 1
ATOM 3113 C CA . TRP B 1 74 ? 19.299 102.559 14.407 1.00 22.70 112 TRP B CA 1
ATOM 3114 C C . TRP B 1 74 ? 20.309 101.719 13.689 1.00 23.41 112 TRP B C 1
ATOM 3115 O O . TRP B 1 74 ? 21.231 102.274 13.107 1.00 25.69 112 TRP B O 1
ATOM 3126 N N . ILE B 1 75 ? 20.143 100.395 13.717 1.00 25.22 113 ILE B N 1
ATOM 3127 C CA . ILE B 1 75 ? 20.989 99.559 12.910 1.00 23.01 113 ILE B CA 1
ATOM 3128 C C . ILE B 1 75 ? 20.184 99.210 11.643 1.00 23.91 113 ILE B C 1
ATOM 3129 O O . ILE B 1 75 ? 18.971 99.294 11.596 1.00 23.98 113 ILE B O 1
ATOM 3134 N N . PRO B 1 76 ? 20.916 98.805 10.554 1.00 22.71 114 PRO B N 1
ATOM 3135 C CA . PRO B 1 76 ? 20.176 98.555 9.335 1.00 23.02 114 PRO B CA 1
ATOM 3136 C C . PRO B 1 76 ? 19.088 97.462 9.478 1.00 25.98 114 PRO B C 1
ATOM 3137 O O . PRO B 1 76 ? 18.029 97.594 8.866 1.00 23.59 114 PRO B O 1
ATOM 3141 N N . GLU B 1 77 ? 19.344 96.427 10.325 1.00 23.75 115 GLU B N 1
ATOM 3142 C CA . GLU B 1 77 ? 18.314 95.394 10.536 1.00 25.51 115 GLU B CA 1
ATOM 3143 C C . GLU B 1 77 ? 16.998 95.969 11.002 1.00 28.87 115 GLU B C 1
ATOM 3144 O O . GLU B 1 77 ? 15.992 95.394 10.730 1.00 28.51 115 GLU B O 1
ATOM 3150 N N . THR B 1 78 ? 17.028 97.043 11.795 1.00 24.20 116 THR B N 1
ATOM 3151 C CA . THR B 1 78 ? 15.785 97.517 12.294 1.00 24.61 116 THR B CA 1
ATOM 3152 C C . THR B 1 78 ? 15.233 98.628 11.373 1.00 27.60 116 THR B C 1
ATOM 3153 O O . THR B 1 78 ? 14.022 98.918 11.395 1.00 31.98 116 THR B O 1
ATOM 3157 N N . GLY B 1 79 ? 16.140 99.356 10.731 1.00 26.71 117 GLY B N 1
ATOM 3158 C CA . GLY B 1 79 ? 15.630 100.119 9.586 1.00 24.88 117 GLY B CA 1
ATOM 3159 C C . GLY B 1 79 ? 15.231 101.523 9.882 1.00 25.04 117 GLY B C 1
ATOM 3160 O O . GLY B 1 79 ? 15.329 102.070 11.077 1.00 24.09 117 GLY B O 1
ATOM 3161 N N . GLY B 1 80 ? 14.791 102.207 8.802 1.00 21.40 118 GLY B N 1
ATOM 3162 C CA . GLY B 1 80 ? 14.352 103.612 8.974 1.00 19.50 118 GLY B CA 1
ATOM 3163 C C . GLY B 1 80 ? 14.102 104.174 7.532 1.00 21.43 118 GLY B C 1
ATOM 3164 O O . GLY B 1 80 ? 14.629 103.568 6.541 1.00 22.49 118 GLY B O 1
ATOM 3165 N N . LYS B 1 81 ? 13.357 105.246 7.445 1.00 21.25 119 LYS B N 1
ATOM 3166 C CA . LYS B 1 81 ? 13.024 105.822 6.127 1.00 20.44 119 LYS B CA 1
ATOM 3167 C C . LYS B 1 81 ? 13.090 107.295 6.227 1.00 21.43 119 LYS B C 1
ATOM 3168 O O . LYS B 1 81 ? 12.635 107.903 7.229 1.00 21.77 119 LYS B O 1
ATOM 3174 N N . LEU B 1 82 ? 13.772 107.884 5.239 1.00 19.08 120 LEU B N 1
ATOM 3175 C CA . LEU B 1 82 ? 13.872 109.323 5.157 1.00 20.15 120 LEU B CA 1
ATOM 3176 C C . LEU B 1 82 ? 13.292 109.738 3.775 1.00 20.47 120 LEU B C 1
ATOM 3177 O O . LEU B 1 82 ? 13.675 109.204 2.743 1.00 20.80 120 LEU B O 1
ATOM 3182 N N . ASN B 1 83 ? 12.355 110.687 3.755 1.00 18.80 121 ASN B N 1
ATOM 3183 C CA . ASN B 1 83 ? 11.789 111.244 2.529 1.00 20.82 121 ASN B CA 1
ATOM 3184 C C . ASN B 1 83 ? 12.080 112.711 2.488 1.00 22.09 121 ASN B C 1
ATOM 3185 O O . ASN B 1 83 ? 11.906 113.466 3.512 1.00 24.54 121 ASN B O 1
ATOM 3190 N N . ALA B 1 84 ? 12.547 113.200 1.303 1.00 21.07 122 ALA B N 1
ATOM 3191 C CA . ALA B 1 84 ? 12.784 114.624 1.239 1.00 19.75 122 ALA B CA 1
ATOM 3192 C C . ALA B 1 84 ? 12.415 115.158 -0.135 1.00 22.32 122 ALA B C 1
ATOM 3193 O O . ALA B 1 84 ? 12.533 114.426 -1.142 1.00 19.71 122 ALA B O 1
ATOM 3195 N N . THR B 1 85 ? 11.961 116.408 -0.172 1.00 19.94 123 THR B N 1
ATOM 3196 C CA . THR B 1 85 ? 11.749 117.076 -1.464 1.00 20.42 123 THR B CA 1
ATOM 3197 C C . THR B 1 85 ? 12.489 118.349 -1.354 1.00 21.60 123 THR B C 1
ATOM 3198 O O . THR B 1 85 ? 12.312 119.066 -0.376 1.00 21.69 123 THR B O 1
ATOM 3202 N N . LEU B 1 86 ? 13.292 118.666 -2.406 1.00 19.17 124 LEU B N 1
ATOM 3203 C CA . LEU B 1 86 ? 14.209 119.818 -2.234 1.00 17.87 124 LEU B CA 1
ATOM 3204 C C . LEU B 1 86 ? 14.533 120.392 -3.609 1.00 19.75 124 LEU B C 1
ATOM 3205 O O . LEU B 1 86 ? 14.164 119.838 -4.659 1.00 22.24 124 LEU B O 1
ATOM 3210 N N . LYS B 1 87 ? 15.302 121.476 -3.596 1.00 20.92 125 LYS B N 1
ATOM 3211 C CA . LYS B 1 87 ? 15.932 121.912 -4.864 1.00 20.64 125 LYS B CA 1
ATOM 3212 C C . LYS B 1 87 ? 17.280 122.516 -4.395 1.00 22.56 125 LYS B C 1
ATOM 3213 O O . LYS B 1 87 ? 17.408 123.187 -3.349 1.00 21.97 125 LYS B O 1
ATOM 3219 N N . VAL B 1 88 ? 18.280 122.314 -5.201 1.00 21.20 126 VAL B N 1
ATOM 3220 C CA . VAL B 1 88 ? 19.568 122.897 -4.901 1.00 18.81 126 VAL B CA 1
ATOM 3221 C C . VAL B 1 88 ? 19.655 124.278 -5.551 1.00 20.83 126 VAL B C 1
ATOM 3222 O O . VAL B 1 88 ? 19.399 124.460 -6.767 1.00 20.59 126 VAL B O 1
ATOM 3226 N N . GLN B 1 89 ? 19.982 125.281 -4.764 1.00 19.63 127 GLN B N 1
ATOM 3227 C CA . GLN B 1 89 ? 19.927 126.660 -5.311 1.00 19.77 127 GLN B CA 1
ATOM 3228 C C . GLN B 1 89 ? 21.369 127.104 -5.625 1.00 22.28 127 GLN B C 1
ATOM 3229 O O . GLN B 1 89 ? 21.502 128.050 -6.407 1.00 21.73 127 GLN B O 1
ATOM 3235 N N . HIS B 1 90 ? 22.442 126.471 -5.077 1.00 19.95 128 HIS B N 1
ATOM 3236 C CA . HIS B 1 90 ? 23.820 126.971 -5.376 1.00 20.40 128 HIS B CA 1
ATOM 3237 C C . HIS B 1 90 ? 24.802 125.931 -4.972 1.00 20.58 128 HIS B C 1
ATOM 3238 O O . HIS B 1 90 ? 24.638 125.258 -3.957 1.00 19.78 128 HIS B O 1
ATOM 3245 N N . VAL B 1 91 ? 25.835 125.710 -5.845 1.00 19.56 129 VAL B N 1
ATOM 3246 C CA . VAL B 1 91 ? 27.020 124.980 -5.460 1.00 17.17 129 VAL B CA 1
ATOM 3247 C C . VAL B 1 91 ? 28.249 125.833 -5.724 1.00 20.44 129 VAL B C 1
ATOM 3248 O O . VAL B 1 91 ? 28.125 126.874 -6.312 1.00 21.57 129 VAL B O 1
ATOM 3252 N N . SER B 1 92 ? 29.408 125.459 -5.246 1.00 19.53 130 SER B N 1
ATOM 3253 C CA . SER B 1 92 ? 30.529 126.397 -5.338 1.00 20.48 130 SER B CA 1
ATOM 3254 C C . SER B 1 92 ? 30.842 126.621 -6.825 1.00 20.94 130 SER B C 1
ATOM 3255 O O . SER B 1 92 ? 30.821 125.662 -7.603 1.00 21.60 130 SER B O 1
ATOM 3258 N N . THR B 1 93 ? 31.096 127.907 -7.115 1.00 21.59 131 THR B N 1
ATOM 3259 C CA . THR B 1 93 ? 31.404 128.269 -8.512 1.00 25.15 131 THR B CA 1
ATOM 3260 C C . THR B 1 93 ? 32.927 128.192 -8.730 1.00 27.61 131 THR B C 1
ATOM 3261 O O . THR B 1 93 ? 33.353 128.358 -9.922 1.00 28.02 131 THR B O 1
ATOM 3265 N N . SER B 1 94 ? 33.729 127.851 -7.705 1.00 21.77 132 SER B N 1
ATOM 3266 C CA . SER B 1 94 ? 35.142 127.647 -7.880 1.00 23.28 132 SER B CA 1
ATOM 3267 C C . SER B 1 94 ? 35.541 126.270 -7.375 1.00 21.53 132 SER B C 1
ATOM 3268 O O . SER B 1 94 ? 34.776 125.608 -6.636 1.00 21.51 132 SER B O 1
ATOM 3271 N N . GLY B 1 95 ? 36.674 125.828 -7.910 1.00 20.70 133 GLY B N 1
ATOM 3272 C CA . GLY B 1 95 ? 37.179 124.442 -7.536 1.00 18.65 133 GLY B CA 1
ATOM 3273 C C . GLY B 1 95 ? 37.897 123.899 -8.765 1.00 20.60 133 GLY B C 1
ATOM 3274 O O . GLY B 1 95 ? 37.676 124.346 -9.926 1.00 23.27 133 GLY B O 1
ATOM 3275 N N . ASP B 1 96 ? 38.729 122.943 -8.495 1.00 19.90 134 ASP B N 1
ATOM 3276 C CA . ASP B 1 96 ? 39.541 122.277 -9.591 1.00 17.85 134 ASP B CA 1
ATOM 3277 C C . ASP B 1 96 ? 38.633 121.273 -10.232 1.00 20.31 134 ASP B C 1
ATOM 3278 O O . ASP B 1 96 ? 38.162 120.281 -9.543 1.00 20.47 134 ASP B O 1
ATOM 3283 N N . ALA B 1 97 ? 38.333 121.459 -11.506 1.00 18.90 135 ALA B N 1
ATOM 3284 C CA . ALA B 1 97 ? 37.348 120.588 -12.126 1.00 19.01 135 ALA B CA 1
ATOM 3285 C C . ALA B 1 97 ? 37.863 119.168 -12.339 1.00 19.20 135 ALA B C 1
ATOM 3286 O O . ALA B 1 97 ? 37.057 118.342 -12.681 1.00 20.42 135 ALA B O 1
ATOM 3288 N N . ARG B 1 98 ? 39.113 118.895 -12.046 1.00 18.16 136 ARG B N 1
ATOM 3289 C CA . ARG B 1 98 ? 39.573 117.545 -12.216 1.00 16.82 136 ARG B CA 1
ATOM 3290 C C . ARG B 1 98 ? 39.188 116.673 -10.982 1.00 18.28 136 ARG B C 1
ATOM 3291 O O . ARG B 1 98 ? 39.393 115.424 -10.976 1.00 20.49 136 ARG B O 1
ATOM 3299 N N . VAL B 1 99 ? 38.810 117.402 -9.915 1.00 18.45 137 VAL B N 1
ATOM 3300 C CA . VAL B 1 99 ? 38.619 116.696 -8.591 1.00 19.50 137 VAL B CA 1
ATOM 3301 C C . VAL B 1 99 ? 37.145 116.271 -8.525 1.00 18.49 137 VAL B C 1
ATOM 3302 O O . VAL B 1 99 ? 36.222 117.029 -8.752 1.00 19.22 137 VAL B O 1
ATOM 3306 N N . ALA B 1 100 ? 36.924 114.960 -8.250 1.00 16.82 138 ALA B N 1
ATOM 3307 C CA . ALA B 1 100 ? 35.570 114.363 -8.339 1.00 16.73 138 ALA B CA 1
ATOM 3308 C C . ALA B 1 100 ? 34.504 115.130 -7.441 1.00 15.84 138 ALA B C 1
ATOM 3309 O O . ALA B 1 100 ? 33.340 115.298 -7.889 1.00 17.75 138 ALA B O 1
ATOM 3311 N N . ALA B 1 101 ? 34.931 115.564 -6.259 1.00 15.75 139 ALA B N 1
ATOM 3312 C CA . ALA B 1 101 ? 33.897 116.191 -5.331 1.00 16.10 139 ALA B CA 1
ATOM 3313 C C . ALA B 1 101 ? 33.616 117.626 -5.712 1.00 16.60 139 ALA B C 1
ATOM 3314 O O . ALA B 1 101 ? 32.728 118.265 -5.173 1.00 16.24 139 ALA B O 1
ATOM 3316 N N . SER B 1 102 ? 34.418 118.232 -6.623 1.00 16.61 140 SER B N 1
ATOM 3317 C CA . SER B 1 102 ? 34.166 119.691 -6.810 1.00 14.88 140 SER B CA 1
ATOM 3318 C C . SER B 1 102 ? 32.820 120.025 -7.309 1.00 16.35 140 SER B C 1
ATOM 3319 O O . SER B 1 102 ? 32.158 119.302 -8.061 1.00 16.62 140 SER B O 1
ATOM 3322 N N . TYR B 1 103 ? 32.328 121.191 -6.861 1.00 17.36 141 TYR B N 1
ATOM 3323 C CA . TYR B 1 103 ? 31.012 121.748 -7.274 1.00 18.39 141 TYR B CA 1
ATOM 3324 C C . TYR B 1 103 ? 29.849 120.904 -6.837 1.00 17.13 141 TYR B C 1
ATOM 3325 O O . TYR B 1 103 ? 28.812 120.912 -7.532 1.00 17.51 141 TYR B O 1
ATOM 3334 N N . SER B 1 104 ? 30.024 120.167 -5.723 1.00 16.59 142 SER B N 1
ATOM 3335 C CA . SER B 1 104 ? 28.916 119.300 -5.348 1.00 18.03 142 SER B CA 1
ATOM 3336 C C . SER B 1 104 ? 28.502 119.586 -3.848 1.00 17.19 142 SER B C 1
ATOM 3337 O O . SER B 1 104 ? 29.249 120.273 -3.106 1.00 16.95 142 SER B O 1
ATOM 3340 N N . VAL B 1 105 ? 27.371 119.012 -3.505 1.00 15.71 143 VAL B N 1
ATOM 3341 C CA . VAL B 1 105 ? 26.786 119.199 -2.100 1.00 13.91 143 VAL B CA 1
ATOM 3342 C C . VAL B 1 105 ? 26.091 117.886 -1.838 1.00 15.06 143 VAL B C 1
ATOM 3343 O O . VAL B 1 105 ? 25.389 117.379 -2.741 1.00 16.06 143 VAL B O 1
ATOM 3347 N N . VAL B 1 106 ? 26.205 117.381 -0.579 1.00 16.07 144 VAL B N 1
ATOM 3348 C CA . VAL B 1 106 ? 25.483 116.103 -0.241 1.00 15.19 144 VAL B CA 1
ATOM 3349 C C . VAL B 1 106 ? 24.213 116.635 0.449 1.00 15.68 144 VAL B C 1
ATOM 3350 O O . VAL B 1 106 ? 24.303 117.513 1.341 1.00 17.29 144 VAL B O 1
ATOM 3354 N N . VAL B 1 107 ? 23.051 116.072 0.072 1.00 14.62 145 VAL B N 1
ATOM 3355 C CA . VAL B 1 107 ? 21.708 116.540 0.441 1.00 14.42 145 VAL B CA 1
ATOM 3356 C C . VAL B 1 107 ? 20.993 115.469 1.244 1.00 15.10 145 VAL B C 1
ATOM 3357 O O . VAL B 1 107 ? 19.928 115.772 1.739 1.00 17.15 145 VAL B O 1
ATOM 3361 N N . GLY B 1 108 ? 21.632 114.293 1.395 1.00 14.89 146 GLY B N 1
ATOM 3362 C CA . GLY B 1 108 ? 21.033 113.314 2.356 1.00 15.05 146 GLY B CA 1
ATOM 3363 C C . GLY B 1 108 ? 22.035 112.197 2.572 1.00 17.42 146 GLY B C 1
ATOM 3364 O O . GLY B 1 108 ? 22.900 111.964 1.676 1.00 17.62 146 GLY B O 1
ATOM 3365 N N . GLN B 1 109 ? 22.023 111.575 3.765 1.00 16.08 147 GLN B N 1
ATOM 3366 C CA . GLN B 1 109 ? 23.108 110.524 3.981 1.00 16.46 147 GLN B CA 1
ATOM 3367 C C . GLN B 1 109 ? 22.489 109.587 5.022 1.00 16.75 147 GLN B C 1
ATOM 3368 O O . GLN B 1 109 ? 21.548 109.899 5.765 1.00 17.63 147 GLN B O 1
ATOM 3374 N N . ILE B 1 110 ? 23.075 108.400 5.053 1.00 16.44 148 ILE B N 1
ATOM 3375 C CA . ILE B 1 110 ? 23.057 107.564 6.303 1.00 16.79 148 ILE B CA 1
ATOM 3376 C C . ILE B 1 110 ? 24.509 107.620 6.750 1.00 19.20 148 ILE B C 1
ATOM 3377 O O . ILE B 1 110 ? 25.453 107.333 5.930 1.00 20.17 148 ILE B O 1
ATOM 3382 N N . HIS B 1 111 ? 24.760 107.941 8.039 1.00 17.98 149 HIS B N 1
ATOM 3383 C CA . HIS B 1 111 ? 26.136 108.050 8.519 1.00 19.45 149 HIS B CA 1
ATOM 3384 C C . HIS B 1 111 ? 26.270 107.123 9.720 1.00 18.93 149 HIS B C 1
ATOM 3385 O O . HIS B 1 111 ? 25.358 107.057 10.598 1.00 21.30 149 HIS B O 1
ATOM 3392 N N . SER B 1 112 ? 27.338 106.332 9.752 1.00 20.74 150 SER B N 1
ATOM 3393 C CA A SER B 1 112 ? 27.561 105.440 10.911 0.50 21.39 150 SER B CA 1
ATOM 3394 C CA B SER B 1 112 ? 27.591 105.471 10.942 0.50 22.66 150 SER B CA 1
ATOM 3395 C C . SER B 1 112 ? 28.049 106.235 12.138 1.00 23.79 150 SER B C 1
ATOM 3396 O O . SER B 1 112 ? 28.939 107.095 12.051 1.00 22.50 150 SER B O 1
ATOM 3401 N N . ASP B 1 113 ? 27.484 105.862 13.314 1.00 24.85 151 ASP B N 1
ATOM 3402 C CA . ASP B 1 113 ? 27.912 106.497 14.545 1.00 27.28 151 ASP B CA 1
ATOM 3403 C C . ASP B 1 113 ? 29.109 105.796 15.223 1.00 30.92 151 ASP B C 1
ATOM 3404 O O . ASP B 1 113 ? 29.554 106.255 16.288 1.00 34.81 151 ASP B O 1
ATOM 3409 N N . GLU B 1 114 ? 29.552 104.690 14.702 1.00 29.16 152 GLU B N 1
ATOM 3410 C CA . GLU B 1 114 ? 30.605 103.921 15.355 1.00 30.64 152 GLU B CA 1
ATOM 3411 C C . GLU B 1 114 ? 31.519 103.214 14.371 1.00 31.03 152 GLU B C 1
ATOM 3412 O O . GLU B 1 114 ? 31.345 103.311 13.130 1.00 30.13 152 GLU B O 1
ATOM 3418 N N . GLY B 1 115 ? 32.498 102.511 14.898 1.00 28.78 153 GLY B N 1
ATOM 3419 C CA . GLY B 1 115 ? 33.390 101.769 13.998 1.00 27.71 153 GLY B CA 1
ATOM 3420 C C . GLY B 1 115 ? 34.195 102.833 13.188 1.00 27.79 153 GLY B C 1
ATOM 3421 O O . GLY B 1 115 ? 34.634 103.882 13.709 1.00 27.46 153 GLY B O 1
ATOM 3422 N N . HIS B 1 116 ? 34.253 102.585 11.885 1.00 25.22 154 HIS B N 1
ATOM 3423 C CA . HIS B 1 116 ? 34.899 103.520 10.943 1.00 24.28 154 HIS B CA 1
ATOM 3424 C C . HIS B 1 116 ? 34.153 104.776 10.743 1.00 26.15 154 HIS B C 1
ATOM 3425 O O . HIS B 1 116 ? 34.701 105.754 10.222 1.00 26.91 154 HIS B O 1
ATOM 3432 N N . GLU B 1 117 ? 32.925 104.852 11.194 1.00 24.41 155 GLU B N 1
ATOM 3433 C CA . GLU B 1 117 ? 32.118 106.060 10.937 1.00 23.55 155 GLU B CA 1
ATOM 3434 C C . GLU B 1 117 ? 31.960 106.453 9.433 1.00 23.30 155 GLU B C 1
ATOM 3435 O O . GLU B 1 117 ? 32.019 107.615 9.062 1.00 22.68 155 GLU B O 1
ATOM 3441 N N . ASN B 1 118 ? 31.780 105.408 8.643 1.00 21.45 156 ASN B N 1
ATOM 3442 C CA . ASN B 1 118 ? 31.625 105.598 7.161 1.00 21.95 156 ASN B CA 1
ATOM 3443 C C . ASN B 1 118 ? 30.155 105.750 6.819 1.00 23.84 156 ASN B C 1
ATOM 3444 O O . ASN B 1 118 ? 29.265 105.715 7.670 1.00 22.61 156 ASN B O 1
ATOM 3449 N N . GLU B 1 119 ? 29.879 106.101 5.544 1.00 20.69 157 GLU B N 1
ATOM 3450 C CA . GLU B 1 119 ? 28.467 106.298 5.125 1.00 18.28 157 GLU B CA 1
ATOM 3451 C C . GLU B 1 119 ? 27.973 105.234 4.179 1.00 20.13 157 GLU B C 1
ATOM 3452 O O . GLU B 1 119 ? 28.427 105.177 3.032 1.00 20.78 157 GLU B O 1
ATOM 3458 N N . PRO B 1 120 ? 26.932 104.508 4.561 1.00 19.12 158 PRO B N 1
ATOM 3459 C CA . PRO B 1 120 ? 26.263 103.584 3.626 1.00 20.08 158 PRO B CA 1
ATOM 3460 C C . PRO B 1 120 ? 25.700 104.410 2.442 1.00 19.10 158 PRO B C 1
ATOM 3461 O O . PRO B 1 120 ? 25.579 103.830 1.342 1.00 19.88 158 PRO B O 1
ATOM 3465 N N . ILE B 1 121 ? 25.312 105.671 2.645 1.00 17.16 159 ILE B N 1
ATOM 3466 C CA . ILE B 1 121 ? 24.938 106.399 1.402 1.00 15.56 159 ILE B CA 1
ATOM 3467 C C . ILE B 1 121 ? 25.125 107.872 1.653 1.00 16.00 159 ILE B C 1
ATOM 3468 O O . ILE B 1 121 ? 24.879 108.426 2.764 1.00 18.03 159 ILE B O 1
ATOM 3473 N N . LYS B 1 122 ? 25.633 108.508 0.572 1.00 15.42 160 LYS B N 1
ATOM 3474 C CA . LYS B 1 122 ? 25.544 110.005 0.558 1.00 15.57 160 LYS B CA 1
ATOM 3475 C C . LYS B 1 122 ? 24.930 110.360 -0.831 1.00 17.78 160 LYS B C 1
ATOM 3476 O O . LYS B 1 122 ? 25.362 109.798 -1.849 1.00 16.34 160 LYS B O 1
ATOM 3482 N N . ILE B 1 123 ? 23.918 111.219 -0.861 1.00 16.24 161 ILE B N 1
ATOM 3483 C CA . ILE B 1 123 ? 23.225 111.604 -2.131 1.00 15.49 161 ILE B CA 1
ATOM 3484 C C . ILE B 1 123 ? 23.836 112.995 -2.473 1.00 14.93 161 ILE B C 1
ATOM 3485 O O . ILE B 1 123 ? 23.837 113.899 -1.604 1.00 15.54 161 ILE B O 1
ATOM 3490 N N . PHE B 1 124 ? 24.374 113.102 -3.707 1.00 14.40 162 PHE B N 1
ATOM 3491 C CA . PHE B 1 124 ? 25.007 114.411 -4.113 1.00 13.83 162 PHE B CA 1
ATOM 3492 C C . PHE B 1 124 ? 24.246 115.039 -5.243 1.00 16.51 162 PHE B C 1
ATOM 3493 O O . PHE B 1 124 ? 23.617 114.374 -6.084 1.00 15.81 162 PHE B O 1
ATOM 3501 N N . TYR B 1 125 ? 24.372 116.376 -5.286 1.00 14.62 163 TYR B N 1
ATOM 3502 C CA . TYR B 1 125 ? 23.998 117.119 -6.490 1.00 15.71 163 TYR B CA 1
ATOM 3503 C C . TYR B 1 125 ? 25.309 117.818 -6.899 1.00 17.43 163 TYR B C 1
ATOM 3504 O O . TYR B 1 125 ? 25.979 118.414 -6.082 1.00 17.86 163 TYR B O 1
ATOM 3513 N N . LYS B 1 126 ? 25.683 117.748 -8.179 1.00 16.74 164 LYS B N 1
ATOM 3514 C CA . LYS B 1 126 ? 26.967 118.384 -8.563 1.00 15.36 164 LYS B CA 1
ATOM 3515 C C . LYS B 1 126 ? 26.656 119.055 -9.922 1.00 16.07 164 LYS B C 1
ATOM 3516 O O . LYS B 1 126 ? 26.071 118.489 -10.846 1.00 18.96 164 LYS B O 1
ATOM 3522 N N . LYS B 1 127 ? 27.137 120.316 -10.050 1.00 15.74 165 LYS B N 1
ATOM 3523 C CA . LYS B 1 127 ? 26.877 121.015 -11.336 1.00 17.77 165 LYS B CA 1
ATOM 3524 C C . LYS B 1 127 ? 28.144 121.823 -11.668 1.00 19.09 165 LYS B C 1
ATOM 3525 O O . LYS B 1 127 ? 28.677 122.621 -10.858 1.00 19.81 165 LYS B O 1
ATOM 3531 N N . PHE B 1 128 ? 28.709 121.538 -12.874 1.00 18.65 166 PHE B N 1
ATOM 3532 C CA . PHE B 1 128 ? 29.832 122.346 -13.227 1.00 19.23 166 PHE B CA 1
ATOM 3533 C C . PHE B 1 128 ? 29.460 123.821 -13.504 1.00 21.46 166 PHE B C 1
ATOM 3534 O O . PHE B 1 128 ? 28.310 124.134 -13.911 1.00 21.85 166 PHE B O 1
ATOM 3542 N N . PRO B 1 129 ? 30.448 124.684 -13.345 1.00 21.19 167 PRO B N 1
ATOM 3543 C CA . PRO B 1 129 ? 30.181 126.116 -13.486 1.00 24.42 167 PRO B CA 1
ATOM 3544 C C . PRO B 1 129 ? 29.674 126.400 -14.919 1.00 27.46 167 PRO B C 1
ATOM 3545 O O . PRO B 1 129 ? 30.153 125.776 -15.904 1.00 29.38 167 PRO B O 1
ATOM 3549 N N . GLY B 1 130 ? 28.666 127.290 -14.985 1.00 29.04 168 GLY B N 1
ATOM 3550 C CA . GLY B 1 130 ? 28.136 127.593 -16.350 1.00 30.42 168 GLY B CA 1
ATOM 3551 C C . GLY B 1 130 ? 27.198 126.530 -16.961 1.00 33.83 168 GLY B C 1
ATOM 3552 O O . GLY B 1 130 ? 26.432 126.871 -17.877 1.00 34.53 168 GLY B O 1
ATOM 3553 N N . HIS B 1 131 ? 27.196 125.255 -16.509 1.00 25.79 169 HIS B N 1
ATOM 3554 C CA . HIS B 1 131 ? 26.170 124.383 -16.994 1.00 25.37 169 HIS B CA 1
ATOM 3555 C C . HIS B 1 131 ? 24.794 124.791 -16.523 1.00 28.35 169 HIS B C 1
ATOM 3556 O O . HIS B 1 131 ? 24.692 125.262 -15.373 1.00 25.86 169 HIS B O 1
ATOM 3563 N N . THR B 1 132 ? 23.720 124.461 -17.305 1.00 27.36 170 THR B N 1
ATOM 3564 C CA . THR B 1 132 ? 22.342 124.613 -16.768 1.00 30.44 170 THR B CA 1
ATOM 3565 C C . THR B 1 132 ? 22.007 123.340 -15.946 1.00 27.87 170 THR B C 1
ATOM 3566 O O . THR B 1 132 ? 21.449 123.483 -14.843 1.00 29.85 170 THR B O 1
ATOM 3570 N N . LYS B 1 133 ? 22.343 122.159 -16.472 1.00 27.52 171 LYS B N 1
ATOM 3571 C CA . LYS B 1 133 ? 21.891 120.937 -15.778 1.00 24.69 171 LYS B CA 1
ATOM 3572 C C . LYS B 1 133 ? 23.093 120.413 -14.913 1.00 24.08 171 LYS B C 1
ATOM 3573 O O . LYS B 1 133 ? 24.239 120.350 -15.421 1.00 24.02 171 LYS B O 1
ATOM 3579 N N . GLY B 1 134 ? 22.776 119.991 -13.664 1.00 23.78 172 GLY B N 1
ATOM 3580 C CA . GLY B 1 134 ? 23.773 119.248 -12.861 1.00 20.47 172 GLY B CA 1
ATOM 3581 C C . GLY B 1 134 ? 23.326 117.782 -12.760 1.00 21.33 172 GLY B C 1
ATOM 3582 O O . GLY B 1 134 ? 22.272 117.405 -13.378 1.00 22.54 172 GLY B O 1
ATOM 3583 N N . SER B 1 135 ? 24.049 117.013 -11.970 1.00 17.57 173 SER B N 1
ATOM 3584 C CA . SER B 1 135 ? 23.747 115.622 -11.939 1.00 18.31 173 SER B CA 1
ATOM 3585 C C . SER B 1 135 ? 23.348 115.297 -10.486 1.00 18.33 173 SER B C 1
ATOM 3586 O O . SER B 1 135 ? 23.885 115.966 -9.529 1.00 18.50 173 SER B O 1
ATOM 3589 N N . VAL B 1 136 ? 22.571 114.227 -10.319 1.00 18.65 174 VAL B N 1
ATOM 3590 C CA . VAL B 1 136 ? 22.316 113.734 -8.937 1.00 17.57 174 VAL B CA 1
ATOM 3591 C C . VAL B 1 136 ? 22.908 112.315 -8.993 1.00 17.13 174 VAL B C 1
ATOM 3592 O O . VAL B 1 136 ? 22.644 111.536 -9.973 1.00 18.66 174 VAL B O 1
ATOM 3596 N N . PHE B 1 137 ? 23.713 111.988 -7.945 1.00 15.95 175 PHE B N 1
ATOM 3597 C CA . PHE B 1 137 ? 24.213 110.622 -7.932 1.00 15.07 175 PHE B CA 1
ATOM 3598 C C . PHE B 1 137 ? 24.335 110.212 -6.460 1.00 15.39 175 PHE B C 1
ATOM 3599 O O . PHE B 1 137 ? 24.233 111.082 -5.601 1.00 17.98 175 PHE B O 1
ATOM 3607 N N . TRP B 1 138 ? 24.569 108.905 -6.182 1.00 15.50 176 TRP B N 1
ATOM 3608 C CA . TRP B 1 138 ? 24.747 108.536 -4.777 1.00 14.77 176 TRP B CA 1
ATOM 3609 C C . TRP B 1 138 ? 25.892 107.631 -4.588 1.00 15.35 176 TRP B C 1
ATOM 3610 O O . TRP B 1 138 ? 26.161 106.843 -5.541 1.00 16.10 176 TRP B O 1
ATOM 3621 N N . ASN B 1 139 ? 26.599 107.763 -3.462 1.00 14.91 177 ASN B N 1
ATOM 3622 C CA . ASN B 1 139 ? 27.818 106.986 -3.217 1.00 15.26 177 ASN B CA 1
ATOM 3623 C C . ASN B 1 139 ? 27.590 106.012 -2.060 1.00 14.82 177 ASN B C 1
ATOM 3624 O O . ASN B 1 139 ? 26.920 106.392 -1.099 1.00 17.04 177 ASN B O 1
ATOM 3629 N N . TYR B 1 140 ? 28.093 104.789 -2.246 1.00 15.75 178 TYR B N 1
ATOM 3630 C CA 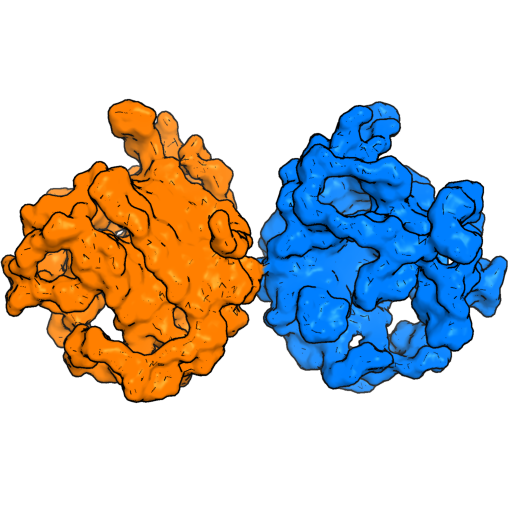. TYR B 1 140 ? 28.117 103.839 -1.136 1.00 17.25 178 TYR B CA 1
ATOM 3631 C C . TYR B 1 140 ? 29.584 103.755 -0.704 1.00 18.05 178 TYR B C 1
ATOM 3632 O O . TYR B 1 140 ? 30.523 103.597 -1.554 1.00 18.99 178 TYR B O 1
ATOM 3641 N N . GLU B 1 141 ? 29.834 103.929 0.602 1.00 15.79 179 GLU B N 1
ATOM 3642 C CA . GLU B 1 141 ? 31.221 103.778 1.094 1.00 16.83 179 GLU B CA 1
ATOM 3643 C C . GLU B 1 141 ? 31.396 102.447 1.741 1.00 17.81 179 GLU B C 1
ATOM 3644 O O . GLU B 1 141 ? 30.553 101.981 2.566 1.00 19.21 179 GLU B O 1
ATOM 3650 N N . ILE B 1 142 ? 32.417 101.669 1.345 1.00 18.68 180 ILE B N 1
ATOM 3651 C CA . ILE B 1 142 ? 32.577 100.345 1.980 1.00 19.69 180 ILE B CA 1
ATOM 3652 C C . ILE B 1 142 ? 32.828 100.482 3.510 1.00 21.04 180 ILE B C 1
ATOM 3653 O O . ILE B 1 142 ? 33.530 101.379 3.988 1.00 18.65 180 ILE B O 1
ATOM 3658 N N . ASN B 1 143 ? 32.351 99.484 4.252 1.00 19.70 181 ASN B N 1
ATOM 3659 C CA . ASN B 1 143 ? 32.717 99.417 5.692 1.00 22.15 181 ASN B CA 1
ATOM 3660 C C . ASN B 1 143 ? 34.007 98.528 5.764 1.00 24.20 181 ASN B C 1
ATOM 3661 O O . ASN B 1 143 ? 33.937 97.300 5.867 1.00 25.08 181 ASN B O 1
ATOM 3666 N N . THR B 1 144 ? 35.113 99.202 5.537 1.00 25.59 182 THR B N 1
ATOM 3667 C CA . THR B 1 144 ? 36.403 98.599 5.175 1.00 26.80 182 THR B CA 1
ATOM 3668 C C . THR B 1 144 ? 36.732 97.492 6.213 1.00 28.10 182 THR B C 1
ATOM 3669 O O . THR B 1 144 ? 36.662 97.730 7.432 1.00 26.55 182 THR B O 1
ATOM 3673 N N . LYS B 1 145 ? 37.157 96.341 5.722 1.00 28.82 183 LYS B N 1
ATOM 3674 C CA . LYS B 1 145 ? 37.687 95.337 6.644 1.00 30.85 183 LYS B CA 1
ATOM 3675 C C . LYS B 1 145 ? 39.078 95.818 7.082 1.00 34.64 183 LYS B C 1
ATOM 3676 O O . LYS B 1 145 ? 39.938 96.038 6.262 1.00 35.43 183 LYS B O 1
ATOM 3682 N N . GLY B 1 146 ? 39.330 95.904 8.372 1.00 39.35 184 GLY B N 1
ATOM 3683 C CA . GLY B 1 146 ? 40.666 96.369 8.813 1.00 44.82 184 GLY B CA 1
ATOM 3684 C C . GLY B 1 146 ? 40.807 97.894 8.637 1.00 42.97 184 GLY B C 1
ATOM 3685 O O . GLY B 1 146 ? 39.847 98.644 8.841 1.00 44.52 184 GLY B O 1
ATOM 3686 N N . ASP B 1 147 ? 41.980 98.352 8.255 1.00 39.79 185 ASP B N 1
ATOM 3687 C CA . ASP B 1 147 ? 42.326 99.745 8.314 1.00 40.11 185 ASP B CA 1
ATOM 3688 C C . ASP B 1 147 ? 41.449 100.604 7.326 1.00 33.98 185 ASP B C 1
ATOM 3689 O O . ASP B 1 147 ? 41.540 100.432 6.096 1.00 34.69 185 ASP B O 1
ATOM 3694 N N . ASN B 1 148 ? 40.801 101.617 7.890 1.00 29.76 186 ASN B N 1
ATOM 3695 C CA . ASN B 1 148 ? 39.942 102.438 7.091 1.00 27.87 186 ASN B CA 1
ATOM 3696 C C . ASN B 1 148 ? 40.723 103.346 6.113 1.00 28.51 186 ASN B C 1
ATOM 3697 O O . ASN B 1 148 ? 40.142 104.042 5.277 1.00 26.21 186 ASN B O 1
ATOM 3702 N N . SER B 1 149 ? 42.041 103.431 6.228 1.00 30.73 187 SER B N 1
ATOM 3703 C CA . SER B 1 149 ? 42.728 104.343 5.313 1.00 31.95 187 SER B CA 1
ATOM 3704 C C . SER B 1 149 ? 42.619 103.704 3.841 1.00 31.20 187 SER B C 1
ATOM 3705 O O . SER B 1 149 ? 42.922 104.379 2.873 1.00 31.53 187 SER B O 1
ATOM 3708 N N . LYS B 1 150 ? 42.257 102.440 3.670 1.00 26.30 188 LYS B N 1
ATOM 3709 C CA . LYS B 1 150 ? 42.017 101.907 2.341 1.00 28.74 188 LYS B CA 1
ATOM 3710 C C . LYS B 1 150 ? 40.543 101.985 1.830 1.00 27.12 188 LYS B C 1
ATOM 3711 O O . LYS B 1 150 ? 40.178 101.316 0.854 1.00 26.74 188 LYS B O 1
ATOM 3717 N N . ARG B 1 151 ? 39.724 102.796 2.486 1.00 24.04 189 ARG B N 1
ATOM 3718 C CA . ARG B 1 151 ? 38.301 102.881 2.139 1.00 22.51 189 ARG B CA 1
ATOM 3719 C C . ARG B 1 151 ? 38.129 103.518 0.739 1.00 24.45 189 ARG B C 1
ATOM 3720 O O . ARG B 1 151 ? 39.054 104.188 0.248 1.00 24.81 189 ARG B O 1
ATOM 3728 N N . TRP B 1 152 ? 36.959 103.371 0.190 1.00 21.61 190 TRP B N 1
ATOM 3729 C CA . TRP B 1 152 ? 36.634 104.131 -1.060 1.00 19.95 190 TRP B CA 1
ATOM 3730 C C . TRP B 1 152 ? 35.113 104.174 -1.129 1.00 18.81 190 TRP B C 1
ATOM 3731 O O . TRP B 1 152 ? 34.363 103.410 -0.464 1.00 19.35 190 TRP B O 1
ATOM 3742 N N . ASP B 1 153 ? 34.638 105.160 -1.910 1.00 18.32 191 ASP B N 1
ATOM 3743 C CA . ASP B 1 153 ? 33.243 105.278 -2.248 1.00 19.57 191 ASP B CA 1
ATOM 3744 C C . ASP B 1 153 ? 33.040 104.789 -3.692 1.00 20.62 191 ASP B C 1
ATOM 3745 O O . ASP B 1 153 ? 33.967 104.944 -4.544 1.00 20.49 191 ASP B O 1
ATOM 3750 N N . TYR B 1 154 ? 31.904 104.197 -3.940 1.00 17.85 192 TYR B N 1
ATOM 3751 C CA . TYR B 1 154 ? 31.497 103.793 -5.383 1.00 17.67 192 TYR B CA 1
ATOM 3752 C C . TYR B 1 154 ? 30.241 104.647 -5.684 1.00 19.11 192 TYR B C 1
ATOM 3753 O O . TYR B 1 154 ? 29.223 104.656 -4.909 1.00 18.49 192 TYR B O 1
ATOM 3762 N N . SER B 1 155 ? 30.295 105.395 -6.831 1.00 16.25 193 SER B N 1
ATOM 3763 C CA . SER B 1 155 ? 29.262 106.390 -7.120 1.00 15.75 193 SER B CA 1
ATOM 3764 C C . SER B 1 155 ? 28.345 105.816 -8.216 1.00 17.36 193 SER B C 1
ATOM 3765 O O . SER B 1 155 ? 28.836 105.296 -9.280 1.00 18.96 193 SER B O 1
ATOM 3768 N N . THR B 1 156 ? 27.034 105.998 -8.059 1.00 17.16 194 THR B N 1
ATOM 3769 C CA . THR B 1 156 ? 26.091 105.480 -9.044 1.00 17.17 194 THR B CA 1
ATOM 3770 C C . THR B 1 156 ? 25.241 106.685 -9.432 1.00 17.41 194 THR B C 1
ATOM 3771 O O . THR B 1 156 ? 24.633 107.403 -8.632 1.00 17.16 194 THR B O 1
ATOM 3775 N N . ALA B 1 157 ? 25.169 106.915 -10.766 1.00 17.32 195 ALA B N 1
ATOM 3776 C CA . ALA B 1 157 ? 24.429 108.082 -11.267 1.00 17.51 195 ALA B CA 1
ATOM 3777 C C . ALA B 1 157 ? 22.870 107.861 -11.071 1.00 19.34 195 ALA B C 1
ATOM 3778 O O . ALA B 1 157 ? 22.325 106.743 -11.264 1.00 19.73 195 ALA B O 1
ATOM 3780 N N . VAL B 1 158 ? 22.172 108.936 -10.798 1.00 17.71 196 VAL B N 1
ATOM 3781 C CA . VAL B 1 158 ? 20.684 108.888 -10.799 1.00 18.32 196 VAL B CA 1
ATOM 3782 C C . VAL B 1 158 ? 20.236 109.602 -12.049 1.00 20.85 196 VAL B C 1
ATOM 3783 O O . VAL B 1 158 ? 19.608 108.957 -12.945 1.00 22.65 196 VAL B O 1
ATOM 3787 N N . TRP B 1 159 ? 20.487 110.901 -12.140 1.00 18.80 197 TRP B N 1
ATOM 3788 C CA . TRP B 1 159 ? 20.208 111.611 -13.409 1.00 21.26 197 TRP B CA 1
ATOM 3789 C C . TRP B 1 159 ? 21.489 112.334 -13.759 1.00 22.21 197 TRP B C 1
ATOM 3790 O O . TRP B 1 159 ? 22.089 113.086 -12.952 1.00 22.31 197 TRP B O 1
ATOM 3801 N N . GLY B 1 160 ? 21.997 112.061 -14.979 1.00 22.15 198 GLY B N 1
ATOM 3802 C CA . GLY B 1 160 ? 23.262 112.794 -15.310 1.00 20.68 198 GLY B CA 1
ATOM 3803 C C . GLY B 1 160 ? 24.474 111.901 -15.035 1.00 20.93 198 GLY B C 1
ATOM 3804 O O . GLY B 1 160 ? 24.467 110.649 -15.216 1.00 23.72 198 GLY B O 1
ATOM 3805 N N . TYR B 1 161 ? 25.535 112.528 -14.525 1.00 19.29 199 TYR B N 1
ATOM 3806 C CA . TYR B 1 161 ? 26.777 111.734 -14.355 1.00 17.78 199 TYR B CA 1
ATOM 3807 C C . TYR B 1 161 ? 26.926 111.210 -12.953 1.00 18.45 199 TYR B C 1
ATOM 3808 O O . TYR B 1 161 ? 26.206 111.610 -12.077 1.00 20.84 199 TYR B O 1
ATOM 3817 N N . ASP B 1 162 ? 27.862 110.325 -12.707 1.00 17.54 200 ASP B N 1
ATOM 3818 C CA . ASP B 1 162 ? 28.178 110.006 -11.294 1.00 18.82 200 ASP B CA 1
ATOM 3819 C C . ASP B 1 162 ? 29.419 110.859 -10.933 1.00 17.23 200 ASP B C 1
ATOM 3820 O O . ASP B 1 162 ? 29.903 111.679 -11.736 1.00 18.72 200 ASP B O 1
ATOM 3825 N N . MET B 1 163 ? 30.007 110.603 -9.755 1.00 17.10 201 MET B N 1
ATOM 3826 C CA . MET B 1 163 ? 31.041 111.551 -9.208 1.00 17.32 201 MET B CA 1
ATOM 3827 C C . MET B 1 163 ? 32.317 111.449 -10.102 1.00 19.71 201 MET B C 1
ATOM 3828 O O . MET B 1 163 ? 33.143 112.381 -10.076 1.00 20.59 201 MET B O 1
ATOM 3833 N N . SER B 1 164 ? 32.522 110.338 -10.782 1.00 17.80 202 SER B N 1
ATOM 3834 C CA . SER B 1 164 ? 33.770 110.058 -11.458 1.00 19.47 202 SER B CA 1
ATOM 3835 C C . SER B 1 164 ? 33.960 110.900 -12.737 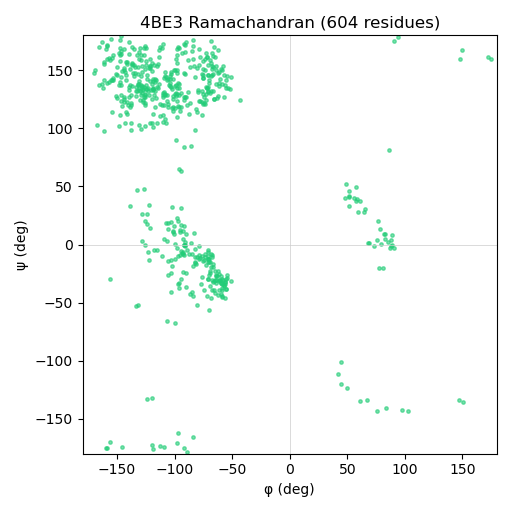1.00 21.58 202 SER B C 1
ATOM 3836 O O . SER B 1 164 ? 35.086 110.889 -13.311 1.00 22.52 202 SER B O 1
ATOM 3839 N N . VAL B 1 165 ? 32.945 111.615 -13.220 1.00 18.80 203 VAL B N 1
ATOM 3840 C CA . VAL B 1 165 ? 33.067 112.375 -14.548 1.00 19.60 203 VAL B CA 1
ATOM 3841 C C . VAL B 1 165 ? 33.655 113.722 -14.163 1.00 20.35 203 VAL B C 1
ATOM 3842 O O . VAL B 1 165 ? 32.989 114.493 -13.412 1.00 19.77 203 VAL B O 1
ATOM 3846 N N . VAL B 1 166 ? 34.898 113.983 -14.575 1.00 17.97 204 VAL B N 1
ATOM 3847 C CA . VAL B 1 166 ? 35.584 115.200 -14.091 1.00 17.75 204 VAL B CA 1
ATOM 3848 C C . VAL B 1 166 ? 36.066 115.967 -15.373 1.00 19.91 204 VAL B C 1
ATOM 3849 O O . VAL B 1 166 ? 36.013 115.426 -16.508 1.00 21.46 204 VAL B O 1
ATOM 3853 N N . GLY B 1 167 ? 36.381 117.229 -15.173 1.00 19.61 205 GLY B N 1
ATOM 3854 C CA . GLY B 1 167 ? 36.980 118.001 -16.363 1.00 20.72 205 GLY B CA 1
ATOM 3855 C C . GLY B 1 167 ? 38.381 117.564 -16.622 1.00 23.95 205 GLY B C 1
ATOM 3856 O O . GLY B 1 167 ? 39.128 117.017 -15.801 1.00 21.97 205 GLY B O 1
ATOM 3857 N N . PRO B 1 168 ? 38.854 117.957 -17.839 1.00 26.66 206 PRO B N 1
ATOM 3858 C CA . PRO B 1 168 ? 40.212 117.493 -18.262 1.00 27.93 206 PRO B CA 1
ATOM 3859 C C . PRO B 1 168 ? 41.284 118.396 -17.694 1.00 30.42 206 PRO B C 1
ATOM 3860 O O . PRO B 1 168 ? 42.450 118.019 -17.714 1.00 31.59 206 PRO B O 1
ATOM 3864 N N . THR B 1 169 ? 40.913 119.616 -17.265 1.00 25.65 207 THR B N 1
ATOM 3865 C CA . THR B 1 169 ? 41.894 120.530 -16.631 1.00 24.81 207 THR B CA 1
ATOM 3866 C C . THR B 1 169 ? 41.174 121.135 -15.422 1.00 24.51 207 THR B C 1
ATOM 3867 O O . THR B 1 169 ? 39.969 121.001 -15.291 1.00 23.58 207 THR B O 1
ATOM 3871 N N . ALA B 1 170 ? 41.916 121.839 -14.570 1.00 23.19 208 ALA B N 1
ATOM 3872 C CA . ALA B 1 170 ? 41.324 122.424 -13.356 1.00 22.77 208 ALA B CA 1
ATOM 3873 C C . ALA B 1 170 ? 40.273 123.410 -13.776 1.00 24.23 208 ALA B C 1
ATOM 3874 O O . ALA B 1 170 ? 39.416 123.737 -12.911 1.00 22.68 208 ALA B O 1
ATOM 3876 N N . THR B 1 171 ? 40.303 123.963 -14.998 1.00 23.22 209 THR B N 1
ATOM 3877 C CA . THR B 1 171 ? 39.425 125.134 -15.249 1.00 24.91 209 THR B CA 1
ATOM 3878 C C . THR B 1 171 ? 38.528 124.862 -16.439 1.00 23.46 209 THR B C 1
ATOM 3879 O O . THR B 1 171 ? 37.942 125.780 -17.011 1.00 27.24 209 THR B O 1
ATOM 3883 N N . SER B 1 172 ? 38.367 123.622 -16.841 1.00 23.21 210 SER B N 1
ATOM 3884 C CA . SER B 1 172 ? 37.409 123.395 -17.945 1.00 23.59 210 SER B CA 1
ATOM 3885 C C . SER B 1 172 ? 36.579 122.083 -17.644 1.00 24.59 210 SER B C 1
ATOM 3886 O O . SER B 1 172 ? 37.039 121.288 -16.789 1.00 24.32 210 SER B O 1
ATOM 3889 N N . TYR B 1 173 ? 35.483 121.898 -18.336 1.00 22.33 211 TYR B N 1
ATOM 3890 C CA . TYR B 1 173 ? 34.475 120.960 -17.715 1.00 21.91 211 TYR B CA 1
ATOM 3891 C C . TYR B 1 173 ? 34.059 120.026 -18.813 1.00 23.97 211 TYR B C 1
ATOM 3892 O O . TYR B 1 173 ? 34.199 120.371 -20.040 1.00 21.10 211 TYR B O 1
ATOM 3901 N N . PRO B 1 174 ? 33.473 118.939 -18.454 1.00 21.62 212 PRO B N 1
ATOM 3902 C CA . PRO B 1 174 ? 32.817 118.033 -19.453 1.00 23.58 212 PRO B CA 1
ATOM 3903 C C . PRO B 1 174 ? 31.602 118.685 -20.046 1.00 25.14 212 PRO B C 1
ATOM 3904 O O . PRO B 1 174 ? 31.154 119.765 -19.518 1.00 23.13 212 PRO B O 1
ATOM 3908 N N . GLU B 1 175 ? 30.971 118.037 -21.018 1.00 25.77 213 GLU B N 1
ATOM 3909 C CA . GLU B 1 175 ? 29.697 118.658 -21.549 1.00 27.19 213 GLU B CA 1
ATOM 3910 C C . GLU B 1 175 ? 28.621 118.569 -20.498 1.00 25.89 213 GLU B C 1
ATOM 3911 O O . GLU B 1 175 ? 28.662 117.645 -19.663 1.00 27.22 213 GLU B O 1
ATOM 3917 N N . GLU B 1 176 ? 27.629 119.409 -20.605 1.00 25.22 214 GLU B N 1
ATOM 3918 C CA A GLU B 1 176 ? 26.450 119.315 -19.684 0.50 26.99 214 GLU B CA 1
ATOM 3919 C CA B GLU B 1 176 ? 26.513 119.360 -19.620 0.50 27.60 214 GLU B CA 1
ATOM 3920 C C . GLU B 1 176 ? 25.845 117.961 -19.825 1.00 28.75 214 GLU B C 1
ATOM 3921 O O . GLU B 1 176 ? 25.739 117.464 -20.941 1.00 28.29 214 GLU B O 1
ATOM 3932 N N . PRO B 1 177 ? 25.379 117.317 -18.723 1.00 27.18 215 PRO B N 1
ATOM 3933 C CA . PRO B 1 177 ? 24.731 115.985 -18.958 1.00 27.97 215 PRO B CA 1
ATOM 3934 C C . PRO B 1 177 ? 23.382 116.211 -19.663 1.00 34.51 215 PRO B C 1
ATOM 3935 O O . PRO B 1 177 ? 22.662 117.078 -19.282 1.00 39.48 215 PRO B O 1
ATOM 3939 N N . GLU B 1 178 ? 23.033 115.284 -20.516 1.00 36.31 216 GLU B N 1
ATOM 3940 C CA . GLU B 1 178 ? 21.826 115.429 -21.342 1.00 43.97 216 GLU B CA 1
ATOM 3941 C C . GLU B 1 178 ? 20.576 115.354 -20.372 1.00 40.96 216 GLU B C 1
ATOM 3942 O O . GLU B 1 178 ? 19.646 116.150 -20.458 1.00 44.20 216 GLU B O 1
ATOM 3948 N N . ASP B 1 179 ? 20.656 114.458 -19.375 1.00 31.31 217 ASP B N 1
ATOM 3949 C CA . ASP B 1 179 ? 19.541 114.262 -18.482 1.00 34.57 217 ASP B CA 1
ATOM 3950 C C . ASP B 1 179 ? 19.649 114.938 -17.063 1.00 37.78 217 ASP B C 1
ATOM 3951 O O . ASP B 1 179 ? 18.974 114.532 -16.173 1.00 39.28 217 ASP B O 1
ATOM 3956 N N . GLY B 1 180 ? 20.248 116.034 -16.838 1.00 37.05 218 GLY B N 1
ATOM 3957 C CA . GLY B 1 180 ? 20.329 116.400 -15.374 1.00 27.17 218 GLY B CA 1
ATOM 3958 C C . GLY B 1 180 ? 19.280 117.356 -14.868 1.00 29.44 218 GLY B C 1
ATOM 3959 O O . GLY B 1 180 ? 18.202 117.551 -15.466 1.00 28.31 218 GLY B O 1
ATOM 3960 N N . ILE B 1 181 ? 19.582 117.938 -13.704 1.00 23.33 219 ILE B N 1
ATOM 3961 C CA . ILE B 1 181 ? 18.581 118.688 -12.913 1.00 24.06 219 ILE B CA 1
ATOM 3962 C C . ILE B 1 181 ? 19.203 120.069 -12.728 1.00 22.24 219 ILE B C 1
ATOM 3963 O O . ILE B 1 181 ? 20.403 120.217 -12.348 1.00 21.37 219 ILE B O 1
ATOM 3968 N N . ALA B 1 182 ? 18.377 121.041 -12.953 1.00 21.96 220 ALA B N 1
ATOM 3969 C CA . ALA B 1 182 ? 18.909 122.462 -12.946 1.00 22.56 220 ALA B CA 1
ATOM 3970 C C . ALA B 1 182 ? 18.965 122.993 -11.494 1.00 24.07 220 ALA B C 1
ATOM 3971 O O . ALA B 1 182 ? 18.287 122.456 -10.636 1.00 21.96 220 ALA B O 1
ATOM 3973 N N . LEU B 1 183 ? 19.756 124.011 -11.222 1.00 21.75 221 LEU B N 1
ATOM 3974 C CA . LEU B 1 183 ? 19.547 124.720 -9.923 1.00 21.83 221 LEU B CA 1
ATOM 3975 C C . LEU B 1 183 ? 18.088 125.155 -9.870 1.00 26.03 221 LEU B C 1
ATOM 3976 O O . LEU B 1 183 ? 17.518 125.647 -10.908 1.00 25.48 221 LEU B O 1
ATOM 3981 N N . GLY B 1 184 ? 17.474 125.068 -8.681 1.00 22.57 222 GLY B N 1
ATOM 3982 C CA . GLY B 1 184 ? 16.078 125.525 -8.531 1.00 22.28 222 GLY B CA 1
ATOM 3983 C C . GLY B 1 184 ? 15.069 124.538 -9.033 1.00 23.33 222 GLY B C 1
ATOM 3984 O O . GLY B 1 184 ? 13.909 124.895 -9.068 1.00 27.18 222 GLY B O 1
ATOM 3985 N N . GLU B 1 185 ? 15.475 123.385 -9.531 1.00 22.06 223 GLU B N 1
ATOM 3986 C CA . GLU B 1 185 ? 14.467 122.424 -9.994 1.00 23.26 223 GLU B CA 1
ATOM 3987 C C . GLU B 1 185 ? 14.220 121.406 -8.908 1.00 23.94 223 GLU B C 1
ATOM 3988 O O . GLU B 1 185 ? 15.188 120.753 -8.443 1.00 24.51 223 GLU B O 1
ATOM 3994 N N . GLU B 1 186 ? 12.938 121.156 -8.548 1.00 23.43 224 GLU B N 1
ATOM 3995 C CA . GLU B 1 186 ? 12.661 120.265 -7.443 1.00 22.69 224 GLU B CA 1
ATOM 3996 C C . GLU B 1 186 ? 12.855 118.838 -7.772 1.00 23.10 224 GLU B C 1
ATOM 3997 O O . GLU B 1 186 ? 12.646 118.410 -8.873 1.00 25.05 224 GLU B O 1
ATOM 4003 N N . PHE B 1 187 ? 13.358 118.069 -6.813 1.00 19.47 225 PHE B N 1
ATOM 4004 C CA . PHE B 1 187 ? 13.406 116.619 -6.943 1.00 18.87 225 PHE B CA 1
ATOM 4005 C C . PHE B 1 187 ? 13.208 116.052 -5.532 1.00 20.91 225 PHE B C 1
ATOM 4006 O O . PHE B 1 187 ? 13.310 116.819 -4.527 1.00 20.69 225 PHE B O 1
ATOM 4014 N N . SER B 1 188 ? 12.943 114.761 -5.503 1.00 19.76 226 SER B N 1
ATOM 4015 C CA . SER B 1 188 ? 12.621 114.053 -4.224 1.00 23.14 226 SER B CA 1
ATOM 4016 C C . SER B 1 188 ? 13.524 112.861 -4.137 1.00 20.09 226 SER B C 1
ATOM 4017 O O . SER B 1 188 ? 13.886 112.214 -5.165 1.00 20.99 226 SER B O 1
ATOM 4020 N N . TYR B 1 189 ? 13.889 112.492 -2.895 1.00 17.00 227 TYR B N 1
ATOM 4021 C CA . TYR B 1 189 ? 14.513 111.146 -2.720 1.00 16.91 227 TYR B CA 1
ATOM 4022 C C . TYR B 1 189 ? 13.804 110.408 -1.542 1.00 19.18 227 TYR B C 1
ATOM 4023 O O . TYR B 1 189 ? 13.213 111.098 -0.674 1.00 19.46 227 TYR B O 1
ATOM 4032 N N . GLU B 1 190 ? 13.945 109.108 -1.536 1.00 19.97 228 GLU B N 1
ATOM 4033 C CA . GLU B 1 190 ? 13.513 108.324 -0.339 1.00 18.59 228 GLU B CA 1
ATOM 4034 C C . GLU B 1 190 ? 14.575 107.327 -0.122 1.00 19.18 228 GLU B C 1
ATOM 4035 O O . GLU B 1 190 ? 15.036 106.646 -1.078 1.00 19.92 228 GLU B O 1
ATOM 4041 N N . ILE B 1 191 ? 15.075 107.249 1.103 1.00 18.07 229 ILE B N 1
ATOM 4042 C CA . ILE B 1 191 ? 16.026 106.170 1.503 1.00 16.70 229 ILE B CA 1
ATOM 4043 C C . ILE B 1 191 ? 15.170 105.316 2.463 1.00 18.30 229 ILE B C 1
ATOM 4044 O O . ILE B 1 191 ? 14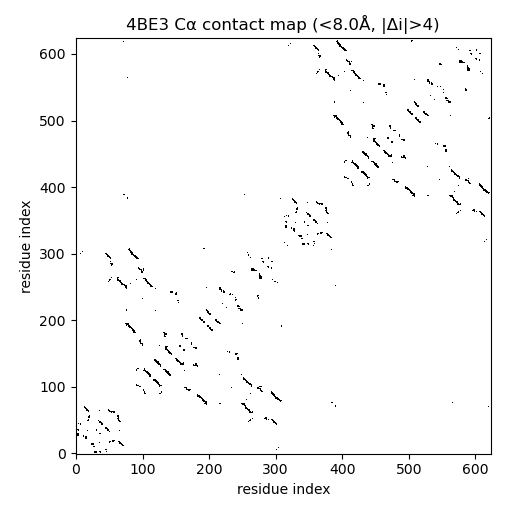.863 105.818 3.541 1.00 19.71 229 ILE B O 1
ATOM 4049 N N . ASN B 1 192 ? 14.841 104.121 2.066 1.00 18.68 230 ASN B N 1
ATOM 4050 C CA . ASN B 1 192 ? 13.995 103.215 2.878 1.00 19.09 230 ASN B CA 1
ATOM 4051 C C . ASN B 1 192 ? 14.745 101.969 3.209 1.00 20.17 230 ASN B C 1
ATOM 4052 O O . ASN B 1 192 ? 15.062 101.164 2.315 1.00 23.16 230 ASN B O 1
ATOM 4057 N N . VAL B 1 193 ? 15.223 101.846 4.490 1.00 20.04 231 VAL B N 1
ATOM 4058 C CA . VAL B 1 193 ? 16.060 100.666 4.835 1.00 20.85 231 VAL B CA 1
ATOM 4059 C C . VAL B 1 193 ? 15.073 99.739 5.601 1.00 22.58 231 VAL B C 1
ATOM 4060 O O . VAL B 1 193 ? 14.534 100.194 6.605 1.00 21.90 231 VAL B O 1
ATOM 4064 N N . TYR B 1 194 ? 14.831 98.575 5.067 1.00 21.01 232 TYR B N 1
ATOM 4065 C CA . TYR B 1 194 ? 13.792 97.706 5.682 1.00 24.22 232 TYR B CA 1
ATOM 4066 C C . TYR B 1 194 ? 14.543 96.377 5.806 1.00 24.46 232 TYR B C 1
ATOM 4067 O O . TYR B 1 194 ? 15.055 95.843 4.785 1.00 24.97 232 TYR B O 1
ATOM 4076 N N . GLU B 1 195 ? 14.609 95.835 7.043 1.00 25.58 233 GLU B N 1
ATOM 4077 C CA . GLU B 1 195 ? 15.319 94.527 7.287 1.00 25.15 233 GLU B CA 1
ATOM 4078 C C . GLU B 1 195 ? 16.710 94.512 6.625 1.00 27.46 233 GLU B C 1
ATOM 4079 O O . GLU B 1 195 ? 17.179 93.522 6.061 1.00 28.30 233 GLU B O 1
ATOM 4085 N N . GLY B 1 196 ? 17.371 95.656 6.732 1.00 24.65 234 GLY B N 1
ATOM 4086 C CA . GLY B 1 196 ? 18.778 95.691 6.387 1.00 26.30 234 GLY B CA 1
ATOM 4087 C C . GLY B 1 196 ? 19.025 95.971 4.909 1.00 30.58 234 GLY B C 1
ATOM 4088 O O . GLY B 1 196 ? 20.201 95.958 4.515 1.00 26.16 234 GLY B O 1
ATOM 4089 N N . ILE B 1 197 ? 17.954 96.117 4.146 1.00 24.59 235 ILE B N 1
ATOM 4090 C CA . ILE B 1 197 ? 18.097 96.372 2.686 1.00 25.04 235 ILE B CA 1
ATOM 4091 C C . ILE B 1 197 ? 17.676 97.804 2.427 1.00 24.00 235 ILE B C 1
ATOM 4092 O O . ILE B 1 197 ? 16.592 98.248 2.829 1.00 22.36 235 ILE B O 1
ATOM 4097 N N . MET B 1 198 ? 18.566 98.512 1.675 1.00 21.12 236 MET B N 1
ATOM 4098 C CA . MET B 1 198 ? 18.307 99.950 1.405 1.00 22.50 236 MET B CA 1
ATOM 4099 C C . MET B 1 198 ? 17.623 100.020 0.020 1.00 22.10 236 MET B C 1
ATOM 4100 O O . MET B 1 198 ? 18.261 99.626 -1.035 1.00 23.64 236 MET B O 1
ATOM 4105 N N . TYR B 1 199 ? 16.406 100.523 0.040 1.00 21.14 237 TYR B N 1
ATOM 4106 C CA . TYR B 1 199 ? 15.664 100.858 -1.215 1.00 21.88 237 TYR B CA 1
ATOM 4107 C C . TYR B 1 199 ? 15.589 102.319 -1.475 1.00 20.55 237 TYR B C 1
ATOM 4108 O O . TYR B 1 199 ? 15.071 103.049 -0.623 1.00 21.02 237 TYR B O 1
ATOM 4117 N N . LEU B 1 200 ? 16.156 102.770 -2.597 1.00 19.62 238 LEU B N 1
ATOM 4118 C CA . LEU B 1 200 ? 16.175 104.198 -2.857 1.00 19.01 238 LEU B CA 1
ATOM 4119 C C . LEU B 1 200 ? 15.184 104.451 -3.974 1.00 19.12 238 LEU B C 1
ATOM 4120 O O . LEU B 1 200 ? 15.040 103.667 -4.937 1.00 22.50 238 LEU B O 1
ATOM 4125 N N . THR B 1 201 ? 14.585 105.608 -3.939 1.00 20.63 239 THR B N 1
ATOM 4126 C CA . THR B 1 201 ? 13.667 106.064 -4.984 1.00 20.91 239 THR B CA 1
ATOM 4127 C C . THR B 1 201 ? 13.952 107.529 -5.199 1.00 22.81 239 THR B C 1
ATOM 4128 O O . THR B 1 201 ? 13.978 108.331 -4.254 1.00 22.29 239 THR B O 1
ATOM 4132 N N . PHE B 1 202 ? 14.193 107.886 -6.445 1.00 20.97 240 PHE B N 1
ATOM 4133 C CA . PHE B 1 202 ? 14.440 109.292 -6.773 1.00 20.61 240 PHE B CA 1
ATOM 4134 C C . PHE B 1 202 ? 13.430 109.762 -7.841 1.00 20.90 240 PHE B C 1
ATOM 4135 O O . PHE B 1 202 ? 13.213 109.010 -8.798 1.00 23.83 240 PHE B O 1
ATOM 4143 N N . SER B 1 203 ? 12.826 110.953 -7.657 1.00 21.59 241 SER B N 1
ATOM 4144 C CA . SER B 1 203 ? 11.824 111.320 -8.595 1.00 23.73 241 SER B CA 1
ATOM 4145 C C . SER B 1 203 ? 11.900 112.795 -8.819 1.00 24.36 241 SER B C 1
ATOM 4146 O O . SER B 1 203 ? 12.409 113.558 -7.974 1.00 23.32 241 SER B O 1
ATOM 4149 N N . SER B 1 204 ? 11.505 113.245 -10.001 1.00 23.80 242 SER B N 1
ATOM 4150 C CA . SER B 1 204 ? 11.465 114.696 -10.296 1.00 25.33 242 SER B CA 1
ATOM 4151 C C . SER B 1 204 ? 10.528 114.874 -11.521 1.00 29.04 242 SER B C 1
ATOM 4152 O O . SER B 1 204 ? 10.597 114.047 -12.413 1.00 27.11 242 SER B O 1
ATOM 4155 N N . GLU B 1 205 ? 9.729 115.938 -11.519 1.00 29.15 243 GLU B N 1
ATOM 4156 C CA A GLU B 1 205 ? 8.688 116.066 -12.574 0.50 32.33 243 GLU B CA 1
ATOM 4157 C CA B GLU B 1 205 ? 8.687 116.183 -12.569 0.50 32.99 243 GLU B CA 1
ATOM 4158 C C . GLU B 1 205 ? 9.384 116.156 -13.918 1.00 33.33 243 GLU B C 1
ATOM 4159 O O . GLU B 1 205 ? 10.364 116.884 -14.112 1.00 33.33 243 GLU B O 1
ATOM 4170 N N . GLY B 1 206 ? 8.890 115.341 -14.859 1.00 34.51 244 GLY B N 1
ATOM 4171 C CA . GLY B 1 206 ? 9.486 115.335 -16.152 1.00 33.77 244 GLY B CA 1
ATOM 4172 C C . GLY B 1 206 ? 10.811 114.540 -16.237 1.00 34.75 244 GLY B C 1
ATOM 4173 O O . GLY B 1 206 ? 11.431 114.613 -17.285 1.00 37.07 244 GLY B O 1
ATOM 4174 N N . HIS B 1 207 ? 11.207 113.703 -15.252 1.00 28.57 245 HIS B N 1
ATOM 4175 C CA . HIS B 1 207 ? 12.334 112.864 -15.413 1.00 27.75 245 HIS B CA 1
ATOM 4176 C C . HIS B 1 207 ? 11.888 111.502 -14.991 1.00 28.06 245 HIS B C 1
ATOM 4177 O O . HIS B 1 207 ? 10.909 111.373 -14.257 1.00 28.33 245 HIS B O 1
ATOM 4184 N N . LYS B 1 208 ? 12.662 110.483 -15.315 1.00 26.95 246 LYS B N 1
ATOM 4185 C CA . LYS B 1 208 ? 12.233 109.097 -14.979 1.00 29.57 246 LYS B CA 1
ATOM 4186 C C . LYS B 1 208 ? 12.447 108.920 -13.459 1.00 27.92 246 LYS B C 1
ATOM 4187 O O . LYS B 1 208 ? 13.444 109.425 -12.920 1.00 25.91 246 LYS B O 1
ATOM 4193 N N . THR B 1 209 ? 11.542 108.186 -12.828 1.00 26.61 247 THR B N 1
ATOM 4194 C CA . THR B 1 209 ? 11.780 107.823 -11.431 1.00 25.17 247 THR B CA 1
ATOM 4195 C C . THR B 1 209 ? 12.763 106.750 -11.427 1.00 26.63 247 THR B C 1
ATOM 4196 O O . THR B 1 209 ? 12.622 105.749 -12.195 1.00 25.42 247 THR B O 1
ATOM 4200 N N . ILE B 1 210 ? 13.801 106.857 -10.592 1.00 23.34 248 ILE B N 1
ATOM 4201 C CA . ILE B 1 210 ? 14.860 105.836 -10.639 1.00 24.56 248 ILE B CA 1
ATOM 4202 C C . ILE B 1 210 ? 14.914 105.090 -9.282 1.00 24.40 248 ILE B C 1
ATOM 4203 O O . ILE B 1 210 ? 14.868 105.804 -8.262 1.00 22.63 248 ILE B O 1
ATOM 4208 N N . LYS B 1 211 ? 15.108 103.773 -9.278 1.00 22.05 249 LYS B N 1
ATOM 4209 C CA . LYS B 1 211 ? 15.131 103.060 -7.986 1.00 21.47 249 LYS B CA 1
ATOM 4210 C C . LYS B 1 211 ? 16.325 102.245 -7.907 1.00 21.73 249 LYS B C 1
ATOM 4211 O O . LYS B 1 211 ? 16.848 101.803 -9.001 1.00 23.39 249 LYS B O 1
ATOM 4217 N N . PHE B 1 212 ? 16.825 101.951 -6.674 1.00 19.79 250 PHE B N 1
ATOM 4218 C CA . PHE B 1 212 ? 17.973 101.100 -6.501 1.00 21.59 250 PHE B CA 1
ATOM 4219 C C . PHE B 1 212 ? 17.703 100.246 -5.280 1.00 20.49 250 PHE B C 1
ATOM 4220 O O . PHE B 1 212 ? 16.993 100.705 -4.385 1.00 22.34 250 PHE B O 1
ATOM 4228 N N . THR B 1 213 ? 18.349 99.110 -5.233 1.00 21.31 251 THR B N 1
ATOM 4229 C CA A THR B 1 213 ? 18.302 98.255 -4.056 0.50 20.86 251 THR B CA 1
ATOM 4230 C CA B THR B 1 213 ? 18.268 98.274 -4.051 0.50 23.78 251 THR B CA 1
ATOM 4231 C C . THR B 1 213 ? 19.725 97.920 -3.643 1.00 26.07 251 THR B C 1
ATOM 4232 O O . THR B 1 213 ? 20.571 97.455 -4.495 1.00 26.13 251 THR B O 1
ATOM 4239 N N . LYS B 1 214 ? 20.125 98.111 -2.388 1.00 20.88 252 LYS B N 1
ATOM 4240 C CA . LYS B 1 214 ? 21.497 97.741 -2.025 1.00 22.55 252 LYS B CA 1
ATOM 4241 C C . LYS B 1 214 ? 21.405 97.040 -0.640 1.00 24.48 252 LYS B C 1
ATOM 4242 O O . LYS B 1 214 ? 20.908 97.674 0.347 1.00 20.80 252 LYS B O 1
ATOM 4248 N N . ASN B 1 215 ? 21.851 95.828 -0.551 1.00 21.26 253 ASN B N 1
ATOM 4249 C CA . ASN B 1 215 ? 21.816 95.085 0.749 1.00 24.32 253 ASN B CA 1
ATOM 4250 C C . ASN B 1 215 ? 22.910 95.609 1.695 1.00 25.14 253 ASN B C 1
ATOM 4251 O O . ASN B 1 215 ? 24.101 95.692 1.321 1.00 27.27 253 ASN B O 1
ATOM 4256 N N . LEU B 1 216 ? 22.497 96.099 2.890 1.00 21.43 254 LEU B N 1
ATOM 4257 C CA . LEU B 1 216 ? 23.499 96.621 3.785 1.00 21.09 254 LEU B CA 1
ATOM 4258 C C . LEU B 1 216 ? 24.054 95.575 4.782 1.00 22.30 254 LEU B C 1
ATOM 4259 O O . LEU B 1 216 ? 24.930 95.933 5.634 1.00 22.99 254 LEU B O 1
ATOM 4264 N N . LEU B 1 217 ? 23.498 94.346 4.662 1.00 23.25 255 LEU B N 1
ATOM 4265 C CA . LEU B 1 217 ? 23.967 93.279 5.535 1.00 27.18 255 LEU B CA 1
ATOM 4266 C C . LEU B 1 217 ? 24.961 92.330 4.920 1.00 28.57 255 LEU B C 1
ATOM 4267 O O . LEU B 1 217 ? 25.515 91.455 5.674 1.00 29.48 255 LEU B O 1
ATOM 4272 N N . LYS B 1 218 ? 25.142 92.372 3.586 1.00 26.53 256 LYS B N 1
ATOM 4273 C CA . LYS B 1 218 ? 25.955 91.254 2.957 1.00 28.42 256 LYS B CA 1
ATOM 4274 C C . LYS B 1 218 ? 26.726 92.083 1.889 1.00 27.64 256 LYS B C 1
ATOM 4275 O O . LYS B 1 218 ? 26.058 92.665 1.017 1.00 29.81 256 LYS B O 1
ATOM 4281 N N . SER B 1 219 ? 28.042 92.179 2.039 1.00 28.16 257 SER B N 1
ATOM 4282 C CA . SER B 1 219 ? 28.886 92.941 1.111 1.00 27.14 257 SER B CA 1
ATOM 4283 C C . SER B 1 219 ? 28.959 92.264 -0.292 1.00 30.59 257 SER B C 1
ATOM 4284 O O . SER B 1 219 ? 29.084 91.021 -0.402 1.00 27.60 257 SER B O 1
ATOM 4287 N N . ASN B 1 220 ? 29.026 93.114 -1.323 1.00 28.29 258 ASN B N 1
ATOM 4288 C CA . ASN B 1 220 ? 29.364 92.669 -2.694 1.00 32.45 258 ASN B CA 1
ATOM 4289 C C . ASN B 1 220 ? 30.811 92.994 -2.990 1.00 32.01 258 ASN B C 1
ATOM 4290 O O . ASN B 1 220 ? 31.197 92.843 -4.144 1.00 30.36 258 ASN B O 1
ATOM 4295 N N . PHE B 1 221 ? 31.607 93.374 -2.020 1.00 24.94 259 PHE B N 1
ATOM 4296 C CA . PHE B 1 221 ? 32.972 93.910 -2.213 1.00 23.63 259 PHE B CA 1
ATOM 4297 C C . PHE B 1 221 ? 33.921 93.230 -1.272 1.00 27.96 259 PHE B C 1
ATOM 4298 O O . PHE B 1 221 ? 34.782 93.911 -0.728 1.00 28.34 259 PHE B O 1
ATOM 4306 N N . THR B 1 222 ? 33.863 91.893 -1.185 1.00 26.88 260 THR B N 1
ATOM 4307 C CA . THR B 1 222 ? 34.674 91.217 -0.174 1.00 30.32 260 THR B CA 1
ATOM 4308 C C . THR B 1 222 ? 36.062 90.783 -0.704 1.00 35.36 260 THR B C 1
ATOM 4309 O O . THR B 1 222 ? 36.928 90.346 0.115 1.00 33.68 260 THR B O 1
ATOM 4313 N N . LYS B 1 223 ? 36.291 90.886 -2.022 1.00 31.75 261 LYS B N 1
ATOM 4314 C CA . LYS B 1 223 ? 37.569 90.424 -2.553 1.00 35.67 261 LYS B CA 1
ATOM 4315 C C . LYS B 1 223 ? 38.093 91.549 -3.392 1.00 33.21 261 LYS B C 1
ATOM 4316 O O . LYS B 1 223 ? 37.274 92.267 -4.014 1.00 27.49 261 LYS B O 1
ATOM 4322 N N . LYS B 1 224 ? 39.415 91.571 -3.642 1.00 32.05 262 LYS B N 1
ATOM 4323 C CA A LYS B 1 224 ? 39.942 92.664 -4.469 0.50 31.68 262 LYS B CA 1
ATOM 4324 C CA B LYS B 1 224 ? 40.021 92.615 -4.518 0.50 32.59 262 LYS B CA 1
ATOM 4325 C C . LYS B 1 224 ? 39.374 92.578 -5.888 1.00 30.67 262 LYS B C 1
ATOM 4326 O O . LYS B 1 224 ? 39.195 93.613 -6.529 1.00 28.22 262 LYS B O 1
ATOM 4337 N N . SER B 1 225 ? 39.073 91.371 -6.376 1.00 32.29 263 SER B N 1
ATOM 4338 C CA . SER B 1 225 ? 38.483 91.240 -7.702 1.00 34.11 263 SER B CA 1
ATOM 4339 C C . SER B 1 225 ? 37.098 91.784 -7.832 1.00 34.83 263 SER B C 1
ATOM 4340 O O . SER B 1 225 ? 36.600 91.960 -8.931 1.00 32.85 263 SER B O 1
ATOM 4343 N N . ASP B 1 226 ? 36.444 92.136 -6.715 1.00 31.47 264 ASP B N 1
ATOM 4344 C CA . ASP B 1 226 ? 35.144 92.789 -6.788 1.00 32.03 264 ASP B CA 1
ATOM 4345 C C . ASP B 1 226 ? 35.214 94.302 -6.773 1.00 31.46 264 ASP B C 1
ATOM 4346 O O . ASP B 1 226 ? 34.209 94.965 -7.019 1.00 30.96 264 ASP B O 1
ATOM 4351 N N . ILE B 1 227 ? 36.368 94.904 -6.537 1.00 26.18 265 ILE B N 1
ATOM 4352 C CA . ILE B 1 227 ? 36.412 96.350 -6.538 1.00 25.96 265 ILE B CA 1
ATOM 4353 C C . ILE B 1 227 ? 36.024 96.873 -7.940 1.00 28.85 265 ILE B C 1
ATOM 4354 O O . ILE B 1 227 ? 36.648 96.480 -8.969 1.00 28.69 265 ILE B O 1
ATOM 4359 N N . PRO B 1 228 ? 35.081 97.775 -8.023 1.00 25.67 266 PRO B N 1
ATOM 4360 C CA . PRO B 1 228 ? 34.656 98.243 -9.352 1.00 25.10 266 PRO B CA 1
ATOM 4361 C C . PRO B 1 228 ? 35.750 98.968 -10.105 1.00 25.56 266 PRO B C 1
ATOM 4362 O O . PRO B 1 228 ? 36.623 99.696 -9.556 1.00 23.68 266 PRO B O 1
ATOM 4366 N N . GLN B 1 229 ? 35.646 98.921 -11.444 1.00 24.13 267 GLN B N 1
ATOM 4367 C CA . GLN B 1 229 ? 36.646 99.702 -12.234 1.00 23.53 267 GLN B CA 1
ATOM 4368 C C . GLN B 1 229 ? 36.667 101.081 -11.938 1.00 23.17 267 GLN B C 1
ATOM 4369 O O . GLN B 1 229 ? 37.664 101.764 -12.100 1.00 23.68 267 GLN B O 1
ATOM 4375 N N . GLN B 1 230 ? 35.512 101.693 -11.542 1.00 21.80 268 GLN B N 1
ATOM 4376 C CA . GLN B 1 230 ? 35.500 103.050 -11.333 1.00 21.61 268 GLN B CA 1
ATOM 4377 C C . GLN B 1 230 ? 36.555 103.507 -10.342 1.00 20.58 268 GLN B C 1
ATOM 4378 O O . GLN B 1 230 ? 37.131 104.600 -10.475 1.00 21.94 268 GLN B O 1
ATOM 4384 N N . ILE B 1 231 ? 36.720 102.654 -9.316 1.00 22.92 269 ILE B N 1
ATOM 4385 C CA . ILE B 1 231 ? 37.611 102.965 -8.223 1.00 22.79 269 ILE B CA 1
ATOM 4386 C C . ILE B 1 231 ? 39.059 103.004 -8.704 1.00 20.95 269 ILE B C 1
ATOM 4387 O O . ILE B 1 231 ? 39.879 103.840 -8.226 1.00 22.94 269 ILE B O 1
ATOM 4392 N N . LYS B 1 232 ? 39.352 102.171 -9.704 1.00 20.63 270 LYS B N 1
ATOM 4393 C CA . LYS B 1 232 ? 40.714 102.163 -10.232 1.00 21.02 270 LYS B CA 1
ATOM 4394 C C . LYS B 1 232 ? 41.127 103.425 -10.915 1.00 24.12 270 LYS B C 1
ATOM 4395 O O . LYS B 1 232 ? 42.301 103.779 -10.876 1.00 27.53 270 LYS B O 1
ATOM 4401 N N . THR B 1 233 ? 40.190 104.133 -11.548 1.00 23.73 271 THR B N 1
ATOM 4402 C CA . THR B 1 233 ? 40.592 105.479 -12.044 1.00 28.26 271 THR B CA 1
ATOM 4403 C C . THR B 1 233 ? 40.592 106.604 -11.013 1.00 25.34 271 THR B C 1
ATOM 4404 O O . THR B 1 233 ? 41.620 107.259 -10.804 1.00 28.19 271 THR B O 1
ATOM 4408 N N . LEU B 1 234 ? 39.467 106.700 -10.344 1.00 28.81 272 LEU B N 1
ATOM 4409 C CA . LEU B 1 234 ? 39.347 107.815 -9.329 1.00 31.00 272 LEU B CA 1
ATOM 4410 C C . LEU B 1 234 ? 40.380 107.882 -8.246 1.00 35.33 272 LEU B C 1
ATOM 4411 O O . LEU B 1 234 ? 40.975 108.978 -7.968 1.00 36.07 272 LEU B O 1
ATOM 4416 N N . TYR B 1 235 ? 40.626 106.683 -7.683 1.00 24.86 273 TYR B N 1
ATOM 4417 C CA . TYR B 1 235 ? 41.520 106.510 -6.606 1.00 25.44 273 TYR B CA 1
ATOM 4418 C C . TYR B 1 235 ? 42.937 106.110 -7.020 1.00 28.16 273 TYR B C 1
ATOM 4419 O O . TYR B 1 235 ? 43.731 105.831 -6.147 1.00 31.78 273 TYR B O 1
ATOM 4428 N N . ALA B 1 236 ? 43.312 106.292 -8.303 1.00 31.64 274 ALA B N 1
ATOM 4429 C CA . ALA B 1 236 ? 44.671 105.842 -8.722 1.00 33.32 274 ALA B CA 1
ATOM 4430 C C . ALA B 1 236 ? 45.872 106.524 -7.945 1.00 38.72 274 ALA B C 1
ATOM 4431 O O . ALA B 1 236 ? 46.814 105.871 -7.414 1.00 42.15 274 ALA B O 1
ATOM 4433 N N . SER B 1 237 ? 45.677 107.825 -7.783 1.00 45.65 275 SER B N 1
ATOM 4434 C CA . SER B 1 237 ? 46.530 108.804 -7.179 1.00 58.64 275 SER B CA 1
ATOM 4435 C C . SER B 1 237 ? 46.718 108.368 -5.672 1.00 65.25 275 SER B C 1
ATOM 4436 O O . SER B 1 237 ? 47.780 108.554 -5.092 1.00 66.19 275 SER B O 1
ATOM 4439 N N . ILE B 1 238 ? 45.707 107.718 -5.048 1.00 56.22 276 ILE B N 1
ATOM 4440 C CA . ILE B 1 238 ? 45.604 107.628 -3.621 1.00 47.18 276 ILE B CA 1
ATOM 4441 C C . ILE B 1 238 ? 45.837 106.296 -2.848 1.00 46.06 276 ILE B C 1
ATOM 4442 O O . ILE B 1 238 ? 45.538 106.266 -1.654 1.00 56.56 276 ILE B O 1
ATOM 4447 N N . GLY B 1 239 ? 46.237 105.179 -3.441 1.00 50.74 277 GLY B N 1
ATOM 4448 C CA . GLY B 1 239 ? 46.470 103.969 -2.566 1.00 48.07 277 GLY B CA 1
ATOM 4449 C C . GLY B 1 239 ? 45.233 103.187 -2.049 1.00 53.35 277 GLY B C 1
ATOM 4450 O O . GLY B 1 239 ? 45.348 102.442 -1.053 1.00 61.36 277 GLY B O 1
ATOM 4451 N N . ARG B 1 240 ? 44.028 103.318 -2.680 1.00 49.79 278 ARG B N 1
ATOM 4452 C CA . ARG B 1 240 ? 42.700 102.714 -2.077 1.00 44.45 278 ARG B CA 1
ATOM 4453 C C . ARG B 1 240 ? 42.258 101.371 -2.674 1.00 43.03 278 ARG B C 1
ATOM 4454 O O . ARG B 1 240 ? 41.596 101.322 -3.766 1.00 48.37 278 ARG B O 1
ATOM 4462 N N . ASP B 1 241 ? 42.756 100.333 -2.052 1.00 37.47 279 ASP B N 1
ATOM 4463 C CA . ASP B 1 241 ? 42.453 99.084 -2.560 1.00 40.90 279 ASP B CA 1
ATOM 4464 C C . ASP B 1 241 ? 41.796 98.321 -1.460 1.00 35.60 279 ASP B C 1
ATOM 4465 O O . ASP B 1 241 ? 42.023 97.116 -1.363 1.00 36.31 279 ASP B O 1
ATOM 4470 N N . GLY B 1 242 ? 41.004 98.981 -0.581 1.00 28.89 280 GLY B N 1
ATOM 4471 C CA . GLY B 1 242 ? 40.475 98.145 0.488 1.00 29.62 280 GLY B CA 1
ATOM 4472 C C . GLY B 1 242 ? 39.408 97.165 0.068 1.00 27.12 280 GLY B C 1
ATOM 4473 O O . GLY B 1 242 ? 38.780 97.362 -0.958 1.00 27.20 280 GLY B O 1
ATOM 4474 N N . ILE B 1 243 ? 39.139 96.123 0.870 1.00 25.76 281 ILE B N 1
ATOM 4475 C CA . ILE B 1 243 ? 37.921 95.332 0.649 1.00 24.50 281 ILE B CA 1
ATOM 4476 C C . ILE B 1 243 ? 36.999 95.550 1.854 1.00 26.69 281 ILE B C 1
ATOM 4477 O O . ILE B 1 243 ? 37.401 96.052 2.927 1.00 25.96 281 ILE B O 1
ATOM 4482 N N . GLU B 1 244 ? 35.757 95.121 1.687 1.00 24.76 282 GLU B N 1
ATOM 4483 C CA . GLU B 1 244 ? 34.750 95.414 2.753 1.00 23.76 282 GLU B CA 1
ATOM 4484 C C . GLU B 1 244 ? 34.553 94.155 3.635 1.00 24.58 282 GLU B C 1
ATOM 4485 O O . GLU B 1 244 ? 34.671 92.980 3.149 1.00 25.33 282 GLU B O 1
ATOM 4491 N N . ARG B 1 245 ? 34.217 94.381 4.898 1.00 24.09 283 ARG B N 1
ATOM 4492 C CA A ARG B 1 245 ? 33.969 93.112 5.662 0.50 25.49 283 ARG B CA 1
ATOM 4493 C CA B ARG B 1 245 ? 33.670 93.381 5.878 0.50 26.47 283 ARG B CA 1
ATOM 4494 C C . ARG B 1 245 ? 32.681 92.471 5.192 1.00 26.63 283 ARG B C 1
ATOM 4495 O O . ARG B 1 245 ? 31.752 93.069 4.590 1.00 26.48 283 ARG B O 1
ATOM 4510 N N . GLU B 1 246 ? 32.625 91.144 5.423 1.00 26.62 284 GLU B N 1
ATOM 4511 C CA . GLU B 1 246 ? 31.624 90.366 4.737 1.00 27.54 284 GLU B CA 1
ATOM 4512 C C . GLU B 1 246 ? 30.146 90.796 5.032 1.00 27.77 28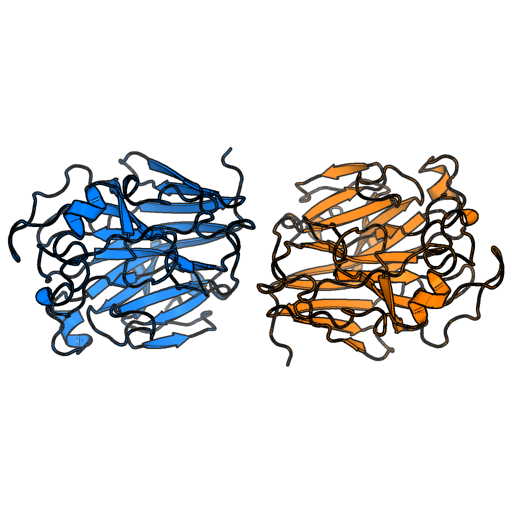4 GLU B C 1
ATOM 4513 O O . GLU B 1 246 ? 29.271 90.702 4.184 1.00 28.79 284 GLU B O 1
ATOM 4519 N N . ASN B 1 247 ? 29.924 91.263 6.247 1.00 27.05 285 ASN B N 1
ATOM 4520 C CA A ASN B 1 247 ? 28.521 91.621 6.571 0.50 25.99 285 ASN B CA 1
ATOM 4521 C CA B ASN B 1 247 ? 28.716 91.650 6.925 0.50 29.61 285 ASN B CA 1
ATOM 4522 C C . ASN B 1 247 ? 28.361 93.131 6.621 1.00 27.25 285 ASN B C 1
ATOM 4523 O O . ASN B 1 247 ? 27.373 93.622 7.120 1.00 26.95 285 ASN B O 1
ATOM 4532 N N . ALA B 1 248 ? 29.230 93.813 5.873 1.00 25.05 286 ALA B N 1
ATOM 4533 C CA . ALA B 1 248 ? 28.933 95.225 5.560 1.00 21.74 286 ALA B CA 1
ATOM 4534 C C . ALA B 1 248 ? 28.570 96.004 6.786 1.00 24.31 286 ALA B C 1
ATOM 4535 O O . ALA B 1 248 ? 29.420 96.087 7.708 1.00 25.45 286 ALA B O 1
ATOM 4537 N N . TYR B 1 249 ? 27.396 96.630 6.804 1.00 21.26 287 TYR B N 1
ATOM 4538 C CA . TYR B 1 249 ? 27.044 97.453 7.951 1.00 20.81 287 TYR B CA 1
ATOM 4539 C C . TYR B 1 249 ? 26.068 96.772 8.973 1.00 24.33 287 TYR B C 1
ATOM 4540 O O . TYR B 1 249 ? 25.419 97.419 9.748 1.00 23.10 287 TYR B O 1
ATOM 4549 N N . ALA B 1 250 ? 25.954 95.457 8.857 1.00 23.92 288 ALA B N 1
ATOM 4550 C CA . ALA B 1 250 ? 25.004 94.732 9.783 1.00 25.11 288 ALA B CA 1
ATOM 4551 C C . ALA B 1 250 ? 25.407 95.089 11.192 1.00 24.64 288 ALA B C 1
ATOM 4552 O O . ALA B 1 250 ? 26.614 95.034 11.591 1.00 25.33 288 ALA B O 1
ATOM 4554 N N . GLY B 1 251 ? 24.388 95.406 12.014 1.00 24.73 289 GLY B N 1
ATOM 4555 C CA . GLY B 1 251 ? 24.601 95.712 13.440 1.00 26.37 289 GLY B CA 1
ATOM 4556 C C . GLY B 1 251 ? 25.321 97.000 13.748 1.00 29.54 289 GLY B C 1
ATOM 4557 O O . GLY B 1 251 ? 25.646 97.233 14.885 1.00 29.59 289 GLY B O 1
ATOM 4558 N N . GLU B 1 252 ? 25.686 97.778 12.726 1.00 25.17 290 GLU B N 1
ATOM 4559 C CA . GLU B 1 252 ? 26.418 98.971 13.032 1.00 24.13 290 GLU B CA 1
ATOM 4560 C C . GLU B 1 252 ? 25.401 100.153 13.145 1.00 24.45 290 GLU B C 1
ATOM 4561 O O . GLU B 1 252 ? 24.562 100.385 12.239 1.00 24.98 290 GLU B O 1
ATOM 4567 N N . ILE B 1 253 ? 25.509 100.893 14.230 1.00 21.87 291 ILE B N 1
ATOM 4568 C CA . ILE B 1 253 ? 24.534 101.934 14.548 1.00 20.61 291 ILE B CA 1
ATOM 4569 C C . ILE B 1 253 ? 24.732 103.125 13.536 1.00 21.76 291 ILE B C 1
ATOM 4570 O O . ILE B 1 253 ? 25.877 103.565 13.355 1.00 22.36 291 ILE B O 1
ATOM 4575 N N . GLN B 1 254 ? 23.632 103.585 12.958 1.00 19.76 292 GLN B N 1
ATOM 4576 C CA . GLN B 1 254 ? 23.659 104.629 11.838 1.00 22.94 292 GLN B CA 1
ATOM 4577 C C . GLN B 1 254 ? 22.580 105.620 12.184 1.00 22.50 292 GLN B C 1
ATOM 4578 O O . GLN B 1 254 ? 21.672 105.402 13.052 1.00 23.34 292 GLN B O 1
ATOM 4584 N N . TYR B 1 255 ? 22.588 106.752 11.473 1.00 19.36 293 TYR B N 1
ATOM 4585 C CA . TYR B 1 255 ? 21.437 107.631 11.539 1.00 18.46 293 TYR B CA 1
ATOM 4586 C C . TYR B 1 255 ? 21.400 108.511 10.251 1.00 20.37 293 TYR B C 1
ATOM 4587 O O . TYR B 1 255 ? 22.418 108.570 9.543 1.00 17.99 293 TYR B O 1
ATOM 4596 N N . PHE B 1 256 ? 20.240 109.069 9.961 1.00 16.87 294 PHE B N 1
ATOM 4597 C CA . PHE B 1 256 ? 20.108 109.853 8.739 1.00 18.36 294 PHE B CA 1
ATOM 4598 C C . PHE B 1 256 ? 20.608 111.263 8.976 1.00 19.22 294 PHE B C 1
ATOM 4599 O O . PHE B 1 256 ? 20.637 111.785 10.095 1.00 19.19 294 PHE B O 1
ATOM 4607 N N . LYS B 1 257 ? 21.065 111.911 7.871 1.00 17.83 295 LYS B N 1
ATOM 4608 C CA . LYS B 1 257 ? 21.402 113.348 7.936 1.00 17.40 295 LYS B CA 1
ATOM 4609 C C . LYS B 1 257 ? 20.823 113.970 6.658 1.00 16.76 295 LYS B C 1
ATOM 4610 O O . LYS B 1 257 ? 20.534 113.282 5.633 1.00 16.98 295 LYS B O 1
ATOM 4616 N N . LEU B 1 258 ? 20.568 115.287 6.733 1.00 16.40 296 LEU B N 1
ATOM 4617 C CA . LEU B 1 258 ? 19.849 115.921 5.574 1.00 16.92 296 LEU B CA 1
ATOM 4618 C C . LEU B 1 258 ? 20.236 117.366 5.698 1.00 16.65 296 LEU B C 1
ATOM 4619 O O . LEU B 1 258 ? 20.212 117.944 6.844 1.00 16.84 296 LEU B O 1
ATOM 4624 N N . GLY B 1 259 ? 20.514 118.037 4.551 1.00 16.76 297 GLY B N 1
ATOM 4625 C CA . GLY B 1 259 ? 20.794 119.505 4.650 1.00 15.16 297 GLY B CA 1
ATOM 4626 C C . GLY B 1 259 ? 21.748 119.824 3.506 1.00 15.28 297 GLY B C 1
ATOM 4627 O O . GLY B 1 259 ? 21.538 119.377 2.369 1.00 17.64 297 GLY B O 1
ATOM 4628 N N . ALA B 1 260 ? 22.794 120.622 3.813 1.00 16.98 298 ALA B N 1
ATOM 4629 C CA . ALA B 1 260 ? 23.745 121.079 2.779 1.00 17.83 298 ALA B CA 1
ATOM 4630 C C . ALA B 1 260 ? 25.119 120.729 3.369 1.00 17.12 298 ALA B C 1
ATOM 4631 O O . ALA B 1 260 ? 25.698 121.478 4.171 1.00 18.31 298 ALA B O 1
ATOM 4633 N N . TYR B 1 261 ? 25.715 119.575 2.927 1.00 15.53 299 TYR B N 1
ATOM 4634 C CA . TYR B 1 261 ? 27.022 119.216 3.440 1.00 14.61 299 TYR B CA 1
ATOM 4635 C C . TYR B 1 261 ? 27.878 119.490 2.190 1.00 15.71 299 TYR B C 1
ATOM 4636 O O . TYR B 1 261 ? 27.852 118.770 1.171 1.00 15.91 299 TYR B O 1
ATOM 4645 N N . ASN B 1 262 ? 28.667 120.583 2.281 1.00 15.59 300 ASN B N 1
ATOM 4646 C CA . ASN B 1 262 ? 29.358 121.060 1.047 1.00 16.42 300 ASN B CA 1
ATOM 4647 C C . ASN B 1 262 ? 30.533 120.254 0.794 1.00 18.97 300 ASN B C 1
ATOM 4648 O O . ASN B 1 262 ? 31.314 119.967 1.708 1.00 23.95 300 ASN B O 1
ATOM 4653 N N . GLN B 1 263 ? 30.709 119.768 -0.446 1.00 15.69 301 GLN B N 1
ATOM 4654 C CA . GLN B 1 263 ? 31.852 118.881 -0.729 1.00 16.08 301 GLN B CA 1
ATOM 4655 C C . GLN B 1 263 ? 32.968 119.751 -1.391 1.00 17.58 301 GLN B C 1
ATOM 4656 O O . GLN B 1 263 ? 34.058 119.194 -1.673 1.00 18.99 301 GLN B O 1
ATOM 4662 N N . THR B 1 264 ? 32.722 121.040 -1.573 1.00 19.64 302 THR B N 1
ATOM 4663 C CA . THR B 1 264 ? 33.839 121.834 -2.152 1.00 18.30 302 THR B CA 1
ATOM 4664 C C . THR B 1 264 ? 34.560 122.575 -0.964 1.00 21.68 302 THR B C 1
ATOM 4665 O O . THR B 1 264 ? 33.911 123.362 -0.213 1.00 23.42 302 THR B O 1
ATOM 4669 N N . ASN B 1 265 ? 35.850 122.233 -0.777 1.00 20.16 303 ASN B N 1
ATOM 4670 C CA . ASN B 1 265 ? 36.688 122.859 0.260 1.00 21.38 303 ASN B CA 1
ATOM 4671 C C . ASN B 1 265 ? 37.897 123.556 -0.453 1.00 23.44 303 ASN B C 1
ATOM 4672 O O . ASN B 1 265 ? 38.015 123.559 -1.695 1.00 22.78 303 ASN B O 1
ATOM 4677 N N . GLY B 1 266 ? 38.849 124.045 0.370 1.00 23.64 304 GLY B N 1
ATOM 4678 C CA . GLY B 1 266 ? 40.019 124.742 -0.148 1.00 26.15 304 GLY B CA 1
ATOM 4679 C C . GLY B 1 266 ? 41.271 123.902 -0.067 1.00 29.48 304 GLY B C 1
ATOM 4680 O O . GLY B 1 266 ? 42.361 124.406 -0.293 1.00 27.09 304 GLY B O 1
ATOM 4681 N N . LYS B 1 267 ? 41.142 122.583 0.087 1.00 24.31 305 LYS B N 1
ATOM 4682 C CA . LYS B 1 267 ? 42.333 121.709 0.222 1.00 25.26 305 LYS B CA 1
ATOM 4683 C C . LYS B 1 267 ? 42.988 121.447 -1.130 1.00 26.82 305 LYS B C 1
ATOM 4684 O O . LYS B 1 267 ? 42.363 121.579 -2.220 1.00 27.34 305 LYS B O 1
ATOM 4690 N N . SER B 1 268 ? 44.247 121.013 -1.094 1.00 30.20 306 SER B N 1
ATOM 4691 C CA . SER B 1 268 ? 45.016 120.932 -2.378 1.00 28.30 306 SER B CA 1
ATOM 4692 C C . SER B 1 268 ? 44.701 119.691 -3.261 1.00 27.38 306 SER B C 1
ATOM 4693 O O . SER B 1 268 ? 44.831 118.563 -2.800 1.00 28.47 306 SER B O 1
ATOM 4696 N N . PRO B 1 269 ? 44.302 119.902 -4.521 1.00 26.08 307 PRO B N 1
ATOM 4697 C CA . PRO B 1 269 ? 43.962 118.783 -5.374 1.00 25.76 307 PRO B CA 1
ATOM 4698 C C . PRO B 1 269 ? 45.145 117.870 -5.535 1.00 31.21 307 PRO B C 1
ATOM 4699 O O . PRO B 1 269 ? 44.951 116.681 -5.793 1.00 34.39 307 PRO B O 1
ATOM 4703 N N . GLU B 1 270 ? 46.378 118.411 -5.412 1.00 30.54 308 GLU B N 1
ATOM 4704 C CA . GLU B 1 270 ? 47.572 117.531 -5.612 1.00 35.88 308 GLU B CA 1
ATOM 4705 C C . GLU B 1 270 ? 47.735 116.529 -4.474 1.00 34.17 308 GLU B C 1
ATOM 4706 O O . GLU B 1 270 ? 48.511 115.590 -4.624 1.00 35.69 308 GLU B O 1
ATOM 4712 N N . ASP B 1 271 ? 47.054 116.722 -3.356 1.00 34.00 309 ASP B N 1
ATOM 4713 C CA . ASP B 1 271 ? 47.107 115.744 -2.248 1.00 32.13 309 ASP B CA 1
ATOM 4714 C C . ASP B 1 271 ? 45.979 114.709 -2.439 1.00 40.06 309 ASP B C 1
ATOM 4715 O O . ASP B 1 271 ? 46.063 113.584 -1.892 1.00 36.80 309 ASP B O 1
ATOM 4720 N N . ASN B 1 272 ? 44.877 115.061 -3.159 1.00 31.77 310 ASN B N 1
ATOM 4721 C CA . ASN B 1 272 ? 43.754 114.075 -3.196 1.00 29.84 310 ASN B CA 1
ATOM 4722 C C . ASN B 1 272 ? 42.790 114.560 -4.305 1.00 31.38 310 ASN B C 1
ATOM 4723 O O . ASN B 1 272 ? 42.010 115.522 -4.081 1.00 25.97 310 ASN B O 1
ATOM 4728 N N . LEU B 1 273 ? 42.853 113.886 -5.466 1.00 29.30 311 LEU B N 1
ATOM 4729 C CA . LEU B 1 273 ? 42.021 114.278 -6.642 1.00 25.06 311 LEU B CA 1
ATOM 4730 C C . LEU B 1 273 ? 40.645 113.733 -6.607 1.00 23.69 311 LEU B C 1
ATOM 4731 O O . LEU B 1 273 ? 39.843 113.819 -7.576 1.00 26.08 311 LEU B O 1
ATOM 4736 N N . VAL B 1 274 ? 40.272 113.138 -5.442 1.00 20.44 312 VAL B N 1
ATOM 4737 C CA . VAL B 1 274 ? 38.857 112.799 -5.315 1.00 20.02 312 VAL B CA 1
ATOM 4738 C C . VAL B 1 274 ? 38.138 113.826 -4.400 1.00 19.99 312 VAL B C 1
ATOM 4739 O O . VAL B 1 274 ? 37.031 114.257 -4.760 1.00 19.26 312 VAL B O 1
ATOM 4743 N N . TRP B 1 275 ? 38.793 114.255 -3.270 1.00 20.03 313 TRP B N 1
ATOM 4744 C CA . TRP B 1 275 ? 37.984 114.998 -2.231 1.00 18.79 313 TRP B CA 1
ATOM 4745 C C . TRP B 1 275 ? 38.597 116.389 -1.951 1.00 19.32 313 TRP B C 1
ATOM 4746 O O . TRP B 1 275 ? 37.913 117.192 -1.318 1.00 20.97 313 TRP B O 1
ATOM 4757 N N . SER B 1 276 ? 39.776 116.716 -2.520 1.00 21.42 314 SER B N 1
ATOM 4758 C CA . SER B 1 276 ? 40.415 117.968 -2.085 1.00 20.34 314 SER B CA 1
ATOM 4759 C C . SER B 1 276 ? 40.298 118.918 -3.286 1.00 21.42 314 SER B C 1
ATOM 4760 O O . SER B 1 276 ? 41.046 118.769 -4.273 1.00 21.85 314 SER B O 1
ATOM 4763 N N . THR B 1 277 ? 39.399 119.862 -3.151 1.00 19.91 315 THR B N 1
ATOM 4764 C CA . THR B 1 277 ? 38.913 120.522 -4.365 1.00 19.63 315 THR B CA 1
ATOM 4765 C C . THR B 1 277 ? 39.612 121.846 -4.746 1.00 22.72 315 THR B C 1
ATOM 4766 O O . THR B 1 277 ? 39.322 122.380 -5.816 1.00 23.02 315 THR B O 1
ATOM 4770 N N . GLY B 1 278 ? 40.459 122.377 -3.870 1.00 21.54 316 GLY B N 1
ATOM 4771 C CA . GLY B 1 278 ? 41.219 123.588 -4.273 1.00 24.40 316 GLY B CA 1
ATOM 4772 C C . GLY B 1 278 ? 40.335 124.748 -4.689 1.00 27.40 316 GLY B C 1
ATOM 4773 O O . GLY B 1 278 ? 40.723 125.567 -5.563 1.00 23.69 316 GLY B O 1
ATOM 4774 N N . ALA B 1 279 ? 39.213 124.957 -4.034 1.00 22.25 317 ALA B N 1
ATOM 4775 C CA . ALA B 1 279 ? 38.313 126.117 -4.414 1.00 22.02 317 ALA B CA 1
ATOM 4776 C C . ALA B 1 279 ? 38.807 127.385 -3.686 1.00 26.85 317 ALA B C 1
ATOM 4777 O O . ALA B 1 279 ? 39.627 127.339 -2.771 1.00 24.78 317 ALA B O 1
ATOM 4779 N N . ASP B 1 280 ? 38.297 128.528 -4.141 1.00 25.59 318 ASP B N 1
ATOM 4780 C CA . ASP B 1 280 ? 38.666 129.808 -3.421 1.00 27.80 318 ASP B CA 1
ATOM 4781 C C . ASP B 1 280 ? 37.834 129.793 -2.097 1.00 24.98 318 ASP B C 1
ATOM 4782 O O . ASP B 1 280 ? 36.597 129.599 -2.122 1.00 28.50 318 ASP B O 1
ATOM 4787 N N . VAL B 1 281 ? 38.485 130.010 -0.957 1.00 25.38 319 VAL B N 1
ATOM 4788 C CA . VAL B 1 281 ? 37.744 129.968 0.317 1.00 25.46 319 VAL B CA 1
ATOM 4789 C C . VAL B 1 281 ? 38.068 131.267 1.091 1.00 26.75 319 VAL B C 1
ATOM 4790 O O . VAL B 1 281 ? 37.661 131.406 2.248 1.00 28.88 319 VAL B O 1
ATOM 4794 N N . TYR B 1 282 ? 38.836 132.176 0.510 1.00 27.64 320 TYR B N 1
ATOM 4795 C CA . TYR B 1 282 ? 39.017 133.487 1.164 1.00 30.42 320 TYR B CA 1
ATOM 4796 C C . TYR B 1 282 ? 39.433 133.393 2.634 1.00 31.21 320 TYR B C 1
ATOM 4797 O O . TYR B 1 282 ? 38.863 134.098 3.496 1.00 32.16 320 TYR B O 1
ATOM 4806 N N . ASP B 1 283 ? 40.348 132.463 2.907 1.00 33.83 321 ASP B N 1
ATOM 4807 C CA . ASP B 1 283 ? 40.916 132.311 4.207 1.00 37.03 321 ASP B CA 1
ATOM 4808 C C . ASP B 1 283 ? 39.820 132.025 5.246 1.00 38.41 321 ASP B C 1
ATOM 4809 O O . ASP B 1 283 ? 39.976 132.357 6.453 1.00 36.63 321 ASP B O 1
ATOM 4814 N N . GLY B 1 284 ? 38.699 131.402 4.837 1.00 33.45 322 GLY B N 1
ATOM 4815 C CA . GLY B 1 284 ? 37.679 130.927 5.798 1.00 30.44 322 GLY B CA 1
ATOM 4816 C C . GLY B 1 284 ? 36.766 132.118 6.159 1.00 33.62 322 GLY B C 1
ATOM 4817 O O . GLY B 1 284 ? 35.936 132.007 7.051 1.00 32.79 322 GLY B O 1
ATOM 4818 N N . ASP B 1 285 ? 36.887 133.245 5.484 1.00 33.27 323 ASP B N 1
ATOM 4819 C CA . ASP B 1 285 ? 35.961 134.401 5.768 1.00 32.83 323 ASP B CA 1
ATOM 4820 C C . ASP B 1 285 ? 34.599 134.100 5.140 1.00 33.48 323 ASP B C 1
ATOM 4821 O O . ASP B 1 285 ? 34.472 134.071 3.913 1.00 29.93 323 ASP B O 1
ATOM 4826 N N . ILE B 1 286 ? 33.575 133.877 5.982 1.00 28.63 324 ILE B N 1
ATOM 4827 C CA A ILE B 1 286 ? 32.296 133.343 5.456 0.50 28.06 324 ILE B CA 1
ATOM 4828 C CA B ILE B 1 286 ? 32.288 133.359 5.444 0.50 29.59 324 ILE B CA 1
ATOM 4829 C C . ILE B 1 286 ? 31.570 134.414 4.618 1.00 29.75 324 ILE B C 1
ATOM 4830 O O . ILE B 1 286 ? 30.975 134.153 3.550 1.00 28.53 324 ILE B O 1
ATOM 4839 N N . ALA B 1 287 ? 31.594 135.654 5.105 1.00 30.77 325 ALA B N 1
ATOM 4840 C CA . ALA B 1 287 ? 30.978 136.665 4.351 1.00 32.03 325 ALA B CA 1
ATOM 4841 C C . ALA B 1 287 ? 31.626 136.777 2.909 1.00 28.85 325 ALA B C 1
ATOM 4842 O O . ALA B 1 287 ? 30.895 137.035 1.945 1.00 31.43 325 ALA B O 1
ATOM 4844 N N . LYS B 1 288 ? 32.936 136.762 2.819 1.00 30.13 326 LYS B N 1
ATOM 4845 C CA . LYS B 1 288 ? 33.589 136.989 1.525 1.00 29.96 326 LYS B CA 1
ATOM 4846 C C . LYS B 1 288 ? 33.168 135.731 0.658 1.00 29.94 326 LYS B C 1
ATOM 4847 O O . LYS B 1 288 ? 32.961 135.856 -0.527 1.00 28.06 326 LYS B O 1
ATOM 4853 N N . GLN B 1 289 ? 33.132 134.549 1.285 1.00 26.32 327 GLN B N 1
ATOM 4854 C CA . GLN B 1 289 ? 32.740 133.353 0.444 1.00 25.06 327 GLN B CA 1
ATOM 4855 C C . GLN B 1 289 ? 31.344 133.489 -0.107 1.00 25.22 327 GLN B C 1
ATOM 4856 O O . GLN B 1 289 ? 31.063 133.185 -1.249 1.00 26.30 327 GLN B O 1
ATOM 4862 N N . TYR B 1 290 ? 30.414 133.944 0.744 1.00 24.64 328 TYR B N 1
ATOM 4863 C CA . TYR B 1 290 ? 29.024 134.166 0.332 1.00 26.10 328 TYR B CA 1
ATOM 4864 C C . TYR B 1 290 ? 28.903 135.220 -0.716 1.00 27.61 328 TYR B C 1
ATOM 4865 O O . TYR B 1 290 ? 27.970 135.221 -1.494 1.00 29.20 328 TYR B O 1
ATOM 4874 N N . ALA B 1 291 ? 29.848 136.169 -0.739 1.00 29.91 329 ALA B N 1
ATOM 4875 C CA . ALA B 1 291 ? 29.802 137.244 -1.723 1.00 31.09 329 ALA B CA 1
ATOM 4876 C C . ALA B 1 291 ? 30.389 136.840 -3.074 1.00 33.75 329 ALA B C 1
ATOM 4877 O O . ALA B 1 291 ? 30.185 137.524 -4.089 1.00 34.84 329 ALA B O 1
ATOM 4879 N N . ASN B 1 292 ? 31.149 135.731 -3.100 1.00 26.43 330 ASN B N 1
ATOM 4880 C CA . ASN B 1 292 ? 31.896 135.378 -4.284 1.00 28.40 330 ASN B CA 1
ATOM 4881 C C . ASN B 1 292 ? 31.591 133.918 -4.797 1.00 28.93 330 ASN B C 1
ATOM 4882 O O . ASN B 1 292 ? 32.371 133.400 -5.561 1.00 29.42 330 ASN B O 1
ATOM 4887 N N . GLY B 1 293 ? 30.433 133.359 -4.387 1.00 26.29 331 GLY B N 1
ATOM 4888 C CA . GLY B 1 293 ? 29.980 132.091 -4.943 1.00 25.05 331 GLY B CA 1
ATOM 4889 C C . GLY B 1 293 ? 30.606 130.869 -4.310 1.00 26.64 331 GLY B C 1
ATOM 4890 O O . GLY B 1 293 ? 30.391 129.745 -4.807 1.00 23.70 331 GLY B O 1
ATOM 4891 N N . SER B 1 294 ? 31.349 131.031 -3.221 1.00 23.89 332 SER B N 1
ATOM 4892 C CA . SER B 1 294 ? 32.073 129.889 -2.640 1.00 22.13 332 SER B CA 1
ATOM 4893 C C . SER B 1 294 ? 31.158 129.291 -1.538 1.00 23.66 332 SER B C 1
ATOM 4894 O O . SER B 1 294 ? 31.543 129.327 -0.345 1.00 21.81 332 SER B O 1
ATOM 4897 N N . TYR B 1 295 ? 29.994 128.796 -1.946 1.00 19.78 333 TYR B N 1
ATOM 4898 C CA . TYR B 1 295 ? 29.113 128.213 -0.915 1.00 19.74 333 TYR B CA 1
ATOM 4899 C C . TYR B 1 295 ? 28.150 127.264 -1.589 1.00 20.96 333 TYR B C 1
ATOM 4900 O O . TYR B 1 295 ? 28.037 127.281 -2.853 1.00 20.75 333 TYR B O 1
ATOM 4909 N N . ALA B 1 296 ? 27.400 126.504 -0.750 1.00 17.65 334 ALA B N 1
ATOM 4910 C CA . ALA B 1 296 ? 26.343 125.655 -1.261 1.00 17.49 334 ALA B CA 1
ATOM 4911 C C . ALA B 1 296 ? 25.071 126.083 -0.578 1.00 19.95 334 ALA B C 1
ATOM 4912 O O . ALA B 1 296 ? 25.151 126.544 0.588 1.00 20.33 334 ALA B O 1
ATOM 4914 N N . GLU B 1 297 ? 23.894 125.923 -1.200 1.00 19.35 335 GLU B N 1
ATOM 4915 C CA . GLU B 1 297 ? 22.628 126.346 -0.575 1.00 19.07 335 GLU B CA 1
ATOM 4916 C C . GLU B 1 297 ? 21.543 125.388 -1.113 1.00 18.38 335 GLU B C 1
ATOM 4917 O O . GLU B 1 297 ? 21.486 125.162 -2.364 1.00 19.20 335 GLU B O 1
ATOM 4923 N N . VAL B 1 298 ? 20.787 124.750 -0.227 1.00 16.84 336 VAL B N 1
ATOM 4924 C CA . VAL B 1 298 ? 19.830 123.704 -0.618 1.00 17.25 336 VAL B CA 1
ATOM 4925 C C . VAL B 1 298 ? 18.555 124.106 0.116 1.00 19.08 336 VAL B C 1
ATOM 4926 O O . VAL B 1 298 ? 18.635 124.355 1.349 1.00 19.40 336 VAL B O 1
ATOM 4930 N N . TRP B 1 299 ? 17.413 123.997 -0.591 1.00 18.63 337 TRP B N 1
ATOM 4931 C CA . TRP B 1 299 ? 16.127 124.402 0.071 1.00 19.81 337 TRP B CA 1
ATOM 4932 C C . TRP B 1 299 ? 15.326 123.128 0.166 1.00 20.96 337 TRP B C 1
ATOM 4933 O O . TRP B 1 299 ? 15.168 122.423 -0.855 1.00 20.42 337 TRP B O 1
ATOM 4944 N N . PHE B 1 300 ? 14.697 122.864 1.315 1.00 18.08 338 PHE B N 1
ATOM 4945 C CA . PHE B 1 300 ? 13.807 121.682 1.387 1.00 18.35 338 PHE B CA 1
ATOM 4946 C C . PHE B 1 300 ? 12.393 122.087 1.640 1.00 22.92 338 PHE B C 1
ATOM 4947 O O . PHE B 1 300 ? 12.150 123.048 2.422 1.00 21.76 338 PHE B O 1
ATOM 4955 N N . LYS B 1 301 ? 11.476 121.377 0.990 1.00 21.93 339 LYS B N 1
ATOM 4956 C CA . LYS B 1 301 ? 10.023 121.666 1.173 1.00 26.12 339 LYS B CA 1
ATOM 4957 C C . LYS B 1 301 ? 9.536 120.724 2.201 1.00 26.64 339 LYS B C 1
ATOM 4958 O O . LYS B 1 301 ? 8.522 120.983 2.836 1.00 31.02 339 LYS B O 1
ATOM 4964 N N . GLU B 1 302 ? 10.018 119.484 2.209 1.00 28.27 340 GLU B N 1
ATOM 4965 C CA . GLU B 1 302 ? 9.486 118.454 3.017 1.00 31.18 340 GLU B CA 1
ATOM 4966 C C . GLU B 1 302 ? 10.682 117.633 3.479 1.00 30.14 340 GLU B C 1
ATOM 4967 O O . GLU B 1 302 ? 11.681 117.376 2.708 1.00 27.15 340 GLU B O 1
ATOM 4973 N N . ALA B 1 303 ? 10.602 117.114 4.707 1.00 25.03 341 ALA B N 1
ATOM 4974 C CA . ALA B 1 303 ? 11.673 116.187 5.216 1.00 22.32 341 ALA B CA 1
ATOM 4975 C C . ALA B 1 303 ? 10.955 115.326 6.275 1.00 23.40 341 ALA B C 1
ATOM 4976 O O . ALA B 1 303 ? 10.447 115.926 7.249 1.00 26.40 341 ALA B O 1
ATOM 4978 N N . THR B 1 304 ? 10.814 114.047 6.041 1.00 23.41 342 THR B N 1
ATOM 4979 C CA . THR B 1 304 ? 10.050 113.197 6.979 1.00 23.54 342 THR B CA 1
ATOM 4980 C C . THR B 1 304 ? 10.862 111.976 7.310 1.00 25.35 342 THR B C 1
ATOM 4981 O O . THR B 1 304 ? 11.324 111.276 6.351 1.00 25.41 342 THR B O 1
ATOM 4985 N N . LEU B 1 305 ? 10.845 111.591 8.585 1.00 21.27 343 LEU B N 1
ATOM 4986 C CA . LEU B 1 305 ? 11.472 110.376 9.052 1.00 22.29 343 LEU B CA 1
ATOM 4987 C C . LEU B 1 305 ? 10.353 109.407 9.405 1.00 23.25 343 LEU B C 1
ATOM 4988 O O . LEU B 1 305 ? 9.279 109.850 9.906 1.00 24.67 343 LEU B O 1
ATOM 4993 N N . GLY B 1 306 ? 10.586 108.118 9.155 1.00 23.71 344 GLY B N 1
ATOM 4994 C CA . GLY B 1 306 ? 9.539 107.118 9.421 1.00 24.94 344 GLY B CA 1
ATOM 4995 C C . GLY B 1 306 ? 10.219 105.790 9.550 1.00 25.36 344 GLY B C 1
ATOM 4996 O O . GLY B 1 306 ? 11.465 105.696 9.570 1.00 22.05 344 GLY B O 1
ATOM 4997 N N . SER B 1 307 ? 9.422 104.725 9.694 1.00 24.65 345 SER B N 1
ATOM 4998 C CA A SER B 1 307 ? 10.029 103.398 9.737 0.50 24.52 345 SER B CA 1
ATOM 4999 C CA B SER B 1 307 ? 10.031 103.401 9.737 0.50 24.38 345 SER B CA 1
ATOM 5000 C C . SER B 1 307 ? 10.323 102.903 8.336 1.00 24.71 345 SER B C 1
ATOM 5001 O O . SER B 1 307 ? 9.597 103.231 7.381 1.00 24.44 345 SER B O 1
ATOM 5006 N N . GLY B 1 308 ? 11.222 101.951 8.235 1.00 23.37 346 GLY B N 1
ATOM 5007 C CA . GLY B 1 308 ? 11.448 101.240 7.006 1.00 23.69 346 GLY B CA 1
ATOM 5008 C C . GLY B 1 308 ? 10.189 100.468 6.670 1.00 28.36 346 GLY B C 1
ATOM 5009 O O . GLY B 1 308 ? 9.429 100.018 7.582 1.00 26.58 346 GLY B O 1
ATOM 5010 N N . SER B 1 309 ? 9.945 100.274 5.391 1.00 26.77 347 SER B N 1
ATOM 5011 C CA . SER B 1 309 ? 8.735 99.491 4.969 1.00 28.55 347 SER B CA 1
ATOM 5012 C C . SER B 1 309 ? 9.043 98.538 3.862 1.00 35.27 347 SER B C 1
ATOM 5013 O O . SER B 1 309 ? 10.026 98.692 3.115 1.00 29.05 347 SER B O 1
ATOM 5016 N N . ALA B 1 310 ? 8.223 97.458 3.764 1.00 30.61 348 ALA B N 1
ATOM 5017 C CA . ALA B 1 310 ? 8.533 96.495 2.672 1.00 37.59 348 ALA B CA 1
ATOM 5018 C C . ALA B 1 310 ? 8.143 97.194 1.342 1.00 37.16 348 ALA B C 1
ATOM 5019 O O . ALA B 1 310 ? 7.119 97.871 1.301 1.00 39.45 348 ALA B O 1
ATOM 5021 N N . PRO B 1 311 ? 8.967 97.149 0.280 1.00 42.53 349 PRO B N 1
ATOM 5022 C CA . PRO B 1 311 ? 8.437 97.858 -0.932 1.00 45.33 349 PRO B CA 1
ATOM 5023 C C . PRO B 1 311 ? 7.216 97.099 -1.453 1.00 52.77 349 PRO B C 1
ATOM 5024 O O . PRO B 1 311 ? 7.096 95.899 -1.180 1.00 43.84 349 PRO B O 1
ATOM 5028 N N . GLU B 1 312 ? 6.311 97.842 -2.084 1.00 58.09 350 GLU B N 1
ATOM 5029 C CA . GLU B 1 312 ? 5.285 97.285 -2.998 1.00 80.59 350 GLU B CA 1
ATOM 5030 C C . GLU B 1 312 ? 4.452 98.419 -3.559 1.00 83.33 350 GLU B C 1
ATOM 5031 O O . GLU B 1 312 ? 3.883 99.178 -2.764 1.00 87.66 350 GLU B O 1
#